Protein AF-G0QMT2-F1 (afdb_monomer_lite)

Sequence (547 aa):
MISAHTQSRLANVFQSISDGEQKTEVFRQVLAEQKSFEPYASFCRLDIGKKGYLISSDLQQFLQQNQIYATLNEIQNIIFNLSSTIDGRLAYSNFAEGILPQEDRRLKQLVNLRESYYIEDGQTLPYESEWALVRVFEQEIKNLRNTENLKKILQRSLDFNKLNCFNSIDRLGLGYLDIQSIDEFMTSCDQALNEEQLVALFRKLRSSNCQITYTQFVQIISLNNEQNIQQSSPSKLSQYTPQKNDSHKKDFLYQSYLQRSASLEKSRNINNFCSQQLNQPRNRYSSTNKKQENSLYRINNNGLKESSLLQNKSPLKQNEEEQLVKALKQQIVLDRDLEDLKNQLALRRDFNIEDAFRIIDQNGRGFVSKIEFESALNKIGIFPSKNELFLFFQRYDKDNDGLLQYSEFNDLISPQNFEFAYLSKSREPLYCDPENGLFNFSTETRRIFQKLMNKIFLSEVEAEIIRQQLNIRPLFSVYNAFQAIDNLDSGFITLQNFKQILNDYGIFVCKDDLKSLVKRYDKNEDFKITYKEFINELMPKSPLKQY

InterPro domains:
  IPR002048 EF-hand domain [PF13499] (352-413)
  IPR002048 EF-hand domain [PF13499] (479-536)
  IPR002048 EF-hand domain [PS50222] (348-383)
  IPR002048 EF-hand domain [PS50222] (384-419)
  IPR002048 EF-hand domain [SM00054] (352-380)
  IPR002048 EF-hand domain [SM00054] (388-416)
  IPR002048 EF-hand domain [SM00054] (477-505)
  IPR002048 EF-hand domain [SM00054] (513-541)
  IPR002048 EF-hand domain [cd00051] (353-414)
  IPR002048 EF-hand domain [cd00051] (481-535)
  IPR011992 EF-hand domain pair [SSF47473] (29-221)
  IPR011992 EF-hand domain pair [SSF47473] (350-538)
  IPR018247 EF-Hand 1, calcium-binding site [PS00018] (397-409)
  IPR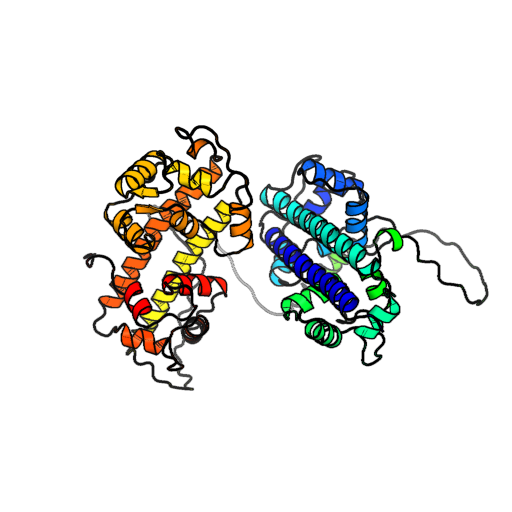051581 Calcium-Binding Signalling family [PTHR34524] (353-415)

Radius of gyration: 30.27 Å; chains: 1; bounding box: 66×74×97 Å

pLDDT: mean 79.5, std 23.3, range [18.91, 97.56]

Structure (mmCIF, N/CA/C/O backbone):
data_AF-G0QMT2-F1
#
_entry.id   AF-G0QMT2-F1
#
loop_
_atom_site.group_PDB
_atom_site.id
_atom_site.type_symbol
_atom_site.label_atom_id
_atom_site.label_alt_id
_atom_site.label_comp_id
_atom_site.label_asym_id
_atom_site.label_entity_id
_atom_site.label_seq_id
_atom_site.pdbx_PDB_ins_code
_atom_site.Cartn_x
_atom_site.Cartn_y
_atom_site.Cartn_z
_atom_site.occupancy
_atom_site.B_iso_or_equiv
_atom_site.auth_seq_id
_atom_site.auth_comp_id
_atom_site.auth_asym_id
_atom_site.auth_atom_id
_atom_site.pdbx_PDB_model_num
ATOM 1 N N . MET A 1 1 ? 3.398 -22.096 -36.432 1.00 74.06 1 MET A N 1
ATOM 2 C CA . MET A 1 1 ? 3.056 -21.831 -35.015 1.00 74.06 1 MET A CA 1
ATOM 3 C C . MET A 1 1 ? 4.353 -21.605 -34.254 1.00 74.06 1 MET A C 1
ATOM 5 O O . MET A 1 1 ? 5.353 -22.185 -34.662 1.00 74.06 1 MET A O 1
ATOM 9 N N . ILE A 1 2 ? 4.346 -20.784 -33.203 1.00 89.56 2 ILE A N 1
ATOM 10 C CA . ILE A 1 2 ? 5.448 -20.737 -32.225 1.00 89.56 2 ILE A CA 1
ATOM 11 C C . ILE A 1 2 ? 5.270 -21.824 -31.153 1.00 89.56 2 ILE A C 1
ATOM 13 O O . ILE A 1 2 ? 4.160 -22.308 -30.941 1.00 89.56 2 ILE A O 1
ATOM 17 N N . SER A 1 3 ? 6.363 -22.206 -30.502 1.00 92.81 3 SER A N 1
ATOM 18 C CA . SER A 1 3 ? 6.409 -23.153 -29.385 1.00 92.81 3 SER A CA 1
ATOM 19 C C . SER A 1 3 ? 5.866 -22.554 -28.081 1.00 92.81 3 SER A C 1
ATOM 21 O O . SER A 1 3 ? 5.911 -21.339 -27.885 1.00 92.81 3 SER A O 1
ATOM 23 N N . ALA A 1 4 ? 5.431 -23.409 -27.149 1.00 91.50 4 ALA A N 1
ATOM 24 C CA . ALA A 1 4 ? 4.947 -22.996 -25.824 1.00 91.50 4 ALA A CA 1
ATOM 25 C C . ALA A 1 4 ? 5.975 -22.155 -25.036 1.00 91.50 4 ALA A C 1
ATOM 27 O O . ALA A 1 4 ? 5.616 -21.206 -24.345 1.00 91.50 4 ALA A O 1
ATOM 28 N N . HIS A 1 5 ? 7.274 -22.431 -25.203 1.00 91.56 5 HIS A N 1
ATOM 29 C CA . HIS A 1 5 ? 8.358 -21.640 -24.604 1.00 91.56 5 HIS A CA 1
ATOM 30 C C . HIS A 1 5 ? 8.382 -20.195 -25.124 1.00 91.56 5 HIS A C 1
ATOM 32 O O . HIS A 1 5 ? 8.556 -19.243 -24.364 1.00 91.56 5 HIS A O 1
ATOM 38 N N . THR A 1 6 ? 8.158 -20.016 -26.425 1.00 92.38 6 THR A N 1
ATOM 39 C CA . THR A 1 6 ? 8.094 -18.698 -27.070 1.00 92.38 6 THR A CA 1
ATOM 40 C C . THR A 1 6 ? 6.755 -18.000 -26.808 1.00 92.38 6 THR A C 1
ATOM 42 O O . THR A 1 6 ? 6.726 -16.774 -26.708 1.00 92.38 6 THR A O 1
ATOM 45 N N . GLN A 1 7 ? 5.672 -18.758 -26.593 1.00 95.06 7 GLN A N 1
ATOM 46 C CA . GLN A 1 7 ? 4.386 -18.238 -26.108 1.00 95.06 7 GLN A CA 1
ATOM 47 C C . GLN A 1 7 ? 4.508 -17.700 -24.676 1.00 95.06 7 GLN A C 1
ATOM 49 O O . GLN A 1 7 ? 4.193 -16.535 -24.454 1.00 95.06 7 GLN A O 1
ATOM 54 N N . SER A 1 8 ? 5.084 -18.456 -23.734 1.00 94.19 8 SER A N 1
ATOM 55 C CA . SER A 1 8 ? 5.350 -17.949 -22.379 1.00 94.19 8 SER A CA 1
ATOM 56 C C . SER A 1 8 ? 6.284 -16.730 -22.401 1.00 94.19 8 SER A C 1
ATOM 58 O O . SER A 1 8 ? 6.025 -15.735 -21.728 1.00 94.19 8 SER A O 1
ATOM 60 N N . ARG A 1 9 ? 7.332 -16.706 -23.239 1.00 94.81 9 ARG A N 1
ATOM 61 C CA . ARG A 1 9 ? 8.171 -15.498 -23.410 1.00 94.81 9 ARG A CA 1
ATOM 62 C C . ARG A 1 9 ? 7.392 -14.275 -23.912 1.00 94.81 9 ARG A C 1
ATOM 64 O O . ARG A 1 9 ? 7.755 -13.156 -23.559 1.00 94.81 9 ARG A O 1
ATOM 71 N N . LEU A 1 10 ? 6.344 -14.471 -24.712 1.00 94.94 10 LEU A N 1
ATOM 72 C CA . LEU A 1 10 ? 5.447 -13.411 -25.178 1.00 94.94 10 LEU A CA 1
ATOM 73 C C . LEU A 1 10 ? 4.463 -12.980 -24.076 1.00 94.94 10 LEU A C 1
ATOM 75 O O . LEU A 1 10 ? 4.296 -11.781 -23.855 1.00 94.94 10 LEU A O 1
ATOM 79 N N . ALA A 1 11 ? 3.901 -13.931 -23.328 1.00 95.75 11 ALA A N 1
ATOM 80 C CA . ALA A 1 11 ? 3.060 -13.673 -22.160 1.00 95.75 11 ALA A CA 1
ATOM 81 C C . ALA A 1 11 ? 3.802 -12.848 -21.091 1.00 95.75 11 ALA A C 1
ATOM 83 O O . ALA A 1 11 ? 3.298 -11.824 -20.633 1.00 95.75 11 ALA A O 1
ATOM 84 N N . ASN A 1 12 ? 5.057 -13.195 -20.788 1.00 95.38 12 ASN A N 1
ATOM 85 C CA . ASN A 1 12 ? 5.924 -12.425 -19.888 1.00 95.38 12 ASN A CA 1
ATOM 86 C C . ASN A 1 12 ? 6.118 -10.958 -20.332 1.00 95.38 12 ASN A C 1
ATOM 88 O O . ASN A 1 12 ? 6.191 -10.066 -19.484 1.00 95.38 12 ASN A O 1
ATOM 92 N N . VAL A 1 13 ? 6.176 -10.674 -21.643 1.00 95.19 13 VAL A N 1
ATOM 93 C CA . VAL A 1 13 ? 6.232 -9.288 -22.152 1.00 95.19 13 VAL A CA 1
ATOM 94 C C . VAL A 1 13 ? 4.923 -8.551 -21.854 1.00 95.19 13 VAL A C 1
ATOM 96 O O . VAL A 1 13 ? 4.977 -7.426 -21.361 1.00 95.19 13 VAL A O 1
ATOM 99 N N . PHE A 1 14 ? 3.760 -9.167 -22.089 1.00 94.50 14 PHE A N 1
ATOM 100 C CA . PHE A 1 14 ? 2.468 -8.550 -21.766 1.00 94.50 14 PHE A CA 1
ATOM 101 C C . PHE A 1 14 ? 2.273 -8.334 -20.262 1.00 94.50 14 PHE A C 1
ATOM 103 O O . PHE A 1 14 ? 1.891 -7.234 -19.864 1.00 94.50 14 PHE A O 1
ATOM 110 N N . GLN A 1 15 ? 2.607 -9.322 -19.428 1.00 94.69 15 GLN A N 1
ATOM 111 C CA . GLN A 1 15 ? 2.538 -9.210 -17.969 1.00 94.69 15 GLN A CA 1
ATOM 112 C C . GLN A 1 15 ? 3.417 -8.055 -17.459 1.00 94.69 15 GLN A C 1
ATOM 114 O O . GLN A 1 15 ? 2.949 -7.206 -16.708 1.00 94.69 15 GLN A O 1
ATOM 119 N N . SER A 1 16 ? 4.654 -7.918 -17.955 1.00 95.00 16 SER A N 1
ATOM 120 C CA . SER A 1 16 ? 5.511 -6.776 -17.597 1.00 95.00 16 SER A CA 1
ATOM 121 C C . SER A 1 16 ? 4.975 -5.416 -18.062 1.00 95.00 16 SER A C 1
ATOM 123 O O . SER A 1 16 ? 5.317 -4.403 -17.449 1.00 95.00 16 SER A O 1
ATOM 125 N N . ILE A 1 17 ? 4.202 -5.354 -19.150 1.00 93.25 17 ILE A N 1
ATOM 126 C CA . ILE A 1 17 ? 3.593 -4.103 -19.631 1.00 93.25 17 ILE A CA 1
ATOM 127 C C . ILE A 1 17 ? 2.384 -3.741 -18.760 1.00 93.25 17 ILE A C 1
ATOM 129 O O . ILE A 1 17 ? 2.277 -2.593 -18.334 1.00 93.25 17 ILE A O 1
ATOM 133 N N . SER A 1 18 ? 1.538 -4.729 -18.446 1.00 93.19 18 SER A N 1
ATOM 134 C CA . SER A 1 18 ? 0.449 -4.653 -17.461 1.00 93.19 18 SER A CA 1
ATOM 135 C C . SER A 1 18 ? 0.953 -4.097 -16.125 1.00 93.19 18 SER A C 1
ATOM 137 O O . SER A 1 18 ? 0.578 -3.000 -15.708 1.00 93.19 18 SER A O 1
ATOM 139 N N . ASP A 1 19 ? 1.880 -4.818 -15.494 1.00 92.00 19 ASP A N 1
ATOM 140 C CA . ASP A 1 19 ? 2.295 -4.565 -14.116 1.00 92.00 19 ASP A CA 1
ATOM 141 C C . ASP A 1 19 ? 3.123 -3.280 -14.007 1.00 92.00 19 ASP A C 1
ATOM 143 O O . ASP A 1 19 ? 3.168 -2.644 -12.953 1.00 92.00 19 ASP A O 1
ATOM 147 N N . GLY A 1 20 ? 3.798 -2.901 -15.095 1.00 93.12 20 GLY A N 1
ATOM 148 C CA . GLY A 1 20 ? 4.499 -1.630 -15.214 1.00 93.12 20 GLY A CA 1
ATOM 149 C C . GLY A 1 20 ? 3.545 -0.442 -15.331 1.00 93.12 20 GLY A C 1
ATOM 150 O O . GLY A 1 20 ? 3.731 0.559 -14.641 1.00 93.12 20 GLY A O 1
ATOM 151 N N . GLU A 1 21 ? 2.504 -0.547 -16.159 1.00 92.75 21 GLU A N 1
ATOM 152 C CA . GLU A 1 21 ? 1.518 0.524 -16.340 1.00 92.75 21 GLU A CA 1
ATOM 153 C C . GLU A 1 21 ? 0.594 0.691 -15.126 1.00 92.75 21 GLU A C 1
ATOM 155 O O . GLU A 1 21 ? 0.218 1.823 -14.822 1.00 92.75 21 GLU A O 1
ATOM 160 N N . GLN A 1 22 ? 0.276 -0.381 -14.390 1.00 91.69 22 GLN A N 1
ATOM 161 C CA . GLN A 1 22 ? -0.373 -0.265 -13.077 1.00 91.69 22 GLN A CA 1
ATOM 162 C C . GLN A 1 22 ? 0.492 0.554 -12.105 1.00 91.69 22 GLN A C 1
ATOM 164 O O . GLN A 1 22 ? 0.013 1.513 -11.506 1.00 91.69 22 GLN A O 1
ATOM 169 N N . LYS A 1 23 ? 1.793 0.244 -12.003 1.00 91.94 23 LYS A N 1
ATOM 170 C CA . LYS A 1 23 ? 2.727 0.977 -11.126 1.00 91.94 23 LYS A CA 1
ATOM 171 C C . LYS A 1 23 ? 2.899 2.438 -11.546 1.00 91.94 23 LYS A C 1
ATOM 173 O O . LYS A 1 23 ? 2.943 3.307 -10.682 1.00 91.94 23 LYS A O 1
ATOM 178 N N . THR A 1 24 ? 2.953 2.738 -12.847 1.00 94.56 24 THR A N 1
ATOM 179 C CA . THR A 1 24 ? 2.972 4.138 -13.304 1.00 94.56 24 THR A CA 1
ATOM 180 C C . THR A 1 24 ? 1.671 4.850 -12.949 1.00 94.56 24 THR A C 1
ATOM 182 O O . THR A 1 24 ? 1.732 5.969 -12.452 1.00 94.56 24 THR A O 1
ATOM 185 N N . GLU A 1 25 ? 0.507 4.227 -13.152 1.00 93.25 25 GLU A N 1
ATOM 186 C CA . GLU A 1 25 ? -0.792 4.833 -12.837 1.00 93.25 25 GLU A CA 1
ATOM 187 C C . GLU A 1 25 ? -0.932 5.189 -11.347 1.00 93.25 25 GLU A C 1
ATOM 189 O O . GLU A 1 25 ? -1.413 6.281 -11.046 1.00 93.25 25 GLU A O 1
ATOM 194 N N . VAL A 1 26 ? -0.417 4.364 -10.424 1.00 89.75 26 VAL A N 1
ATOM 195 C CA . VAL A 1 26 ? -0.344 4.725 -8.994 1.00 89.75 26 VAL A CA 1
ATOM 196 C C . VAL A 1 26 ? 0.501 5.988 -8.786 1.00 89.75 26 VAL A C 1
ATOM 198 O O . VAL A 1 26 ? 0.034 6.929 -8.147 1.00 89.75 26 VAL A O 1
ATOM 201 N N . PHE A 1 27 ? 1.686 6.101 -9.400 1.00 94.44 27 PHE A N 1
ATOM 202 C CA . PHE A 1 27 ? 2.472 7.342 -9.320 1.00 94.44 27 PHE A CA 1
ATOM 203 C C . PHE A 1 27 ? 1.772 8.550 -9.967 1.00 94.44 27 PHE A C 1
ATOM 205 O O . PHE A 1 27 ? 1.917 9.666 -9.463 1.00 94.44 27 PHE A O 1
ATOM 212 N N . ARG A 1 28 ? 0.977 8.362 -11.033 1.00 95.88 28 ARG A N 1
ATOM 213 C CA . ARG A 1 28 ? 0.143 9.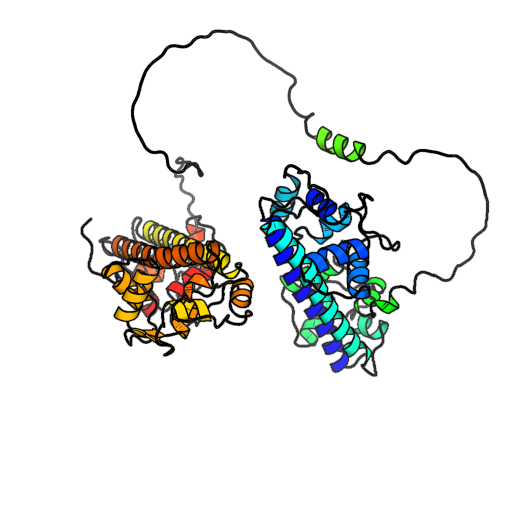436 -11.612 1.00 95.88 28 ARG A CA 1
ATOM 214 C C . ARG A 1 28 ? -0.945 9.888 -10.638 1.00 95.88 28 ARG A C 1
ATOM 216 O O . ARG A 1 28 ? -1.221 11.084 -10.553 1.00 95.88 28 ARG A O 1
ATOM 223 N N . GLN A 1 29 ? -1.548 8.960 -9.893 1.00 92.44 29 GLN A N 1
ATOM 224 C CA . GLN A 1 29 ? -2.520 9.265 -8.839 1.00 92.44 29 GLN A CA 1
ATOM 225 C C . GLN A 1 29 ? -1.844 10.014 -7.683 1.00 92.44 29 GLN A C 1
ATOM 227 O O . GLN A 1 29 ? -2.267 11.125 -7.375 1.00 92.44 29 GLN A O 1
ATOM 232 N N . VAL A 1 30 ? -0.725 9.511 -7.149 1.00 90.44 30 VAL A N 1
ATOM 233 C CA . VAL A 1 30 ? 0.063 10.186 -6.097 1.00 90.44 30 VAL A CA 1
ATOM 234 C C . VAL A 1 30 ? 0.479 11.603 -6.514 1.00 90.44 30 VAL A C 1
ATOM 236 O O . VAL A 1 30 ? 0.360 12.530 -5.714 1.00 90.44 30 VAL A O 1
ATOM 239 N N . LEU A 1 31 ? 0.914 11.808 -7.762 1.00 95.50 31 LEU A N 1
ATOM 240 C CA . LEU A 1 31 ? 1.214 13.133 -8.320 1.00 95.50 31 LEU A CA 1
ATOM 241 C C . LEU A 1 31 ? -0.027 14.036 -8.356 1.00 95.50 31 LEU A C 1
ATOM 243 O O . LEU A 1 31 ? 0.014 15.179 -7.901 1.00 95.50 31 LEU A O 1
ATOM 247 N N . ALA A 1 32 ? -1.145 13.519 -8.860 1.00 93.38 32 ALA A N 1
ATOM 248 C CA . ALA A 1 32 ? -2.391 14.261 -8.970 1.00 93.38 32 ALA A CA 1
ATOM 249 C C . ALA A 1 32 ? -3.024 14.604 -7.608 1.00 93.38 32 ALA A C 1
ATOM 251 O O . ALA A 1 32 ? -3.687 15.635 -7.490 1.00 93.38 32 ALA A O 1
ATOM 252 N N . GLU A 1 33 ? -2.790 13.818 -6.556 1.00 91.56 33 GLU A N 1
ATOM 253 C CA . GLU A 1 33 ? -3.258 14.128 -5.199 1.00 91.56 33 GLU A CA 1
ATOM 254 C C . GLU A 1 33 ? -2.504 15.292 -4.543 1.00 91.56 33 GLU A C 1
ATOM 256 O O . GLU A 1 33 ? -3.083 15.988 -3.701 1.00 91.56 33 GLU A O 1
ATOM 261 N N . GLN A 1 34 ? -1.263 15.582 -4.959 1.00 91.62 34 GLN A N 1
ATOM 262 C CA . GLN A 1 34 ? -0.500 16.702 -4.403 1.00 91.62 34 GLN A CA 1
ATOM 263 C C . GLN A 1 34 ? -1.224 18.019 -4.678 1.00 91.62 34 GLN A C 1
ATOM 265 O O . GLN A 1 34 ? -1.363 18.435 -5.824 1.00 91.62 34 GLN A O 1
ATOM 270 N N . LYS A 1 35 ? -1.683 18.704 -3.624 1.00 88.94 35 LYS A N 1
ATOM 271 C CA . LYS A 1 35 ? -2.469 19.951 -3.736 1.00 88.94 35 LYS A CA 1
ATOM 272 C C . LYS A 1 35 ? -1.724 21.063 -4.481 1.00 88.94 35 LYS A C 1
ATOM 274 O O . LYS A 1 35 ? -2.361 21.929 -5.068 1.00 88.94 35 LYS A O 1
ATOM 279 N N . SER A 1 36 ? -0.395 21.019 -4.432 1.00 89.88 36 SER A N 1
ATOM 280 C CA . SER A 1 36 ? 0.546 21.937 -5.069 1.00 89.88 36 SER A CA 1
ATOM 281 C C . SER A 1 36 ? 0.920 21.559 -6.511 1.00 89.88 36 SER A C 1
ATOM 283 O O . SER A 1 36 ? 1.582 22.350 -7.179 1.00 89.88 36 SER A O 1
ATOM 285 N N . PHE A 1 37 ? 0.504 20.397 -7.023 1.00 95.00 37 PHE A N 1
ATOM 286 C CA . PHE A 1 37 ? 0.804 19.987 -8.396 1.00 95.00 37 PHE A CA 1
ATOM 287 C C . PHE A 1 37 ? -0.147 20.658 -9.388 1.00 95.00 37 PHE A C 1
ATOM 289 O O . PHE A 1 37 ? -1.368 20.539 -9.269 1.00 95.00 37 PHE A O 1
ATOM 296 N N . GLU A 1 38 ? 0.413 21.301 -10.407 1.00 94.12 38 GLU A N 1
ATOM 297 C CA . GLU A 1 38 ? -0.321 21.797 -11.569 1.00 94.12 38 GLU A CA 1
ATOM 298 C C . GLU A 1 38 ? 0.440 21.361 -12.844 1.00 94.12 38 GLU A C 1
ATOM 300 O O . GLU A 1 38 ? 1.669 21.524 -12.893 1.00 94.12 38 GLU A O 1
ATOM 305 N N . PRO A 1 39 ? -0.212 20.731 -13.846 1.00 94.81 39 PRO A N 1
ATOM 306 C CA . PRO A 1 39 ? 0.495 20.129 -14.976 1.00 94.81 39 PRO A CA 1
ATOM 307 C C . PRO A 1 39 ? 1.209 21.133 -15.883 1.00 94.81 39 PRO A C 1
ATOM 309 O O . PRO A 1 39 ? 2.256 20.793 -16.430 1.00 94.81 39 PRO A O 1
ATOM 312 N N . TYR A 1 40 ? 0.689 22.349 -16.059 1.00 93.81 40 TYR A N 1
ATOM 313 C CA . TYR A 1 40 ? 1.314 23.369 -16.900 1.00 93.81 40 TYR A CA 1
ATOM 314 C C . TYR A 1 40 ? 2.535 23.994 -16.218 1.00 93.81 40 TYR A C 1
ATOM 316 O O . TYR A 1 40 ? 3.603 24.043 -16.826 1.00 93.81 40 TYR A O 1
ATOM 324 N N . ALA A 1 41 ? 2.447 24.339 -14.930 1.00 93.88 41 ALA A N 1
ATOM 325 C CA . ALA A 1 41 ? 3.613 24.687 -14.115 1.00 93.88 41 ALA A CA 1
ATOM 326 C C . ALA A 1 41 ? 4.688 23.578 -14.175 1.00 93.88 41 ALA A C 1
ATOM 328 O O . ALA A 1 41 ? 5.870 23.847 -14.391 1.00 93.88 41 ALA A O 1
ATOM 329 N N . SER A 1 42 ? 4.269 22.311 -14.104 1.00 94.81 42 SER A N 1
ATOM 330 C CA . SER A 1 42 ? 5.164 21.151 -14.234 1.00 94.81 42 SER A CA 1
ATOM 331 C C . SER A 1 42 ? 5.778 20.997 -15.629 1.00 94.81 42 SER A C 1
ATOM 333 O O . SER A 1 42 ? 6.918 20.560 -15.751 1.00 94.81 42 SER A O 1
ATOM 335 N N . PHE A 1 43 ? 5.065 21.383 -16.686 1.00 95.44 43 PHE A N 1
ATOM 336 C CA . PHE A 1 43 ? 5.602 21.438 -18.046 1.00 95.44 43 PHE A CA 1
ATOM 337 C C . PHE A 1 43 ? 6.649 22.555 -18.178 1.00 95.44 43 PHE A C 1
ATOM 339 O O . PHE A 1 43 ? 7.743 22.307 -18.682 1.00 95.44 43 PHE A O 1
ATOM 346 N N . CYS A 1 44 ? 6.371 23.751 -17.647 1.00 92.81 44 CYS A N 1
ATOM 347 C CA . CYS A 1 44 ? 7.314 24.873 -17.612 1.00 92.81 44 CYS A CA 1
ATOM 348 C C . CYS A 1 44 ? 8.583 24.570 -16.795 1.00 92.81 44 CYS A C 1
ATOM 350 O O . CYS A 1 44 ? 9.669 24.983 -17.192 1.00 92.81 44 CYS A O 1
ATOM 352 N N . ARG A 1 45 ? 8.478 23.791 -15.707 1.00 93.50 45 ARG A N 1
ATOM 353 C CA . ARG A 1 45 ? 9.626 23.296 -14.920 1.00 93.50 45 ARG A CA 1
ATOM 354 C C . ARG A 1 45 ? 10.620 22.469 -15.752 1.00 93.50 45 ARG A C 1
ATOM 356 O O . ARG A 1 45 ? 11.809 22.448 -15.417 1.00 93.50 45 ARG A O 1
ATOM 363 N N . LEU A 1 46 ? 10.147 21.785 -16.799 1.00 94.25 46 LEU A N 1
ATOM 364 C CA . LEU A 1 46 ? 10.987 21.047 -17.747 1.00 94.25 46 LEU A CA 1
ATOM 365 C C . LEU A 1 46 ? 11.366 21.910 -18.967 1.00 94.25 46 LEU A C 1
ATOM 367 O O . LEU A 1 46 ? 12.507 21.846 -19.416 1.00 94.25 46 LEU A O 1
ATOM 371 N N . ASP A 1 47 ? 10.463 22.750 -19.488 1.00 92.88 47 ASP A N 1
ATOM 372 C CA . ASP A 1 47 ? 10.720 23.639 -20.634 1.00 92.88 47 ASP A CA 1
ATOM 373 C C . ASP A 1 47 ? 11.493 24.909 -20.231 1.00 92.88 47 ASP A C 1
ATOM 375 O O . ASP A 1 47 ? 11.044 26.040 -20.422 1.00 92.88 47 ASP A O 1
ATOM 379 N N . ILE A 1 48 ? 12.706 24.717 -19.706 1.00 83.75 48 ILE A N 1
ATOM 380 C CA . ILE A 1 48 ? 13.632 25.788 -19.296 1.00 83.75 48 ILE A CA 1
ATOM 381 C C . ILE A 1 48 ? 13.914 26.758 -20.463 1.00 83.75 48 ILE A C 1
ATOM 383 O O . ILE A 1 48 ? 14.131 27.949 -20.257 1.00 83.75 48 ILE A O 1
ATOM 387 N N . GLY A 1 49 ? 13.878 26.260 -21.705 1.00 84.12 49 GLY A N 1
ATOM 388 C CA . GLY A 1 49 ? 14.056 27.062 -22.919 1.00 84.12 49 GLY A CA 1
ATOM 389 C C . GLY A 1 49 ? 12.805 27.805 -23.404 1.00 84.12 49 GLY A C 1
ATOM 390 O O . GLY A 1 49 ? 12.902 28.507 -24.409 1.00 84.12 49 GLY A O 1
ATOM 391 N N . LYS A 1 50 ? 11.650 27.642 -22.740 1.00 87.94 50 LYS A N 1
ATOM 392 C CA . LYS A 1 50 ? 10.353 28.273 -23.063 1.00 87.94 50 LYS A CA 1
ATOM 393 C C . LYS A 1 50 ? 9.955 28.101 -24.541 1.00 87.94 50 LYS A C 1
ATOM 395 O O . LYS A 1 50 ? 9.457 29.020 -25.190 1.00 87.94 50 LYS A O 1
ATOM 400 N N . LYS A 1 51 ? 10.196 26.900 -25.076 1.00 91.88 51 LYS A N 1
ATOM 401 C CA . LYS A 1 51 ? 9.978 26.495 -26.477 1.00 91.88 51 LYS A CA 1
ATOM 402 C C . LYS A 1 51 ? 8.516 26.181 -26.810 1.00 91.88 51 LYS A C 1
ATOM 404 O O . LYS A 1 51 ? 8.163 26.134 -27.988 1.00 91.88 51 LYS A O 1
ATOM 409 N N . GLY A 1 52 ? 7.687 25.898 -25.805 1.00 91.25 52 GLY A N 1
ATOM 410 C CA . GLY A 1 52 ? 6.334 25.354 -25.956 1.00 91.25 52 GLY A CA 1
ATOM 411 C C . GLY A 1 52 ? 6.294 23.844 -26.235 1.00 91.25 52 GLY A C 1
ATOM 412 O O . GLY A 1 52 ? 5.225 23.302 -26.520 1.00 91.25 52 GLY A O 1
ATOM 413 N N . TYR A 1 53 ? 7.438 23.157 -26.175 1.00 94.25 53 TYR A N 1
ATOM 414 C CA . TYR A 1 53 ? 7.568 21.710 -26.368 1.00 94.25 53 TYR A CA 1
ATOM 415 C C . TYR A 1 53 ? 8.818 21.175 -25.662 1.00 94.25 53 TYR A C 1
ATOM 417 O O . TYR A 1 53 ? 9.872 21.814 -25.670 1.00 94.25 53 TYR A O 1
ATOM 425 N N . LEU A 1 54 ? 8.709 19.968 -25.107 1.00 95.19 54 LEU A N 1
ATOM 426 C CA . LEU A 1 54 ? 9.831 19.263 -24.493 1.00 95.19 54 LEU A CA 1
ATOM 427 C C . LEU A 1 54 ? 10.559 18.395 -25.522 1.00 95.19 54 LEU A C 1
ATOM 429 O O . LEU A 1 54 ? 9.938 17.788 -26.394 1.00 95.19 54 LEU A O 1
ATOM 433 N N . ILE A 1 55 ? 11.877 18.308 -25.390 1.00 93.94 55 ILE A N 1
ATOM 434 C CA . ILE A 1 55 ? 12.755 17.383 -26.111 1.00 93.94 55 ILE A CA 1
ATOM 435 C C . ILE A 1 55 ? 13.579 16.556 -25.117 1.00 93.94 55 ILE A C 1
ATOM 437 O O . ILE A 1 55 ? 13.583 16.799 -23.910 1.00 93.94 55 ILE A O 1
ATOM 441 N N . SER A 1 56 ? 14.309 15.562 -25.624 1.00 94.19 56 SER A N 1
ATOM 442 C CA . SER A 1 56 ? 15.018 14.586 -24.779 1.00 94.19 56 SER A CA 1
ATOM 443 C C . SER A 1 56 ? 16.061 15.212 -23.839 1.00 94.19 56 SER A C 1
ATOM 445 O O . SER A 1 56 ? 16.271 14.690 -22.750 1.00 94.19 56 SER A O 1
ATOM 447 N N . SER A 1 57 ? 16.681 16.341 -24.207 1.00 93.38 57 SER A N 1
ATOM 448 C CA . SER A 1 57 ? 17.619 17.060 -23.329 1.00 93.38 57 SER A CA 1
ATOM 449 C C . SER A 1 57 ? 16.946 17.665 -22.097 1.00 93.38 57 SER A C 1
ATOM 451 O O . SER A 1 57 ? 17.556 17.703 -21.035 1.00 93.38 57 SER A O 1
ATOM 453 N N . ASP A 1 58 ? 15.692 18.107 -22.218 1.00 95.38 58 ASP A N 1
ATOM 454 C CA . ASP A 1 58 ? 14.965 18.794 -21.144 1.00 95.38 58 ASP A CA 1
ATOM 455 C C . ASP A 1 58 ? 14.607 17.807 -20.032 1.00 95.38 58 ASP A C 1
ATOM 457 O O . ASP A 1 58 ? 14.918 18.011 -18.858 1.00 95.38 58 ASP A O 1
ATOM 461 N N . LEU A 1 59 ? 14.029 16.670 -20.435 1.00 95.75 59 LEU A N 1
ATOM 462 C CA . LEU A 1 59 ? 13.730 15.566 -19.532 1.00 95.75 59 LEU A CA 1
ATOM 463 C C . LEU A 1 59 ? 15.023 14.959 -18.958 1.00 95.75 59 LEU A C 1
ATOM 465 O O . LEU A 1 59 ? 15.059 14.627 -17.777 1.00 95.75 59 LEU A O 1
ATOM 469 N N . GLN A 1 60 ? 16.110 14.883 -19.736 1.00 95.38 60 GLN A N 1
ATOM 470 C CA . GLN A 1 60 ? 17.412 14.443 -19.224 1.00 95.38 60 GLN A CA 1
ATOM 471 C C . GLN A 1 60 ? 17.975 15.385 -18.154 1.00 95.38 60 GLN A C 1
ATOM 473 O O . GLN A 1 60 ? 18.419 14.906 -17.111 1.00 95.38 60 GLN A O 1
ATOM 478 N N . GLN A 1 61 ? 17.916 16.700 -18.367 1.00 94.06 61 GLN A N 1
ATOM 479 C CA . GLN A 1 61 ? 18.366 17.692 -17.393 1.00 94.06 61 GLN A CA 1
ATOM 480 C C . GLN A 1 61 ? 17.520 17.643 -16.111 1.00 94.06 61 GLN A C 1
ATOM 482 O O . GLN A 1 61 ? 18.079 17.618 -15.015 1.00 94.06 61 GLN A O 1
ATOM 487 N N . PHE A 1 62 ? 16.191 17.562 -16.230 1.00 95.75 62 PHE A N 1
ATOM 488 C CA . PHE A 1 62 ? 15.277 17.438 -15.088 1.00 95.75 62 PHE A CA 1
ATOM 489 C C . PHE A 1 62 ? 15.534 16.174 -14.249 1.00 95.75 62 PHE A C 1
ATOM 491 O O . PHE A 1 62 ? 15.582 16.239 -13.018 1.00 95.75 62 PHE A O 1
ATOM 498 N N . LEU A 1 63 ? 15.748 15.030 -14.909 1.00 96.31 63 LEU A N 1
ATOM 499 C CA . LEU A 1 63 ? 16.061 13.761 -14.248 1.00 96.31 63 LEU A CA 1
ATOM 500 C C . LEU A 1 63 ? 17.435 13.797 -13.565 1.00 96.31 63 LEU A C 1
ATOM 502 O O . LEU A 1 63 ? 17.543 13.386 -12.411 1.00 96.31 63 LEU A O 1
ATOM 506 N N . GLN A 1 64 ? 18.461 14.350 -14.221 1.00 94.56 64 GLN A N 1
ATOM 507 C CA . GLN A 1 64 ? 19.803 14.499 -13.643 1.00 94.56 64 GLN A CA 1
ATOM 508 C C . GLN A 1 64 ? 19.814 15.437 -12.427 1.00 94.56 64 GLN A C 1
ATOM 510 O O . GLN A 1 64 ? 20.426 15.100 -11.414 1.00 94.56 64 GLN A O 1
ATOM 515 N N . GLN A 1 65 ? 19.090 16.564 -12.481 1.00 93.38 65 GLN A N 1
ATOM 516 C CA . GLN A 1 65 ? 18.884 17.455 -11.327 1.00 93.38 65 GLN A CA 1
ATOM 517 C C . GLN A 1 65 ? 18.263 16.714 -10.130 1.00 93.38 65 GLN A C 1
ATOM 519 O O . GLN A 1 65 ? 18.614 16.982 -8.984 1.00 93.38 65 GLN A O 1
ATOM 524 N N . ASN A 1 66 ? 17.392 15.739 -10.401 1.00 93.38 66 ASN A N 1
ATOM 525 C CA . ASN A 1 66 ? 16.725 14.903 -9.404 1.00 93.38 66 ASN A CA 1
ATOM 526 C C . ASN A 1 66 ? 17.421 13.551 -9.135 1.00 93.38 66 ASN A C 1
ATOM 528 O O . ASN A 1 66 ? 16.823 12.666 -8.523 1.00 93.38 66 ASN A O 1
ATOM 532 N N . GLN A 1 67 ? 18.691 13.403 -9.541 1.00 94.25 67 GLN A N 1
ATOM 533 C CA . GLN A 1 67 ? 19.545 12.225 -9.303 1.00 94.25 67 GLN A CA 1
ATOM 534 C C . GLN A 1 67 ? 19.043 10.913 -9.948 1.00 94.25 67 GLN A C 1
ATOM 536 O O . GLN A 1 67 ? 19.456 9.822 -9.555 1.00 94.25 67 GLN A O 1
ATOM 541 N N . ILE A 1 68 ? 18.185 10.995 -10.973 1.00 93.62 68 ILE A N 1
ATOM 542 C CA . ILE A 1 68 ? 17.731 9.841 -11.758 1.00 93.62 68 ILE A CA 1
ATOM 543 C C . ILE A 1 68 ? 18.578 9.701 -13.027 1.00 93.62 68 ILE A C 1
ATOM 545 O O . ILE A 1 68 ? 18.569 10.555 -13.913 1.00 93.62 68 ILE A O 1
ATOM 549 N N . TYR A 1 69 ? 19.289 8.578 -13.139 1.00 90.44 69 TYR A N 1
ATOM 550 C CA . TYR A 1 69 ? 20.187 8.300 -14.259 1.00 90.44 69 TYR A CA 1
ATOM 551 C C . TYR A 1 69 ? 19.508 7.449 -15.342 1.00 90.44 69 TYR A C 1
ATOM 553 O O . TYR A 1 69 ? 19.218 6.260 -15.155 1.00 90.44 69 TYR A O 1
ATOM 561 N N . ALA A 1 70 ? 19.299 8.061 -16.509 1.00 92.88 70 ALA A N 1
ATOM 562 C CA . ALA A 1 70 ? 18.827 7.405 -17.724 1.00 92.88 70 ALA A CA 1
ATOM 563 C C . ALA A 1 70 ? 19.662 7.802 -18.949 1.00 92.88 70 ALA A C 1
ATOM 565 O O . ALA A 1 70 ? 20.173 8.921 -19.063 1.00 92.88 70 ALA A O 1
ATOM 566 N N . THR A 1 71 ? 19.814 6.847 -19.862 1.00 93.38 71 THR A N 1
ATOM 567 C CA . THR A 1 71 ? 20.511 7.023 -21.137 1.00 93.38 71 THR A CA 1
ATOM 568 C C . THR A 1 71 ? 19.678 7.876 -22.092 1.00 93.38 71 THR A C 1
ATOM 570 O O . THR A 1 71 ? 18.451 7.913 -22.007 1.00 93.38 71 THR A O 1
ATOM 573 N N . LEU A 1 72 ? 20.331 8.532 -23.056 1.00 91.44 72 LEU A N 1
ATOM 574 C CA . LEU A 1 72 ? 19.619 9.359 -24.034 1.00 91.44 72 LEU A CA 1
ATOM 575 C C . LEU A 1 72 ? 18.592 8.547 -24.849 1.00 91.44 72 LEU A C 1
ATOM 577 O O . LEU A 1 72 ? 17.514 9.060 -25.120 1.00 91.44 72 LEU A O 1
ATOM 581 N N . ASN A 1 73 ? 18.877 7.273 -25.154 1.00 90.06 73 ASN A N 1
ATOM 582 C CA . ASN A 1 73 ? 17.949 6.381 -25.863 1.00 90.06 73 ASN A CA 1
ATOM 583 C C . ASN A 1 73 ? 16.697 6.065 -25.023 1.00 90.06 73 ASN A C 1
ATOM 585 O O . ASN A 1 73 ? 15.583 6.109 -25.533 1.00 90.06 73 ASN A O 1
ATOM 589 N N . GLU A 1 74 ? 16.847 5.785 -23.723 1.00 92.88 74 GLU A N 1
ATOM 590 C CA . GLU A 1 74 ? 15.701 5.583 -22.817 1.00 92.88 74 GLU A CA 1
ATOM 591 C C . GLU A 1 74 ? 14.799 6.824 -22.777 1.00 92.88 74 GLU A C 1
ATOM 593 O O . GLU A 1 74 ? 13.581 6.708 -22.872 1.00 92.88 74 GLU A O 1
ATOM 598 N N . ILE A 1 75 ? 15.398 8.013 -22.715 1.00 93.94 75 ILE A N 1
ATOM 599 C CA . ILE A 1 75 ? 14.673 9.285 -22.633 1.00 93.94 75 ILE A CA 1
ATOM 600 C C . ILE A 1 75 ? 14.016 9.644 -23.977 1.00 93.94 75 ILE A C 1
ATOM 602 O O . ILE A 1 75 ? 12.869 10.087 -23.994 1.00 93.94 75 ILE A O 1
ATOM 606 N N . GLN A 1 76 ? 14.684 9.377 -25.105 1.00 91.06 76 GLN A N 1
ATOM 607 C CA . GLN A 1 76 ? 14.095 9.471 -26.447 1.00 91.06 76 GLN A CA 1
ATOM 608 C C . GLN A 1 76 ? 12.874 8.554 -26.588 1.00 91.06 76 GLN A C 1
ATOM 610 O O . GLN A 1 76 ? 11.839 8.996 -27.086 1.00 91.06 76 GLN A O 1
ATOM 615 N N . ASN A 1 77 ? 12.950 7.322 -26.077 1.00 89.00 77 ASN A N 1
ATOM 616 C CA . ASN A 1 77 ? 11.825 6.386 -26.079 1.00 89.00 77 ASN A CA 1
ATOM 617 C C . ASN A 1 77 ? 10.651 6.879 -25.211 1.00 89.00 77 ASN A C 1
ATOM 619 O O . ASN A 1 77 ? 9.504 6.699 -25.607 1.00 89.00 77 ASN A O 1
ATOM 623 N N . ILE A 1 78 ? 10.894 7.549 -24.075 1.00 91.62 78 ILE A N 1
ATOM 624 C CA . ILE A 1 78 ? 9.822 8.186 -23.280 1.00 91.62 78 ILE A CA 1
ATOM 625 C C . ILE A 1 78 ? 9.162 9.319 -24.072 1.00 91.62 78 ILE A C 1
ATOM 627 O O . ILE A 1 78 ? 7.940 9.344 -24.198 1.00 91.62 78 ILE A O 1
ATOM 631 N N . ILE A 1 79 ? 9.954 10.233 -24.642 1.00 91.62 79 ILE A N 1
ATOM 632 C CA . ILE A 1 79 ? 9.437 11.354 -25.444 1.00 91.62 79 ILE A CA 1
ATOM 633 C C . ILE A 1 79 ? 8.615 10.843 -26.639 1.00 91.62 79 ILE A C 1
ATOM 635 O O . ILE A 1 79 ? 7.519 11.347 -26.876 1.00 91.62 79 ILE A O 1
ATOM 639 N N . PHE A 1 80 ? 9.089 9.808 -27.339 1.00 87.50 80 PHE A N 1
ATOM 640 C CA . PHE A 1 80 ? 8.376 9.173 -28.451 1.00 87.50 80 PHE A CA 1
ATOM 641 C C . PHE A 1 80 ? 7.075 8.485 -28.003 1.00 87.50 80 PHE A C 1
ATOM 643 O O . PHE A 1 80 ? 6.022 8.742 -28.580 1.00 87.50 80 PHE A O 1
ATOM 650 N N . ASN A 1 81 ? 7.119 7.672 -26.940 1.00 86.25 81 ASN A N 1
ATOM 651 C CA . ASN A 1 81 ? 5.947 6.959 -26.419 1.00 86.25 81 ASN A CA 1
ATOM 652 C C . ASN A 1 81 ? 4.866 7.898 -25.863 1.00 86.25 81 ASN A C 1
ATOM 654 O O . ASN A 1 81 ? 3.687 7.550 -25.894 1.00 86.25 81 ASN A O 1
ATOM 658 N N . LEU A 1 82 ? 5.246 9.069 -25.343 1.00 87.00 82 LEU A N 1
ATOM 659 C CA . LEU A 1 82 ? 4.298 10.084 -24.886 1.00 87.00 82 LEU A CA 1
ATOM 660 C C . LEU A 1 82 ? 3.781 10.955 -26.039 1.00 87.00 82 LEU A C 1
ATOM 662 O O . LEU A 1 82 ? 2.601 11.314 -26.047 1.00 87.00 82 LEU A O 1
ATOM 666 N N . SER A 1 83 ? 4.608 11.273 -27.035 1.00 86.12 83 SER A N 1
ATOM 667 C CA . SER A 1 83 ? 4.191 12.113 -28.159 1.00 86.12 83 SER A CA 1
ATOM 668 C C . SER A 1 83 ? 3.177 11.424 -29.089 1.00 86.12 83 SER A C 1
ATOM 670 O O . SER A 1 83 ? 2.821 10.253 -28.940 1.00 86.12 83 SER A O 1
ATOM 672 N N . SER A 1 84 ? 2.658 12.205 -30.031 1.00 74.50 84 SER A N 1
ATOM 673 C CA . SER A 1 84 ? 1.903 11.775 -31.212 1.00 74.50 84 SER A CA 1
ATOM 674 C C . SER A 1 84 ? 2.620 12.164 -32.516 1.00 74.50 84 SER A C 1
ATOM 676 O O . SER A 1 84 ? 2.105 11.900 -33.602 1.00 74.50 84 SER A O 1
ATOM 678 N N . THR A 1 85 ? 3.812 12.768 -32.424 1.00 74.25 85 THR A N 1
ATOM 679 C CA . THR A 1 85 ? 4.659 13.175 -33.551 1.00 74.25 85 THR A CA 1
ATOM 680 C C . THR A 1 85 ? 6.033 12.504 -33.491 1.00 74.25 85 THR A C 1
ATOM 682 O O . THR A 1 85 ? 6.583 12.236 -32.426 1.00 74.25 85 THR A O 1
ATOM 685 N N . ILE A 1 86 ? 6.602 12.226 -34.668 1.00 75.69 86 ILE A N 1
ATOM 686 C CA . ILE A 1 86 ? 7.891 11.523 -34.841 1.00 75.69 86 ILE A CA 1
ATOM 687 C C . ILE A 1 86 ? 9.078 12.517 -34.804 1.00 75.69 86 ILE A C 1
ATOM 689 O O . ILE A 1 86 ? 10.239 12.132 -34.844 1.00 75.69 86 ILE A O 1
ATOM 693 N N . ASP A 1 87 ? 8.809 13.819 -34.678 1.00 83.06 87 ASP A N 1
ATOM 694 C CA . ASP A 1 87 ? 9.801 14.905 -34.689 1.00 83.06 87 ASP A CA 1
ATOM 695 C C . ASP A 1 87 ? 10.609 15.052 -33.382 1.00 83.06 87 ASP A C 1
ATOM 697 O O . ASP A 1 87 ? 11.365 16.014 -33.222 1.00 83.06 87 ASP A O 1
ATOM 701 N N . GLY A 1 88 ? 10.455 14.113 -32.443 1.00 83.69 88 GLY A N 1
ATOM 702 C CA . GLY A 1 88 ? 11.165 14.096 -31.162 1.00 83.69 88 GLY A CA 1
ATOM 703 C C . GLY A 1 88 ? 10.707 15.171 -30.172 1.00 83.69 88 GLY A C 1
ATOM 704 O O . GLY A 1 88 ? 11.431 15.447 -29.213 1.00 83.69 88 GLY A O 1
ATOM 705 N N . ARG A 1 89 ? 9.537 15.785 -30.399 1.00 91.12 89 ARG A N 1
ATOM 706 C CA . ARG A 1 89 ? 8.951 16.824 -29.543 1.00 91.12 89 ARG A CA 1
ATOM 707 C C . ARG A 1 89 ? 7.744 16.287 -28.787 1.00 91.12 89 ARG A C 1
ATOM 709 O O . ARG A 1 89 ? 6.926 15.563 -29.347 1.00 91.12 89 ARG A O 1
ATOM 716 N N . LEU A 1 90 ? 7.601 16.695 -27.531 1.00 93.50 90 LEU A N 1
ATOM 717 C CA . LEU A 1 90 ? 6.451 16.400 -26.683 1.00 93.50 90 LEU A CA 1
ATOM 718 C C . LEU A 1 90 ? 5.693 17.697 -26.369 1.00 93.50 90 LEU A C 1
ATOM 720 O O . LEU A 1 90 ? 6.187 18.566 -25.650 1.00 93.50 90 LEU A O 1
ATOM 724 N N . ALA A 1 91 ? 4.488 17.826 -26.926 1.00 93.94 91 ALA A N 1
ATOM 725 C CA . ALA A 1 91 ? 3.587 18.946 -26.667 1.00 93.94 91 ALA A CA 1
ATOM 726 C C . ALA A 1 91 ? 2.899 18.825 -25.294 1.00 93.94 91 ALA A C 1
ATOM 728 O O . ALA A 1 91 ? 2.706 17.720 -24.782 1.00 93.94 91 ALA A O 1
ATOM 729 N N . TYR A 1 92 ? 2.466 19.957 -24.727 1.00 93.56 92 TYR A N 1
ATOM 730 C CA . TYR A 1 92 ? 1.830 20.013 -23.403 1.00 93.56 92 TYR A CA 1
ATOM 731 C C . TYR A 1 92 ? 0.635 19.054 -23.239 1.00 93.56 92 TYR A C 1
ATOM 733 O O . TYR A 1 92 ? 0.543 18.370 -22.223 1.00 93.56 92 TYR A O 1
ATOM 741 N N . SER A 1 93 ? -0.238 18.938 -24.247 1.00 91.81 93 SER A N 1
ATOM 742 C CA . SER A 1 93 ? -1.386 18.014 -24.237 1.00 91.81 93 SER A CA 1
ATOM 743 C C . SER A 1 93 ? -0.979 16.572 -23.933 1.00 91.81 93 SER A C 1
ATOM 745 O O . SER A 1 93 ? -1.582 15.906 -23.097 1.00 91.81 93 SER A O 1
ATOM 747 N N . ASN A 1 94 ? 0.083 16.121 -24.593 1.00 92.62 94 ASN A N 1
ATOM 748 C CA . ASN A 1 94 ? 0.597 14.761 -24.540 1.00 92.62 94 ASN A CA 1
ATOM 749 C C . ASN A 1 94 ? 1.428 14.518 -23.272 1.00 92.62 94 ASN A C 1
ATOM 751 O O . ASN A 1 94 ? 1.407 13.424 -22.716 1.00 92.62 94 ASN A O 1
ATOM 755 N N . PHE A 1 95 ? 2.138 15.544 -22.792 1.00 95.06 95 PHE A N 1
ATOM 756 C CA . PHE A 1 95 ? 2.803 15.527 -21.489 1.00 95.06 95 PHE A CA 1
ATOM 757 C C . PHE A 1 95 ? 1.779 15.368 -20.359 1.00 95.06 95 PHE A C 1
ATOM 759 O O . PHE A 1 95 ? 1.894 14.441 -19.561 1.00 95.06 95 PHE A O 1
ATOM 766 N N . ALA A 1 96 ? 0.738 16.208 -20.339 1.00 93.56 96 ALA A N 1
ATOM 767 C CA . ALA A 1 96 ? -0.336 16.141 -19.352 1.00 93.56 96 ALA A CA 1
ATOM 768 C C . ALA A 1 96 ? -1.082 14.796 -19.416 1.00 93.56 96 ALA A C 1
ATOM 770 O O . ALA A 1 96 ? -1.315 14.174 -18.383 1.00 93.56 96 ALA A O 1
ATOM 771 N N . GLU A 1 97 ? -1.393 14.292 -20.615 1.00 90.31 97 GLU A N 1
ATOM 772 C CA . GLU A 1 97 ? -1.964 12.950 -20.789 1.00 90.31 97 GLU A CA 1
ATOM 773 C C . GLU A 1 97 ? -1.024 11.831 -20.302 1.00 90.31 97 GLU A C 1
ATOM 775 O O . GLU A 1 97 ? -1.505 10.824 -19.790 1.00 90.31 97 GLU A O 1
ATOM 780 N N . GLY A 1 98 ? 0.296 12.005 -20.405 1.00 91.12 98 GLY A N 1
ATOM 781 C CA . GLY A 1 98 ? 1.295 11.043 -19.935 1.00 91.12 98 GLY A CA 1
ATOM 782 C C . GLY A 1 98 ? 1.451 10.954 -18.414 1.00 91.12 98 GLY A C 1
ATOM 783 O O . GLY A 1 98 ? 1.724 9.866 -17.900 1.00 91.12 98 GLY A O 1
ATOM 784 N N . ILE A 1 99 ? 1.280 12.075 -17.699 1.00 94.94 99 ILE A N 1
ATOM 785 C CA . ILE A 1 99 ? 1.522 12.170 -16.245 1.00 94.94 99 ILE A CA 1
ATOM 786 C C . ILE A 1 99 ? 0.250 12.198 -15.385 1.00 94.94 99 ILE A C 1
ATOM 788 O O . ILE A 1 99 ? 0.335 11.956 -14.185 1.00 94.94 99 ILE A O 1
ATOM 792 N N . LEU A 1 100 ? -0.923 12.484 -15.960 1.00 94.06 100 LEU A N 1
ATOM 793 C CA . LEU A 1 100 ? -2.194 12.499 -15.225 1.00 94.06 100 LEU A CA 1
ATOM 794 C C . LEU A 1 100 ? -2.829 11.101 -15.113 1.00 94.06 100 LEU A C 1
ATOM 796 O O . LEU A 1 100 ? -2.680 10.300 -16.037 1.00 94.06 100 LEU A O 1
ATOM 800 N N . PRO A 1 101 ? -3.626 10.829 -14.061 1.00 92.00 101 PRO A N 1
ATOM 801 C CA . PRO A 1 101 ? -4.410 9.603 -13.935 1.00 92.00 101 PRO A CA 1
ATOM 802 C C . PRO A 1 101 ? -5.286 9.330 -15.154 1.00 92.00 101 PRO A C 1
ATOM 804 O O . PRO A 1 101 ? -5.806 10.248 -15.796 1.00 92.00 101 PRO A O 1
ATOM 807 N N . GLN A 1 102 ? -5.475 8.056 -15.457 1.00 87.12 102 GLN A N 1
ATOM 808 C CA . GLN A 1 102 ? -6.322 7.549 -16.531 1.00 87.12 102 GLN A CA 1
ATOM 809 C C . GLN A 1 102 ? -7.527 6.768 -15.980 1.00 87.12 102 GLN A C 1
ATOM 811 O O . GLN A 1 102 ? -8.574 6.751 -16.628 1.00 87.12 102 GLN A O 1
ATOM 816 N N . GLU A 1 103 ? -7.417 6.194 -14.776 1.00 83.44 103 GLU A N 1
ATOM 817 C CA . GLU A 1 103 ? -8.530 5.575 -14.041 1.00 83.44 103 GLU A CA 1
ATOM 818 C C . GLU A 1 103 ? -9.377 6.617 -13.294 1.00 83.44 103 GLU A C 1
ATOM 820 O O . GLU A 1 103 ? -10.554 6.802 -13.626 1.00 83.44 103 GLU A O 1
ATOM 825 N N . ASP A 1 104 ? -8.806 7.348 -12.323 1.00 82.19 104 ASP A N 1
ATOM 826 C CA . ASP A 1 104 ? -9.576 8.335 -11.550 1.00 82.19 104 ASP A CA 1
ATOM 827 C C . ASP A 1 104 ? -9.826 9.628 -12.351 1.00 82.19 104 ASP A C 1
ATOM 829 O O . ASP A 1 104 ? -9.112 10.635 -12.270 1.00 82.19 104 ASP A O 1
ATOM 833 N N . ARG A 1 105 ? -10.932 9.605 -13.102 1.00 85.12 105 ARG A N 1
ATOM 834 C CA . ARG A 1 105 ? -11.488 10.751 -13.836 1.00 85.12 105 ARG A CA 1
ATOM 835 C C . ARG A 1 105 ? -11.803 11.950 -12.937 1.00 85.12 105 ARG A C 1
ATOM 837 O O . ARG A 1 105 ? -11.671 13.081 -13.398 1.00 85.12 105 ARG A O 1
ATOM 844 N N . ARG A 1 106 ? -12.218 11.732 -11.684 1.00 87.00 106 ARG A N 1
ATOM 845 C CA . ARG A 1 106 ? -12.546 12.795 -10.716 1.00 87.00 106 ARG A CA 1
ATOM 846 C C . ARG A 1 106 ? -11.264 13.469 -10.233 1.00 87.00 106 ARG A C 1
ATOM 848 O O . ARG A 1 106 ? -11.211 14.694 -10.195 1.00 87.00 106 ARG A O 1
ATOM 855 N N . LEU A 1 107 ? -10.214 12.708 -9.936 1.00 82.31 107 LEU A N 1
ATOM 856 C CA . LEU A 1 107 ? -8.903 13.260 -9.596 1.00 82.31 107 LEU A CA 1
ATOM 857 C C . LEU A 1 107 ? -8.294 14.020 -10.787 1.00 82.31 107 LEU A C 1
ATOM 859 O O . LEU A 1 107 ? -7.859 15.157 -10.621 1.00 82.31 107 LEU A O 1
ATOM 863 N N . LYS A 1 108 ? -8.378 13.470 -12.007 1.00 87.44 108 LYS A N 1
ATOM 864 C CA . LYS A 1 108 ? -7.977 14.166 -13.247 1.00 87.44 108 LYS A CA 1
ATOM 865 C C . LYS A 1 108 ? -8.727 15.493 -13.445 1.00 87.44 108 LYS A C 1
ATOM 867 O O . LYS A 1 108 ? -8.118 16.496 -13.809 1.00 87.44 108 LYS A O 1
ATOM 872 N N . GLN A 1 109 ? -10.034 15.524 -13.169 1.00 86.69 109 GLN A N 1
ATOM 873 C CA . GLN A 1 109 ? -10.834 16.756 -13.177 1.00 86.69 109 GLN A CA 1
ATOM 874 C C . GLN A 1 109 ? -10.394 17.747 -12.090 1.00 86.69 109 GLN A C 1
ATOM 876 O O . GLN A 1 109 ? -10.263 18.929 -12.385 1.00 86.69 109 GLN A O 1
ATOM 881 N N . LEU A 1 110 ? -10.125 17.284 -10.864 1.00 84.88 110 LEU A N 1
ATOM 882 C CA . LEU A 1 110 ? -9.673 18.138 -9.759 1.00 84.88 110 LEU A CA 1
ATOM 883 C C . LEU A 1 110 ? -8.316 18.798 -10.031 1.00 84.88 110 LEU A C 1
ATOM 885 O O . LEU A 1 110 ? -8.138 19.954 -9.660 1.00 84.88 110 LEU A O 1
ATOM 889 N N . VAL A 1 111 ? -7.378 18.108 -10.689 1.00 88.81 111 VAL A N 1
ATOM 890 C CA . VAL A 1 111 ? -6.110 18.726 -11.115 1.00 88.81 111 VAL A CA 1
ATOM 891 C C . VAL A 1 111 ? -6.354 19.810 -12.167 1.00 88.81 111 VAL A C 1
ATOM 893 O O . VAL A 1 111 ? -5.849 20.919 -12.028 1.00 88.81 111 VAL A O 1
ATOM 896 N N . ASN A 1 112 ? -7.189 19.529 -13.172 1.00 85.88 112 ASN A N 1
ATOM 897 C CA . ASN A 1 112 ? -7.524 20.472 -14.248 1.00 85.88 112 ASN A CA 1
ATOM 898 C C . ASN A 1 112 ? -8.353 21.696 -13.791 1.00 85.88 112 ASN A C 1
ATOM 900 O O . ASN A 1 112 ? -8.653 22.563 -14.610 1.00 85.88 112 ASN A O 1
ATOM 904 N N . LEU A 1 113 ? -8.746 21.758 -12.514 1.00 87.69 113 LEU A N 1
ATOM 905 C CA . LEU A 1 113 ? -9.437 22.888 -11.881 1.00 87.69 113 LEU A CA 1
ATOM 906 C C . LEU A 1 113 ? -8.517 23.732 -10.976 1.00 87.69 113 LEU A C 1
ATOM 908 O O . LEU A 1 113 ? -9.000 24.654 -10.320 1.00 87.69 113 LEU A O 1
ATOM 912 N N . ARG A 1 114 ? -7.216 23.420 -10.899 1.00 89.88 114 ARG A N 1
ATOM 913 C CA . ARG A 1 114 ? -6.247 24.183 -10.098 1.00 89.88 114 ARG A CA 1
ATOM 914 C C . ARG A 1 114 ? -5.832 25.470 -10.799 1.00 89.88 114 ARG A C 1
ATOM 916 O O . ARG A 1 114 ? -5.761 25.537 -12.023 1.00 89.88 114 ARG A O 1
ATOM 923 N N . GLU A 1 115 ? -5.524 26.484 -10.000 1.00 86.06 115 GLU A N 1
ATOM 924 C CA . GLU A 1 115 ? -4.952 27.733 -10.495 1.00 86.06 115 GLU A CA 1
ATOM 925 C C . GLU A 1 115 ? -3.491 27.505 -10.911 1.00 86.06 115 GLU A C 1
ATOM 927 O O . GLU A 1 115 ? -2.675 27.018 -10.125 1.00 86.06 115 GLU A O 1
ATOM 932 N N . SER A 1 116 ? -3.161 27.855 -12.156 1.00 86.00 116 SER A N 1
ATOM 933 C CA . SER A 1 116 ? -1.794 27.806 -12.680 1.00 86.00 116 SER A CA 1
ATOM 934 C C . SER A 1 116 ? -0.910 28.843 -11.990 1.00 86.00 116 SER A C 1
ATOM 936 O O . SER A 1 116 ? -1.252 30.029 -11.981 1.00 86.00 116 SER A O 1
ATOM 938 N N . TYR A 1 117 ? 0.249 28.423 -11.488 1.00 89.44 117 TYR A N 1
ATOM 939 C CA . TYR A 1 117 ? 1.247 29.308 -10.886 1.00 89.44 117 TYR A CA 1
ATOM 940 C C . TYR A 1 117 ? 2.509 29.413 -11.748 1.00 89.44 117 TYR A C 1
ATOM 942 O O . TYR A 1 117 ? 2.815 28.538 -12.557 1.00 89.44 117 TYR A O 1
ATOM 950 N N . TYR A 1 118 ? 3.244 30.512 -11.578 1.00 85.44 118 TYR A N 1
ATOM 951 C CA . TYR A 1 118 ? 4.531 30.725 -12.236 1.00 85.44 118 TYR A CA 1
ATOM 952 C C . TYR A 1 118 ? 5.668 30.059 -11.448 1.00 85.44 118 TYR A C 1
ATOM 954 O O . TYR A 1 118 ? 5.606 29.966 -10.222 1.00 85.44 118 TYR A O 1
ATOM 962 N N . ILE A 1 119 ? 6.709 29.627 -12.160 1.00 84.75 119 ILE A N 1
ATOM 963 C CA . ILE A 1 119 ? 7.957 29.092 -11.606 1.00 84.75 119 ILE A CA 1
ATOM 964 C C . ILE A 1 119 ? 9.093 29.943 -12.178 1.00 84.75 119 ILE A C 1
ATOM 966 O O . ILE A 1 119 ? 9.146 30.160 -13.389 1.00 84.75 119 ILE A O 1
ATOM 970 N N . GLU A 1 120 ? 9.974 30.451 -11.318 1.00 83.25 120 GLU A N 1
ATOM 971 C CA . GLU A 1 120 ? 11.123 31.259 -11.731 1.00 83.25 120 GLU A CA 1
ATOM 972 C C . GLU A 1 120 ? 12.226 30.414 -12.389 1.00 83.25 120 GLU A C 1
ATOM 974 O O . GLU A 1 120 ? 12.308 29.196 -12.219 1.00 83.25 120 GLU A O 1
ATOM 979 N N . ASP A 1 121 ? 13.096 31.059 -13.167 1.00 78.31 121 ASP A N 1
ATOM 980 C CA . ASP A 1 121 ? 14.048 30.356 -14.030 1.00 78.31 121 ASP A CA 1
ATOM 981 C C . ASP A 1 121 ? 15.138 29.661 -13.198 1.00 78.31 121 ASP A C 1
ATOM 983 O O . ASP A 1 121 ? 16.040 30.295 -12.653 1.00 78.31 121 ASP A O 1
ATOM 987 N N . GLY A 1 122 ? 15.038 28.331 -13.101 1.00 76.62 122 GLY A N 1
ATOM 988 C CA . GLY A 1 122 ? 15.887 27.486 -12.252 1.00 76.62 122 GLY A CA 1
ATOM 989 C C . GLY A 1 122 ? 15.263 27.086 -10.907 1.00 76.62 122 GLY A C 1
ATOM 990 O O . GLY A 1 122 ? 15.871 26.306 -10.176 1.00 76.62 122 GLY A O 1
ATOM 991 N N . GLN A 1 123 ? 14.057 27.561 -10.587 1.00 86.94 123 GLN A N 1
ATOM 992 C CA . GLN A 1 123 ? 13.292 27.138 -9.413 1.00 86.94 123 GLN A CA 1
ATOM 993 C C . GLN A 1 123 ? 12.699 25.727 -9.616 1.00 86.94 123 GLN A C 1
ATOM 995 O O . GLN A 1 123 ? 12.327 25.336 -10.724 1.00 86.94 123 GLN A O 1
ATOM 1000 N N . THR A 1 124 ? 12.599 24.947 -8.536 1.00 92.56 124 THR A N 1
ATOM 1001 C CA . THR A 1 124 ? 11.899 23.652 -8.527 1.00 92.56 124 THR A CA 1
ATOM 1002 C C . THR A 1 124 ? 10.385 23.826 -8.400 1.00 92.56 124 THR A C 1
ATOM 1004 O O . THR A 1 124 ? 9.898 24.847 -7.912 1.00 92.56 124 THR A O 1
ATOM 1007 N N . LEU A 1 125 ? 9.629 22.781 -8.738 1.00 92.56 125 LEU A N 1
ATOM 1008 C CA . LEU A 1 125 ? 8.267 22.626 -8.227 1.00 92.56 125 LEU A CA 1
ATOM 1009 C C . LEU A 1 125 ? 8.280 22.561 -6.680 1.00 92.56 125 LEU A C 1
ATOM 1011 O O . LEU A 1 125 ? 9.320 22.272 -6.070 1.00 92.56 125 LEU A O 1
ATOM 1015 N N . PRO A 1 126 ? 7.125 22.771 -6.021 1.00 91.81 126 PRO A N 1
ATOM 1016 C CA . PRO A 1 126 ? 6.919 22.382 -4.627 1.00 91.81 126 PRO A CA 1
ATOM 1017 C C . PRO A 1 126 ? 7.345 20.924 -4.399 1.00 91.81 126 PRO A C 1
ATOM 1019 O O . PRO A 1 126 ? 7.082 20.068 -5.247 1.00 91.81 126 PRO A O 1
ATOM 1022 N N . TYR A 1 127 ? 8.021 20.644 -3.280 1.00 86.56 127 TYR A N 1
ATOM 1023 C CA . TYR A 1 127 ? 8.815 19.420 -3.082 1.00 86.56 127 TYR A CA 1
ATOM 1024 C C . TYR A 1 127 ? 8.055 18.126 -3.394 1.00 86.56 127 TYR A C 1
ATOM 1026 O O . TYR A 1 127 ? 8.581 17.243 -4.067 1.00 86.56 127 TYR A O 1
ATOM 1034 N N . GLU A 1 128 ? 6.809 18.024 -2.939 1.00 86.94 128 GLU A N 1
ATOM 1035 C CA . GLU A 1 128 ? 5.960 16.843 -3.102 1.00 86.94 128 GLU A CA 1
ATOM 1036 C C . GLU A 1 128 ? 5.582 16.626 -4.575 1.00 86.94 128 GLU A C 1
ATOM 1038 O O . GLU A 1 128 ? 5.504 15.492 -5.047 1.00 86.94 128 GLU A O 1
ATOM 1043 N N . SER A 1 129 ? 5.407 17.725 -5.316 1.00 93.81 129 SER A N 1
ATOM 1044 C CA . SER A 1 129 ? 5.082 17.725 -6.745 1.00 93.81 129 SER A CA 1
ATOM 1045 C C . SER A 1 129 ? 6.304 17.400 -7.607 1.00 93.81 129 SER A C 1
ATOM 1047 O O . SER A 1 129 ? 6.191 16.580 -8.514 1.00 93.81 129 SER A O 1
ATOM 1049 N N . GLU A 1 130 ? 7.483 17.966 -7.302 1.00 95.88 130 GLU A N 1
ATOM 1050 C CA . GLU A 1 130 ? 8.734 17.565 -7.970 1.00 95.88 130 GLU A CA 1
ATOM 1051 C C . GLU A 1 130 ? 9.015 16.075 -7.708 1.00 95.88 130 GLU A C 1
ATOM 1053 O O . GLU A 1 130 ? 9.247 15.312 -8.644 1.00 95.88 130 GLU A O 1
ATOM 1058 N N . TRP A 1 131 ? 8.915 15.634 -6.446 1.00 92.19 131 TRP A N 1
ATOM 1059 C CA . TRP A 1 131 ? 9.140 14.245 -6.041 1.00 92.19 131 TRP A CA 1
ATOM 1060 C C . TRP A 1 131 ? 8.228 13.274 -6.798 1.00 92.19 131 TRP A C 1
ATOM 1062 O O . TRP A 1 131 ? 8.721 12.298 -7.364 1.00 92.19 131 TRP A O 1
ATOM 1072 N N . ALA A 1 132 ? 6.920 13.540 -6.851 1.00 88.56 132 ALA A N 1
ATOM 1073 C CA . ALA A 1 132 ? 5.972 12.631 -7.491 1.00 88.56 132 ALA A CA 1
ATOM 1074 C C . ALA A 1 132 ? 6.124 12.621 -9.023 1.00 88.56 132 ALA A C 1
ATOM 1076 O O . ALA A 1 132 ? 6.067 11.554 -9.636 1.00 88.56 132 ALA A O 1
ATOM 1077 N N . LEU A 1 133 ? 6.422 13.771 -9.641 1.00 97.56 133 LEU A N 1
ATOM 1078 C CA . LEU A 1 133 ? 6.689 13.869 -11.079 1.00 97.56 133 LEU A CA 1
ATOM 1079 C C . LEU A 1 133 ? 7.943 13.074 -11.469 1.00 97.56 133 LEU A C 1
ATOM 1081 O O . LEU A 1 133 ? 7.945 12.353 -12.467 1.00 97.56 133 LEU A O 1
ATOM 1085 N N . VAL A 1 134 ? 8.992 13.143 -10.643 1.00 97.12 134 VAL A N 1
ATOM 1086 C CA . VAL A 1 134 ? 10.202 12.328 -10.801 1.00 97.12 134 VAL A CA 1
ATOM 1087 C C . VAL A 1 134 ? 9.880 10.836 -10.700 1.00 97.12 134 VAL A C 1
ATOM 1089 O O . VAL A 1 134 ? 10.392 10.071 -11.515 1.00 97.12 134 VAL A O 1
ATOM 1092 N N . ARG A 1 135 ? 9.015 10.402 -9.768 1.00 96.56 135 ARG A N 1
ATOM 1093 C CA . ARG A 1 135 ? 8.630 8.982 -9.648 1.00 96.56 135 ARG A CA 1
ATOM 1094 C C . ARG A 1 135 ? 7.841 8.463 -10.850 1.00 96.56 135 ARG A C 1
ATOM 1096 O O . ARG A 1 135 ? 8.125 7.350 -11.286 1.00 96.56 135 ARG A O 1
ATOM 1103 N N . VAL A 1 136 ? 6.943 9.259 -11.441 1.00 97.38 136 VAL A N 1
ATOM 1104 C CA . VAL A 1 136 ? 6.250 8.890 -12.696 1.00 97.38 136 VAL A CA 1
ATOM 1105 C C . VAL A 1 136 ? 7.265 8.582 -13.806 1.00 97.38 136 VAL A C 1
ATOM 1107 O O . VAL A 1 136 ? 7.205 7.516 -14.421 1.00 97.38 136 VAL A O 1
ATOM 1110 N N . PHE A 1 137 ? 8.245 9.464 -14.032 1.00 97.44 137 PHE A N 1
ATOM 1111 C CA . PHE A 1 137 ? 9.269 9.237 -15.059 1.00 97.44 137 PHE A CA 1
ATOM 1112 C C . PHE A 1 137 ? 10.254 8.117 -14.699 1.00 97.44 137 PHE A C 1
ATOM 1114 O O . PHE A 1 137 ? 10.625 7.329 -15.567 1.00 97.44 137 PHE A O 1
ATOM 1121 N N . GLU A 1 138 ? 10.657 7.992 -13.435 1.00 96.25 138 GLU A N 1
ATOM 1122 C CA . GLU A 1 138 ? 11.517 6.900 -12.968 1.00 96.25 138 GLU A CA 1
ATOM 1123 C C . GLU A 1 138 ? 10.847 5.529 -13.148 1.00 96.25 138 GLU A C 1
ATOM 1125 O O . GLU A 1 138 ? 11.507 4.566 -13.549 1.00 96.25 138 GLU A O 1
ATOM 1130 N N . GLN A 1 139 ? 9.538 5.428 -12.899 1.00 96.62 139 GLN A N 1
ATOM 1131 C CA . GLN A 1 139 ? 8.798 4.192 -13.127 1.00 96.62 139 GLN A CA 1
ATOM 1132 C C . GLN A 1 139 ? 8.676 3.872 -14.619 1.00 96.62 139 GLN A C 1
ATOM 1134 O O . GLN A 1 139 ? 8.888 2.722 -14.997 1.00 96.62 139 GLN A O 1
ATOM 1139 N N . GLU A 1 140 ? 8.469 4.863 -15.490 1.00 95.06 140 GLU A N 1
ATOM 1140 C CA . GLU A 1 140 ? 8.533 4.645 -16.942 1.00 95.06 140 GLU A CA 1
ATOM 1141 C C . GLU A 1 140 ? 9.922 4.180 -17.414 1.00 95.06 140 GLU A C 1
ATOM 1143 O O . GLU A 1 140 ? 10.012 3.283 -18.253 1.00 95.06 140 GLU A O 1
ATOM 1148 N N . ILE A 1 141 ? 11.012 4.690 -16.826 1.00 95.69 141 ILE A N 1
ATOM 1149 C CA . ILE A 1 141 ? 12.378 4.200 -17.087 1.00 95.69 141 ILE A CA 1
ATOM 1150 C C . ILE A 1 141 ? 12.525 2.730 -16.651 1.00 95.69 141 ILE A C 1
ATOM 1152 O O . ILE A 1 141 ? 13.071 1.916 -17.399 1.00 95.69 141 ILE A O 1
ATOM 1156 N N . LYS A 1 142 ? 12.017 2.356 -15.468 1.00 95.56 142 LYS A N 1
ATOM 1157 C CA . LYS A 1 142 ? 12.022 0.961 -14.978 1.00 95.56 142 LYS A CA 1
ATOM 1158 C C . LYS A 1 142 ? 11.196 0.039 -15.881 1.00 95.56 142 LYS A C 1
ATOM 1160 O O . LYS A 1 142 ? 11.670 -1.039 -16.244 1.00 95.56 142 LYS A O 1
ATOM 1165 N N . ASN A 1 143 ? 10.011 0.484 -16.299 1.00 94.06 143 ASN A N 1
ATOM 1166 C CA . ASN A 1 143 ? 9.126 -0.232 -17.218 1.00 94.06 143 ASN A CA 1
ATOM 1167 C C . ASN A 1 143 ? 9.806 -0.479 -18.569 1.00 94.06 143 ASN A C 1
ATOM 1169 O O . ASN A 1 143 ? 9.794 -1.608 -19.066 1.00 94.06 143 ASN A O 1
ATOM 1173 N N . LEU A 1 144 ? 10.442 0.549 -19.144 1.00 92.62 144 LEU A N 1
ATOM 1174 C CA . LEU A 1 144 ? 11.203 0.440 -20.390 1.00 92.62 144 LEU A CA 1
ATOM 1175 C C . LEU A 1 144 ? 12.354 -0.559 -20.261 1.00 92.62 144 LEU A C 1
ATOM 1177 O O . LEU A 1 144 ? 12.448 -1.468 -21.084 1.00 92.62 144 LEU A O 1
ATOM 1181 N N . ARG A 1 145 ? 13.176 -0.451 -19.208 1.00 93.62 145 ARG A N 1
ATOM 1182 C CA . ARG A 1 145 ? 14.298 -1.370 -18.944 1.00 93.62 145 ARG A CA 1
ATOM 1183 C C . ARG A 1 145 ? 13.844 -2.827 -18.849 1.00 93.62 145 ARG A C 1
ATOM 1185 O O . ARG A 1 145 ? 14.432 -3.690 -19.502 1.00 93.62 145 ARG A O 1
ATOM 1192 N N . ASN A 1 146 ? 12.793 -3.106 -18.074 1.00 94.31 146 ASN A N 1
ATOM 1193 C CA . ASN A 1 146 ? 12.291 -4.471 -17.908 1.00 94.31 146 ASN A CA 1
ATOM 1194 C C . ASN A 1 146 ? 11.701 -5.017 -19.215 1.00 94.31 146 ASN A C 1
ATOM 1196 O O . ASN A 1 146 ? 12.088 -6.089 -19.682 1.00 94.31 146 ASN A O 1
ATOM 1200 N N . THR A 1 147 ? 10.828 -4.235 -19.858 1.00 92.31 147 THR A N 1
ATOM 1201 C CA . THR A 1 147 ? 10.161 -4.643 -21.099 1.00 92.31 147 THR A CA 1
ATOM 1202 C C . THR A 1 147 ? 11.175 -4.858 -22.221 1.00 92.31 147 THR A C 1
ATOM 1204 O O . THR A 1 147 ? 11.111 -5.872 -22.906 1.00 92.31 147 THR A O 1
ATOM 1207 N N . GLU A 1 148 ? 12.160 -3.971 -22.407 1.00 91.56 148 GLU A N 1
ATOM 1208 C CA . GLU A 1 148 ? 13.181 -4.125 -23.452 1.00 91.56 148 GLU A CA 1
ATOM 1209 C C . GLU A 1 148 ? 14.057 -5.372 -23.227 1.00 91.56 148 GLU A C 1
ATOM 1211 O O . GLU A 1 148 ? 14.402 -6.064 -24.186 1.00 91.56 148 GLU A O 1
ATOM 1216 N N . ASN A 1 149 ? 14.367 -5.721 -21.974 1.00 92.69 149 ASN A N 1
ATOM 1217 C CA . ASN A 1 149 ? 15.070 -6.966 -21.654 1.00 92.69 149 ASN A CA 1
ATOM 1218 C C . ASN A 1 149 ? 14.223 -8.210 -21.967 1.00 92.69 149 ASN A C 1
ATOM 1220 O O . ASN A 1 149 ? 14.733 -9.156 -22.571 1.00 92.69 149 ASN A O 1
ATOM 1224 N N . LEU A 1 150 ? 12.925 -8.195 -21.654 1.00 93.62 150 LEU A N 1
ATOM 1225 C CA . LEU A 1 150 ? 12.010 -9.287 -22.003 1.00 93.62 150 LEU A CA 1
ATOM 1226 C C . LEU A 1 150 ? 11.812 -9.409 -23.524 1.00 93.62 150 LEU A C 1
ATOM 1228 O O . LEU A 1 150 ? 11.884 -10.519 -24.051 1.00 93.62 150 LEU A O 1
ATOM 1232 N N . LYS A 1 151 ? 11.706 -8.292 -24.262 1.00 93.25 151 LYS A N 1
ATOM 1233 C CA . LYS A 1 151 ? 11.727 -8.293 -25.738 1.00 93.25 151 LYS A CA 1
ATOM 1234 C C . LYS A 1 151 ? 13.013 -8.928 -26.282 1.00 93.25 151 LYS A C 1
ATOM 1236 O O . LYS A 1 151 ? 12.938 -9.775 -27.168 1.00 93.25 151 LYS A O 1
ATOM 1241 N N . LYS A 1 152 ? 14.192 -8.586 -25.738 1.00 92.62 152 LYS A N 1
ATOM 1242 C CA . LYS A 1 152 ? 15.480 -9.205 -26.128 1.00 92.62 152 LYS A CA 1
ATOM 1243 C C . LYS A 1 152 ? 15.501 -10.717 -25.871 1.00 92.62 152 LYS A C 1
ATOM 1245 O O . LYS A 1 152 ? 16.100 -11.448 -26.654 1.00 92.62 152 LYS A O 1
ATOM 1250 N N . ILE A 1 153 ? 14.865 -11.199 -24.801 1.00 91.88 153 ILE A N 1
ATOM 1251 C CA . ILE A 1 153 ? 14.750 -12.636 -24.496 1.00 91.88 153 ILE A CA 1
ATOM 1252 C C . ILE A 1 153 ? 13.781 -13.330 -25.466 1.00 91.88 153 ILE A C 1
ATOM 1254 O O . ILE A 1 153 ? 14.113 -14.387 -26.002 1.00 91.88 153 ILE A O 1
ATOM 1258 N N . LEU A 1 154 ? 12.626 -12.718 -25.744 1.00 91.38 154 LEU A N 1
ATOM 1259 C CA . LEU A 1 154 ? 11.633 -13.205 -26.705 1.00 91.38 154 LEU A CA 1
ATOM 1260 C C . LEU A 1 154 ? 12.217 -13.322 -28.123 1.00 91.38 154 LEU A C 1
ATOM 1262 O O . LEU A 1 154 ? 12.113 -14.383 -28.738 1.00 91.38 154 LEU A O 1
ATOM 1266 N N . GLN A 1 155 ? 12.895 -12.281 -28.615 1.00 91.31 155 GLN A N 1
ATOM 1267 C CA . GLN A 1 155 ? 13.492 -12.256 -29.957 1.00 91.31 155 GLN A CA 1
ATOM 1268 C C . GLN A 1 155 ? 14.676 -13.224 -30.137 1.00 91.31 155 GLN A C 1
ATOM 1270 O O . GLN A 1 155 ? 15.030 -13.555 -31.264 1.00 91.31 155 GLN A O 1
ATOM 1275 N N . ARG A 1 156 ? 15.278 -13.718 -29.045 1.00 90.12 156 ARG A N 1
ATOM 1276 C CA . ARG A 1 156 ? 16.318 -14.768 -29.063 1.00 90.12 156 ARG A CA 1
ATOM 1277 C C . ARG A 1 156 ? 15.753 -16.193 -29.167 1.00 90.12 156 ARG A C 1
ATOM 1279 O O . ARG A 1 156 ? 16.505 -17.155 -29.026 1.00 90.12 156 ARG A O 1
ATOM 1286 N N . SER A 1 157 ? 14.446 -16.356 -29.352 1.00 88.62 157 SER A N 1
ATOM 1287 C CA . SER A 1 157 ? 13.823 -17.673 -29.546 1.00 88.62 157 SER A CA 1
ATOM 1288 C C . SER A 1 157 ? 13.951 -18.097 -31.013 1.00 88.62 157 SER A C 1
ATOM 1290 O O . SER A 1 157 ? 13.677 -17.300 -31.904 1.00 88.62 157 SER A O 1
ATOM 1292 N N . LEU A 1 158 ? 14.383 -19.336 -31.274 1.00 89.06 158 LEU A N 1
ATOM 1293 C CA . LEU A 1 158 ? 14.733 -19.816 -32.626 1.00 89.06 158 LEU A CA 1
ATOM 1294 C C . LEU A 1 158 ? 13.553 -19.813 -33.616 1.00 89.06 158 LEU A C 1
ATOM 1296 O O . LEU A 1 158 ? 13.750 -19.760 -34.825 1.00 89.06 158 LEU A O 1
ATOM 1300 N N . ASP A 1 159 ? 12.335 -19.876 -33.089 1.00 90.00 159 ASP A N 1
ATOM 1301 C CA . ASP A 1 159 ? 11.051 -19.864 -33.787 1.00 90.00 159 ASP A CA 1
ATOM 1302 C C . ASP A 1 159 ? 10.372 -18.479 -33.795 1.00 90.00 159 ASP A C 1
ATOM 1304 O O . ASP A 1 159 ? 9.262 -18.343 -34.318 1.00 90.00 159 ASP A O 1
ATOM 1308 N N . PHE A 1 160 ? 11.009 -17.446 -33.223 1.00 90.44 160 PHE A N 1
ATOM 1309 C CA . PHE A 1 160 ? 10.426 -16.112 -33.118 1.00 90.44 160 PHE A CA 1
ATOM 1310 C C . PHE A 1 160 ? 10.133 -15.517 -34.500 1.00 90.44 160 PHE A C 1
ATOM 1312 O O . PHE A 1 160 ? 11.020 -15.290 -35.323 1.00 90.44 160 PHE A O 1
ATOM 1319 N N . ASN A 1 161 ? 8.864 -15.194 -34.734 1.00 88.50 161 ASN A N 1
ATOM 1320 C CA . ASN A 1 161 ? 8.415 -14.520 -35.940 1.00 88.50 161 ASN A CA 1
ATOM 1321 C C . ASN A 1 161 ? 7.213 -13.637 -35.591 1.00 88.50 161 ASN A C 1
ATOM 1323 O O . ASN A 1 161 ? 6.221 -14.128 -35.054 1.00 88.50 161 ASN A O 1
ATOM 1327 N N . LYS A 1 162 ? 7.296 -12.339 -35.915 1.00 88.38 162 LYS A N 1
ATOM 1328 C CA . LYS A 1 162 ? 6.316 -11.329 -35.480 1.00 88.38 162 LYS A CA 1
ATOM 1329 C C . LYS A 1 162 ? 4.874 -11.663 -35.925 1.00 88.38 162 LYS A C 1
ATOM 1331 O O . LYS A 1 162 ? 3.949 -11.425 -35.157 1.00 88.38 162 LYS A O 1
ATOM 1336 N N . LEU A 1 163 ? 4.683 -12.305 -37.084 1.00 85.81 163 LEU A N 1
ATOM 1337 C CA . LEU A 1 163 ? 3.372 -12.776 -37.557 1.00 85.81 163 LEU A CA 1
ATOM 1338 C C . LEU A 1 163 ? 2.910 -14.057 -36.841 1.00 85.81 163 LEU A C 1
ATOM 1340 O O . LEU A 1 163 ? 1.769 -14.130 -36.400 1.00 85.81 163 LEU A O 1
ATOM 1344 N N . ASN A 1 164 ? 3.789 -15.048 -36.652 1.00 88.62 164 ASN A N 1
ATOM 1345 C CA . ASN A 1 164 ? 3.428 -16.271 -35.916 1.00 88.62 164 ASN A CA 1
ATOM 1346 C C . ASN A 1 164 ? 3.070 -15.995 -34.445 1.00 88.62 164 ASN A C 1
ATOM 1348 O O . ASN A 1 164 ? 2.237 -16.706 -33.889 1.00 88.62 164 ASN A O 1
ATOM 1352 N N . CYS A 1 165 ? 3.690 -14.984 -33.825 1.00 91.38 165 CYS A N 1
ATOM 1353 C CA . CYS A 1 165 ? 3.351 -14.532 -32.477 1.00 91.38 165 CYS A CA 1
ATOM 1354 C C . CYS A 1 165 ? 1.940 -13.921 -32.430 1.00 91.38 165 CYS A C 1
ATOM 1356 O O . CYS A 1 165 ? 1.150 -14.301 -31.569 1.00 91.38 165 CYS A O 1
ATOM 1358 N N . PHE A 1 166 ? 1.590 -13.050 -33.385 1.00 89.88 166 PHE A N 1
ATOM 1359 C CA . PHE A 1 166 ? 0.239 -12.482 -33.496 1.00 89.88 166 PHE A CA 1
ATOM 1360 C C . PHE A 1 166 ? -0.810 -13.586 -33.692 1.00 89.88 166 PHE A C 1
ATOM 1362 O O . PHE A 1 166 ? -1.741 -13.711 -32.902 1.00 89.88 166 PHE A O 1
ATOM 1369 N N . ASN A 1 167 ? -0.584 -14.473 -34.665 1.00 87.94 167 ASN A N 1
ATOM 1370 C CA . ASN A 1 167 ? -1.494 -15.568 -35.014 1.00 87.94 167 ASN A CA 1
ATOM 1371 C C . ASN A 1 167 ? -1.604 -16.666 -33.931 1.00 87.94 167 ASN A C 1
ATOM 1373 O O . ASN A 1 167 ? -2.437 -17.558 -34.057 1.00 87.94 167 ASN A O 1
ATOM 1377 N N . SER A 1 168 ? -0.759 -16.663 -32.888 1.00 92.75 168 SER A N 1
ATOM 1378 C CA . SER A 1 168 ? -0.943 -17.553 -31.723 1.00 92.75 168 SER A CA 1
ATOM 1379 C C . SER A 1 168 ? -1.937 -17.021 -30.684 1.00 92.75 168 SER A C 1
ATOM 1381 O O . SER A 1 168 ? -2.423 -17.800 -29.860 1.00 92.75 168 SER A O 1
ATOM 1383 N N . ILE A 1 169 ? -2.246 -15.723 -30.761 1.00 93.12 169 ILE A N 1
ATOM 1384 C CA . ILE A 1 169 ? -3.240 -15.015 -29.948 1.00 93.12 169 ILE A CA 1
ATOM 1385 C C . ILE A 1 169 ? -4.532 -14.864 -30.767 1.00 93.12 169 ILE A C 1
ATOM 1387 O O . ILE A 1 169 ? -5.600 -15.259 -30.310 1.00 93.12 169 ILE A O 1
ATOM 1391 N N . ASP A 1 170 ? -4.424 -14.396 -32.018 1.00 90.31 170 ASP A N 1
ATOM 1392 C CA . ASP A 1 170 ? -5.534 -14.308 -32.978 1.00 90.31 170 ASP A CA 1
ATOM 1393 C C . ASP A 1 170 ? -5.916 -15.692 -33.540 1.00 90.31 170 ASP A C 1
ATOM 1395 O O . ASP A 1 170 ? -5.703 -16.013 -34.711 1.00 90.31 170 ASP A O 1
ATOM 1399 N N . ARG A 1 171 ? -6.460 -16.548 -32.669 1.00 85.31 171 ARG A N 1
ATOM 1400 C CA . ARG A 1 171 ? -6.902 -17.915 -32.995 1.00 85.31 171 ARG A CA 1
ATOM 1401 C C . ARG A 1 171 ? -8.127 -17.947 -33.911 1.00 85.31 171 ARG A C 1
ATOM 1403 O O . ARG A 1 171 ? -8.364 -18.961 -34.563 1.00 85.31 171 ARG A O 1
ATOM 1410 N N . LEU A 1 172 ? -8.899 -16.860 -33.939 1.00 84.94 172 LEU A N 1
ATOM 1411 C CA . LEU A 1 172 ? -10.132 -16.723 -34.718 1.00 84.94 172 LEU A CA 1
ATOM 1412 C C . LEU A 1 172 ? -9.914 -16.023 -36.075 1.00 84.94 172 LEU A C 1
ATOM 1414 O O . LEU A 1 172 ? -10.798 -16.082 -36.928 1.00 84.94 172 LEU A O 1
ATOM 1418 N N . GLY A 1 173 ? -8.748 -15.409 -36.307 1.00 84.69 173 GLY A N 1
ATOM 1419 C CA . GLY A 1 173 ? -8.403 -14.738 -37.564 1.00 84.69 173 GLY A CA 1
ATOM 1420 C C . GLY A 1 173 ? -9.083 -13.377 -37.748 1.00 84.69 173 GLY A C 1
ATOM 1421 O O . GLY A 1 173 ? -9.411 -13.003 -38.874 1.00 84.69 173 GLY A O 1
ATOM 1422 N N . LEU A 1 174 ? -9.322 -12.652 -36.653 1.00 83.06 174 LEU A N 1
ATOM 1423 C CA . LEU A 1 174 ? -10.016 -11.361 -36.619 1.00 83.06 174 LEU A CA 1
ATOM 1424 C C . LEU A 1 174 ? -9.170 -10.208 -37.190 1.00 83.06 174 LEU A C 1
ATOM 1426 O O . LEU A 1 174 ? -9.713 -9.168 -37.567 1.00 83.06 174 LEU A O 1
ATOM 1430 N N . GLY A 1 175 ? -7.843 -10.361 -37.252 1.00 81.50 175 GLY A N 1
ATOM 1431 C CA . GLY A 1 175 ? -6.904 -9.321 -37.694 1.00 81.50 175 GLY A CA 1
ATOM 1432 C C . GLY A 1 175 ? -6.594 -8.256 -36.632 1.00 81.50 175 GLY A C 1
ATOM 1433 O O . GLY A 1 175 ? -5.831 -7.320 -36.894 1.00 81.50 175 GLY A O 1
ATOM 1434 N N . TYR A 1 176 ? -7.146 -8.406 -35.428 1.00 86.38 176 TYR A N 1
ATOM 1435 C CA . TYR A 1 176 ? -6.881 -7.601 -34.238 1.00 86.38 176 TYR A CA 1
ATOM 1436 C C . TYR A 1 176 ? -6.879 -8.498 -32.993 1.00 86.38 176 TYR A C 1
ATOM 1438 O O . TYR A 1 176 ? -7.487 -9.564 -32.999 1.00 86.38 176 TYR A O 1
ATOM 1446 N N . LEU A 1 177 ? -6.229 -8.046 -31.919 1.00 87.94 177 LEU A N 1
ATOM 1447 C CA . LEU A 1 177 ? -6.298 -8.682 -30.600 1.00 87.94 177 LEU A CA 1
ATOM 1448 C C . LEU A 1 177 ? -7.198 -7.846 -29.688 1.00 87.94 177 LEU A C 1
ATOM 1450 O O . LEU A 1 177 ? -6.916 -6.668 -29.464 1.00 87.94 177 LEU A O 1
ATOM 1454 N N . ASP A 1 178 ? -8.269 -8.435 -29.175 1.00 88.00 178 ASP A N 1
ATOM 1455 C CA . ASP A 1 178 ? -9.108 -7.861 -28.120 1.00 88.00 178 ASP A CA 1
ATOM 1456 C C . ASP A 1 178 ? -8.785 -8.470 -26.743 1.00 88.00 178 ASP A C 1
ATOM 1458 O O . ASP A 1 178 ? -7.913 -9.337 -26.613 1.00 88.00 178 ASP A O 1
ATOM 1462 N N . ILE A 1 179 ? -9.465 -7.983 -25.701 1.00 88.38 179 ILE A N 1
ATOM 1463 C CA . ILE A 1 179 ? -9.245 -8.410 -24.311 1.00 88.38 179 ILE A CA 1
ATOM 1464 C C . ILE A 1 179 ? -9.425 -9.927 -24.158 1.00 88.38 179 ILE A C 1
ATOM 1466 O O . ILE A 1 179 ? -8.592 -10.559 -23.512 1.00 88.38 179 ILE A O 1
ATOM 1470 N N . GLN A 1 180 ? -10.444 -10.517 -24.794 1.00 89.19 180 GLN A N 1
ATOM 1471 C CA . GLN A 1 180 ? -10.712 -11.955 -24.716 1.00 89.19 180 GLN A CA 1
ATOM 1472 C C . GLN A 1 180 ? -9.589 -12.768 -25.373 1.00 89.19 180 GLN A C 1
ATOM 1474 O O . GLN A 1 180 ? -9.077 -13.704 -24.765 1.00 89.19 180 GLN A O 1
ATOM 1479 N N . SER A 1 181 ? -9.152 -12.391 -26.579 1.00 91.62 181 SER A N 1
ATOM 1480 C CA . SER A 1 181 ? -8.071 -13.100 -27.280 1.00 91.62 181 SER A CA 1
ATOM 1481 C C . SER A 1 181 ? -6.750 -13.103 -26.496 1.00 91.62 181 SER A C 1
ATOM 1483 O O . SER A 1 181 ? -6.019 -14.096 -26.514 1.00 91.62 181 SER A O 1
ATOM 1485 N N . ILE A 1 182 ? -6.452 -12.018 -25.766 1.00 90.94 182 ILE A N 1
ATOM 1486 C CA . ILE A 1 182 ? -5.274 -11.942 -24.898 1.00 90.94 182 ILE A CA 1
ATOM 1487 C C . ILE A 1 182 ? -5.483 -12.743 -23.612 1.00 90.94 182 ILE A C 1
ATOM 1489 O O . ILE A 1 182 ? -4.575 -13.476 -23.235 1.00 90.94 182 ILE A O 1
ATOM 1493 N N . ASP A 1 183 ? -6.644 -12.671 -22.962 1.00 91.56 183 ASP A N 1
ATOM 1494 C CA . ASP A 1 183 ? -6.910 -13.438 -21.739 1.00 91.56 183 ASP A CA 1
ATOM 1495 C C . ASP A 1 183 ? -6.877 -14.962 -21.978 1.00 91.56 183 ASP A C 1
ATOM 1497 O O . ASP A 1 183 ? -6.183 -15.694 -21.270 1.00 91.56 183 ASP A O 1
ATOM 1501 N N . GLU A 1 184 ? -7.500 -15.445 -23.060 1.00 93.06 184 GLU A N 1
ATOM 1502 C CA . GLU A 1 184 ? -7.418 -16.850 -23.488 1.00 93.06 184 GLU A CA 1
ATOM 1503 C C . GLU A 1 184 ? -5.976 -17.294 -23.790 1.00 93.06 184 GLU A C 1
ATOM 1505 O O . GLU A 1 184 ? -5.603 -18.447 -23.544 1.00 93.06 184 GLU A O 1
ATOM 1510 N N . PHE A 1 185 ? -5.150 -16.396 -24.337 1.00 95.19 185 PHE A N 1
ATOM 1511 C CA . PHE A 1 185 ? -3.737 -16.659 -24.598 1.00 95.19 185 PHE A CA 1
ATOM 1512 C C . PHE A 1 185 ? -2.920 -16.719 -23.300 1.00 95.19 185 PHE A C 1
ATOM 1514 O O . PHE A 1 185 ? -2.209 -17.703 -23.080 1.00 95.19 185 PHE A O 1
ATOM 1521 N N . MET A 1 186 ? -3.050 -15.713 -22.430 1.00 95.75 186 MET A N 1
ATOM 1522 C CA . MET A 1 186 ? -2.350 -15.613 -21.145 1.00 95.75 186 MET A CA 1
ATOM 1523 C C . MET A 1 186 ? -2.709 -16.786 -20.224 1.00 95.75 186 MET A C 1
ATOM 1525 O O . MET A 1 186 ? -1.819 -17.429 -19.665 1.00 95.75 186 MET A O 1
ATOM 1529 N N . THR A 1 187 ? -3.996 -17.136 -20.149 1.00 93.50 187 THR A N 1
ATOM 1530 C CA . THR A 1 187 ? -4.496 -18.312 -19.424 1.00 93.50 187 THR A CA 1
ATOM 1531 C C . THR A 1 187 ? -3.913 -19.610 -19.986 1.00 93.50 187 THR A C 1
ATOM 1533 O O . THR A 1 187 ? -3.441 -20.444 -19.222 1.00 93.50 187 THR A O 1
ATOM 1536 N N . SER A 1 188 ? -3.825 -19.765 -21.314 1.00 93.06 188 SER A N 1
ATOM 1537 C CA . SER A 1 188 ? -3.181 -20.943 -21.929 1.00 93.06 188 SER A CA 1
ATOM 1538 C C . SER A 1 188 ? -1.648 -21.005 -21.792 1.00 93.06 188 SER A C 1
ATOM 1540 O O . SER A 1 188 ? -1.040 -21.973 -22.243 1.00 93.06 188 SER A O 1
ATOM 1542 N N . CYS A 1 189 ? -1.027 -19.986 -21.188 1.00 93.38 189 CYS A N 1
ATOM 1543 C CA . CYS A 1 189 ? 0.392 -19.961 -20.823 1.00 93.38 189 CYS A CA 1
ATOM 1544 C C . CYS A 1 189 ? 0.618 -20.133 -19.306 1.00 93.38 189 CYS A C 1
ATOM 1546 O O . CYS A 1 189 ? 1.728 -19.876 -18.847 1.00 93.38 189 CYS A O 1
ATOM 1548 N N . ASP A 1 190 ? -0.419 -20.489 -18.534 1.00 91.00 190 ASP A N 1
ATOM 1549 C CA . ASP A 1 190 ? -0.435 -20.503 -17.060 1.00 91.00 190 ASP A CA 1
ATOM 1550 C C . ASP A 1 190 ? -0.108 -19.131 -16.416 1.00 91.00 190 ASP A C 1
ATOM 1552 O O . ASP A 1 190 ? 0.371 -19.046 -15.285 1.00 91.00 190 ASP A O 1
ATOM 1556 N N . GLN A 1 191 ? -0.378 -18.030 -17.132 1.00 89.94 191 GLN A N 1
ATOM 1557 C CA . GLN A 1 191 ? -0.076 -16.647 -16.725 1.00 89.94 191 GLN A CA 1
ATOM 1558 C C . GLN A 1 191 ? -1.320 -15.735 -16.794 1.00 89.94 191 GLN A C 1
ATOM 1560 O O . GLN A 1 191 ? -1.228 -14.594 -17.245 1.00 89.94 191 GLN A O 1
ATOM 1565 N N . ALA A 1 192 ? -2.489 -16.238 -16.377 1.00 88.75 192 ALA A N 1
ATOM 1566 C CA . ALA A 1 192 ? -3.754 -15.493 -16.383 1.00 88.75 192 ALA A CA 1
ATOM 1567 C C . ALA A 1 192 ? -3.633 -14.112 -15.700 1.00 88.75 192 ALA A C 1
ATOM 1569 O O . ALA A 1 192 ? -3.026 -13.983 -14.634 1.00 88.75 192 ALA A O 1
ATOM 1570 N N . LEU A 1 193 ? -4.216 -13.083 -16.323 1.00 87.19 193 LEU A N 1
ATOM 1571 C CA . LEU A 1 193 ? -4.203 -11.700 -15.838 1.00 87.19 193 LEU A CA 1
ATOM 1572 C C . LEU A 1 193 ? -5.562 -11.348 -15.226 1.00 87.19 193 LEU A C 1
ATOM 1574 O O . LEU A 1 193 ? -6.596 -11.821 -15.685 1.00 87.19 193 LEU A O 1
ATOM 1578 N N . ASN A 1 194 ? -5.582 -10.485 -14.211 1.00 87.56 194 ASN A N 1
ATOM 1579 C CA . ASN A 1 194 ? -6.843 -9.949 -13.694 1.00 87.56 194 ASN A CA 1
ATOM 1580 C C . ASN A 1 194 ? -7.393 -8.802 -14.574 1.00 87.56 194 ASN A C 1
ATOM 1582 O O . ASN A 1 194 ? -6.693 -8.262 -15.434 1.00 87.56 194 ASN A O 1
ATOM 1586 N N . GLU A 1 195 ? -8.650 -8.403 -14.351 1.00 84.12 195 GLU A N 1
ATOM 1587 C CA . GLU A 1 195 ? -9.310 -7.343 -15.132 1.00 84.12 195 GLU A CA 1
ATOM 1588 C C . GLU A 1 195 ? -8.534 -6.011 -15.110 1.00 84.12 195 GLU A C 1
ATOM 1590 O O . GLU A 1 195 ? -8.383 -5.362 -16.145 1.00 84.12 195 GLU A O 1
ATOM 1595 N N . GLU A 1 196 ? -7.981 -5.622 -13.956 1.00 83.06 196 GLU A N 1
ATOM 1596 C CA . GLU A 1 196 ? -7.196 -4.390 -13.791 1.00 83.06 196 GLU A CA 1
ATOM 1597 C C . GLU A 1 196 ? -5.880 -4.449 -14.596 1.00 83.06 196 GLU A C 1
ATOM 1599 O O . GLU A 1 196 ? -5.438 -3.440 -15.148 1.00 83.06 196 GLU A O 1
ATOM 1604 N N . GLN A 1 197 ? -5.258 -5.628 -14.694 1.00 86.81 197 GLN A N 1
ATOM 1605 C CA . GLN A 1 197 ? -4.043 -5.887 -15.477 1.00 86.81 197 GLN A CA 1
ATOM 1606 C C . GLN A 1 197 ? -4.324 -5.856 -16.987 1.00 86.81 197 GLN A C 1
ATOM 1608 O O . GLN A 1 197 ? -3.577 -5.236 -17.750 1.00 86.81 197 GLN A O 1
ATOM 1613 N N . LEU A 1 198 ? -5.433 -6.462 -17.427 1.00 84.88 198 LEU A N 1
ATOM 1614 C CA . LEU A 1 198 ? -5.890 -6.417 -18.821 1.00 84.88 198 LEU A CA 1
ATOM 1615 C C . LEU A 1 198 ? -6.240 -4.980 -19.249 1.00 84.88 198 LEU A C 1
ATOM 1617 O O . LEU A 1 198 ? -5.804 -4.525 -20.309 1.00 84.88 198 LEU A O 1
ATOM 1621 N N . VAL A 1 199 ? -6.947 -4.219 -18.408 1.00 83.50 199 VAL A N 1
ATOM 1622 C CA . VAL A 1 199 ? -7.251 -2.800 -18.666 1.00 83.50 199 VAL A CA 1
ATOM 1623 C C . VAL A 1 199 ? -5.974 -1.950 -18.708 1.00 83.50 199 VAL A C 1
ATOM 1625 O O . VAL A 1 199 ? -5.820 -1.134 -19.621 1.00 83.50 199 VAL A O 1
ATOM 1628 N N . ALA A 1 200 ? -5.025 -2.161 -17.788 1.00 85.94 200 ALA A N 1
ATOM 1629 C CA . ALA A 1 200 ? -3.734 -1.468 -17.803 1.00 85.94 200 ALA A CA 1
ATOM 1630 C C . ALA A 1 200 ? -2.921 -1.777 -19.074 1.00 85.94 200 ALA A C 1
ATOM 1632 O O . ALA A 1 200 ? -2.360 -0.862 -19.684 1.00 85.94 200 ALA A O 1
ATOM 1633 N N . LEU A 1 201 ? -2.916 -3.035 -19.530 1.00 86.94 201 LEU A N 1
ATOM 1634 C CA . LEU A 1 201 ? -2.293 -3.436 -20.791 1.00 86.94 201 LEU A CA 1
ATOM 1635 C C . LEU A 1 201 ? -2.907 -2.677 -21.978 1.00 86.94 201 LEU A C 1
ATOM 1637 O O . LEU A 1 201 ? -2.188 -1.977 -22.690 1.00 86.94 201 LEU A O 1
ATOM 1641 N N . PHE A 1 202 ? -4.228 -2.733 -22.176 1.00 85.38 202 PHE A N 1
ATOM 1642 C CA . PHE A 1 202 ? -4.872 -2.048 -23.308 1.00 85.38 202 PHE A CA 1
ATOM 1643 C C . PHE A 1 202 ? -4.743 -0.515 -23.244 1.00 85.38 202 PHE A C 1
ATOM 1645 O O . PHE A 1 202 ? -4.563 0.121 -24.289 1.00 85.38 202 PHE A O 1
ATOM 1652 N N . ARG A 1 203 ? -4.722 0.077 -22.037 1.00 80.38 203 ARG A N 1
ATOM 1653 C CA . ARG A 1 203 ? -4.376 1.494 -21.824 1.00 80.38 203 ARG A CA 1
ATOM 1654 C C . ARG A 1 203 ? -2.975 1.817 -22.336 1.00 80.38 203 ARG A C 1
ATOM 1656 O O . ARG A 1 203 ? -2.824 2.758 -23.117 1.00 80.38 203 ARG A O 1
ATOM 1663 N N . LYS A 1 204 ? -1.951 1.061 -21.919 1.00 83.56 204 LYS A N 1
ATOM 1664 C CA . LYS A 1 204 ? -0.549 1.327 -22.297 1.00 83.56 204 LYS A CA 1
ATOM 1665 C C . LYS A 1 204 ? -0.340 1.304 -23.808 1.00 83.56 204 LYS A C 1
ATOM 1667 O O . LYS A 1 204 ? 0.512 2.014 -24.335 1.00 83.56 204 LYS A O 1
ATOM 1672 N N . LEU A 1 205 ? -1.154 0.507 -24.490 1.00 72.31 205 LEU A N 1
ATOM 1673 C CA . LEU A 1 205 ? -1.136 0.295 -25.932 1.00 72.31 205 LEU A CA 1
ATOM 1674 C C . LEU A 1 205 ? -1.987 1.308 -26.716 1.00 72.31 205 LEU A C 1
ATOM 1676 O O . LEU A 1 205 ? -2.080 1.209 -27.940 1.00 72.31 205 LEU A O 1
ATOM 1680 N N . ARG A 1 206 ? -2.570 2.304 -26.027 1.00 65.00 206 ARG A N 1
ATOM 1681 C CA . ARG A 1 206 ? -3.305 3.445 -26.603 1.00 65.00 206 ARG A CA 1
ATOM 1682 C C . ARG A 1 206 ? -4.433 3.042 -27.566 1.00 65.00 206 ARG A C 1
ATOM 1684 O O . ARG A 1 206 ? -4.743 3.778 -28.502 1.00 65.00 206 ARG A O 1
ATOM 1691 N N . SER A 1 207 ? -5.070 1.889 -27.350 1.00 60.06 207 SER A N 1
ATOM 1692 C CA . SER A 1 207 ? -6.221 1.492 -28.165 1.00 60.06 207 SER A CA 1
ATOM 1693 C C . SER A 1 207 ? -7.506 2.135 -27.650 1.00 60.06 207 SER A C 1
ATOM 1695 O O . SER A 1 207 ? -8.067 1.707 -26.644 1.00 60.06 207 SER A O 1
ATOM 1697 N N . SER A 1 208 ? -8.020 3.125 -28.384 1.00 54.25 208 SER A N 1
ATOM 1698 C CA . SER A 1 208 ? -9.321 3.756 -28.111 1.00 54.25 208 SER A CA 1
ATOM 1699 C C . SER A 1 208 ? -10.510 2.791 -28.206 1.00 54.25 208 SER A C 1
ATOM 1701 O O . SER A 1 208 ? -11.591 3.110 -27.718 1.00 54.25 208 SER A O 1
ATOM 1703 N N . ASN A 1 209 ? -10.315 1.631 -28.843 1.00 63.56 209 ASN A N 1
ATOM 1704 C CA . ASN A 1 209 ? -11.367 0.679 -29.202 1.00 63.56 209 ASN A CA 1
ATOM 1705 C C . ASN A 1 209 ? -11.200 -0.687 -28.502 1.00 63.56 209 ASN A C 1
ATOM 1707 O O . ASN A 1 209 ? -11.907 -1.625 -28.853 1.00 63.56 209 ASN A O 1
ATOM 1711 N N . CYS A 1 210 ? -10.256 -0.828 -27.560 1.00 72.31 210 CYS A N 1
ATOM 1712 C CA . CYS A 1 210 ? -9.880 -2.114 -26.943 1.00 72.31 210 CYS A CA 1
ATOM 1713 C C . CYS A 1 210 ? -9.471 -3.209 -27.959 1.00 72.31 210 CYS A C 1
ATOM 1715 O O . CYS A 1 210 ? -9.689 -4.396 -27.736 1.00 72.31 210 CYS A O 1
ATOM 1717 N N . GLN A 1 211 ? -8.858 -2.798 -29.074 1.00 82.31 211 GLN A N 1
ATOM 1718 C CA . GLN A 1 211 ? -8.363 -3.651 -30.162 1.00 82.31 211 GLN A CA 1
ATOM 1719 C C . GLN A 1 211 ? -6.915 -3.284 -30.519 1.00 82.31 211 GLN A C 1
ATOM 1721 O O . GLN A 1 211 ? -6.622 -2.123 -30.816 1.00 82.31 211 GLN A O 1
ATOM 1726 N N . ILE A 1 212 ? -6.003 -4.252 -30.516 1.00 83.06 212 ILE A N 1
ATOM 1727 C CA . ILE A 1 212 ? -4.596 -4.079 -30.896 1.00 83.06 212 ILE A CA 1
ATOM 1728 C C . ILE A 1 212 ? -4.423 -4.617 -32.317 1.00 83.06 212 ILE A C 1
ATOM 1730 O O . ILE A 1 212 ? -4.537 -5.816 -32.564 1.00 83.06 212 ILE A O 1
ATOM 1734 N N . THR A 1 213 ? -4.142 -3.731 -33.268 1.00 86.06 213 THR A N 1
ATOM 1735 C CA . THR A 1 213 ? -3.851 -4.113 -34.660 1.00 86.06 213 THR A CA 1
ATOM 1736 C C . THR A 1 213 ? -2.497 -4.819 -34.781 1.00 86.06 213 THR A C 1
ATOM 1738 O O . THR A 1 213 ? -1.614 -4.645 -33.938 1.00 86.06 213 THR A O 1
ATOM 1741 N N . TYR A 1 214 ? -2.273 -5.554 -35.876 1.00 85.00 214 TYR A N 1
ATOM 1742 C CA . TYR A 1 214 ? -0.966 -6.163 -36.158 1.00 85.00 214 TYR A CA 1
ATOM 1743 C C . TYR A 1 214 ? 0.194 -5.146 -36.149 1.00 85.00 214 TYR A C 1
ATOM 1745 O O . TYR A 1 214 ? 1.278 -5.456 -35.662 1.00 85.00 214 TYR A O 1
ATOM 1753 N N . THR A 1 215 ? -0.014 -3.913 -36.626 1.00 82.19 215 THR A N 1
ATOM 1754 C CA . THR A 1 215 ? 1.033 -2.874 -36.622 1.00 82.19 215 THR A CA 1
ATOM 1755 C C . THR A 1 215 ? 1.362 -2.385 -35.211 1.00 82.19 215 THR A C 1
ATOM 1757 O O . THR A 1 215 ? 2.543 -2.269 -34.880 1.00 82.19 215 THR A O 1
ATOM 1760 N N . GLN A 1 216 ? 0.355 -2.182 -34.353 1.00 83.31 216 GLN A N 1
ATOM 1761 C CA . GLN A 1 216 ? 0.568 -1.899 -32.928 1.00 83.31 216 GLN A CA 1
ATOM 1762 C C . GLN A 1 216 ? 1.269 -3.076 -32.237 1.00 83.31 216 GLN A C 1
ATOM 1764 O O . GLN A 1 216 ? 2.278 -2.879 -31.566 1.00 83.31 216 GLN A O 1
ATOM 1769 N N . PHE A 1 217 ? 0.815 -4.312 -32.459 1.00 86.75 217 PHE A N 1
ATOM 1770 C CA . PHE A 1 217 ? 1.448 -5.510 -31.900 1.00 86.75 217 PHE A CA 1
ATOM 1771 C C . PHE A 1 217 ? 2.924 -5.640 -32.305 1.00 86.75 217 PHE A C 1
ATOM 1773 O O . PHE A 1 217 ? 3.783 -5.895 -31.459 1.00 86.75 217 PHE A O 1
ATOM 1780 N N . VAL A 1 218 ? 3.250 -5.386 -33.576 1.00 85.81 218 VAL A N 1
ATOM 1781 C CA . VAL A 1 218 ? 4.637 -5.333 -34.057 1.00 85.81 218 VAL A CA 1
ATOM 1782 C C . VAL A 1 218 ? 5.441 -4.272 -33.305 1.00 85.81 218 VAL A C 1
ATOM 1784 O O . VAL A 1 218 ? 6.570 -4.564 -32.913 1.00 85.81 218 VAL A O 1
ATOM 1787 N N . GLN A 1 219 ? 4.893 -3.081 -33.043 1.00 82.50 219 GLN A N 1
ATOM 1788 C CA . GLN A 1 219 ? 5.576 -2.059 -32.236 1.00 82.50 219 GLN A CA 1
ATOM 1789 C C . GLN A 1 219 ? 5.849 -2.546 -30.801 1.00 82.50 219 GLN A C 1
ATOM 1791 O O . GLN A 1 219 ? 6.957 -2.327 -30.304 1.00 82.50 219 GLN A O 1
ATOM 1796 N N . ILE A 1 220 ? 4.910 -3.268 -30.171 1.00 84.19 220 ILE A N 1
ATOM 1797 C CA . ILE A 1 220 ? 5.087 -3.855 -28.828 1.00 84.19 220 ILE A CA 1
ATOM 1798 C C . ILE A 1 220 ? 6.301 -4.781 -28.793 1.00 84.19 22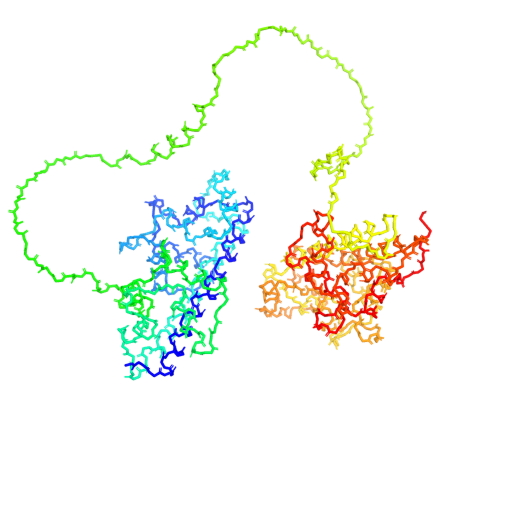0 ILE A C 1
ATOM 1800 O O . ILE A 1 220 ? 7.197 -4.578 -27.977 1.00 84.19 220 ILE A O 1
ATOM 1804 N N . ILE A 1 221 ? 6.356 -5.787 -29.670 1.00 86.62 221 ILE A N 1
ATOM 1805 C CA . ILE A 1 221 ? 7.377 -6.849 -29.594 1.00 86.62 221 ILE A CA 1
ATOM 1806 C C . ILE A 1 221 ? 8.696 -6.508 -30.307 1.00 86.62 221 ILE A C 1
ATOM 1808 O O . ILE A 1 221 ? 9.658 -7.274 -30.221 1.00 86.62 221 ILE A O 1
ATOM 1812 N N . SER A 1 222 ? 8.766 -5.374 -31.010 1.00 85.88 222 SER A N 1
ATOM 1813 C CA . SER A 1 222 ? 9.998 -4.872 -31.639 1.00 85.88 222 SER A CA 1
ATOM 1814 C C . SER A 1 222 ? 10.902 -4.165 -30.631 1.00 85.88 222 SER A C 1
ATOM 1816 O O . SER A 1 222 ? 10.420 -3.512 -29.700 1.00 85.88 222 SER A O 1
ATOM 1818 N N . LEU A 1 223 ? 12.220 -4.257 -30.827 1.00 83.31 223 LEU A N 1
ATOM 1819 C CA . LEU A 1 223 ? 13.164 -3.462 -30.040 1.00 83.31 223 LEU A CA 1
ATOM 1820 C C . LEU A 1 223 ? 13.031 -1.996 -30.441 1.00 83.31 223 LEU A C 1
ATOM 1822 O O . LEU A 1 223 ? 12.791 -1.686 -31.606 1.00 83.31 223 LEU A O 1
ATOM 1826 N N . ASN A 1 224 ? 13.209 -1.091 -29.484 1.00 68.62 224 ASN A N 1
ATOM 1827 C CA . ASN A 1 224 ? 12.917 0.328 -29.688 1.00 68.62 224 ASN A CA 1
ATOM 1828 C C . ASN A 1 224 ? 13.777 0.921 -30.831 1.00 68.62 224 ASN A C 1
ATOM 1830 O O . ASN A 1 224 ? 13.292 1.698 -31.646 1.00 68.62 224 ASN A O 1
ATOM 1834 N N . ASN A 1 225 ? 15.012 0.430 -30.997 1.00 59.09 225 ASN A N 1
ATOM 1835 C CA . ASN A 1 225 ? 15.903 0.796 -32.104 1.00 59.09 225 ASN A CA 1
ATOM 1836 C C . ASN A 1 225 ? 15.359 0.415 -33.505 1.00 59.09 225 ASN A C 1
ATOM 1838 O O . ASN A 1 225 ? 15.735 1.055 -34.483 1.00 59.09 225 ASN A O 1
ATOM 1842 N N . GLU A 1 226 ? 14.489 -0.599 -33.629 1.00 54.47 226 GLU A N 1
ATOM 1843 C CA . GLU A 1 226 ? 13.843 -0.971 -34.905 1.00 54.47 226 GLU A CA 1
ATOM 1844 C C . GLU A 1 226 ? 12.723 0.013 -35.293 1.00 54.47 226 GLU A C 1
ATOM 1846 O O . GLU A 1 226 ? 12.454 0.213 -36.478 1.00 54.47 226 GLU A O 1
ATOM 1851 N N . GLN A 1 227 ? 12.065 0.635 -34.305 1.00 51.53 227 GLN A N 1
ATOM 1852 C CA . GLN A 1 227 ? 10.872 1.469 -34.514 1.00 51.53 227 GLN A CA 1
ATOM 1853 C C . GLN A 1 227 ? 11.178 2.747 -35.318 1.00 51.53 227 GLN A C 1
ATOM 1855 O O . GLN A 1 227 ? 10.322 3.229 -36.056 1.00 51.53 227 GLN A O 1
ATOM 1860 N N . ASN A 1 228 ? 12.417 3.244 -35.246 1.00 42.66 228 ASN A N 1
ATOM 1861 C CA . ASN A 1 228 ? 12.872 4.464 -35.924 1.00 42.66 228 ASN A CA 1
ATOM 1862 C C . ASN A 1 228 ? 13.077 4.326 -37.449 1.00 42.66 228 ASN A C 1
ATOM 1864 O O . ASN A 1 228 ? 13.389 5.317 -38.103 1.00 42.66 228 ASN A O 1
ATOM 1868 N N . ILE A 1 229 ? 12.960 3.121 -38.027 1.00 39.09 229 ILE A N 1
ATOM 1869 C CA . ILE A 1 229 ? 13.425 2.840 -39.403 1.00 39.09 229 ILE A CA 1
ATOM 1870 C C . ILE A 1 229 ? 12.276 2.623 -40.412 1.00 39.09 229 ILE A C 1
ATOM 1872 O O . ILE A 1 229 ? 12.500 2.722 -41.617 1.00 39.09 229 ILE A O 1
ATOM 1876 N N . GLN A 1 230 ? 11.037 2.363 -39.971 1.00 34.09 230 GLN A N 1
ATOM 1877 C CA . GLN A 1 230 ? 9.951 1.921 -40.866 1.00 34.09 230 GLN A CA 1
ATOM 1878 C C . GLN A 1 230 ? 8.744 2.873 -40.948 1.00 34.09 230 GLN A C 1
ATOM 1880 O O . GLN A 1 230 ? 7.657 2.564 -40.467 1.00 34.09 230 GLN A O 1
ATOM 1885 N N . GLN A 1 231 ? 8.911 3.986 -41.675 1.00 36.03 231 GLN A N 1
ATOM 1886 C CA . GLN A 1 231 ? 7.803 4.692 -42.345 1.00 36.03 231 GLN A CA 1
ATOM 1887 C C . GLN A 1 231 ? 8.159 5.078 -43.793 1.00 36.03 231 GLN A C 1
ATOM 1889 O O . GLN A 1 231 ? 8.247 6.247 -44.158 1.00 36.03 231 GLN A O 1
ATOM 1894 N N . SER A 1 232 ? 8.332 4.065 -44.644 1.00 27.83 232 SER A N 1
ATOM 1895 C CA . SER A 1 232 ? 8.406 4.214 -46.103 1.00 27.83 232 SER A CA 1
ATOM 1896 C C . SER A 1 232 ? 7.610 3.102 -46.798 1.00 27.83 232 SER A C 1
ATOM 1898 O O . SER A 1 232 ? 8.143 2.092 -47.254 1.00 27.83 232 SER A O 1
ATOM 1900 N N . SER A 1 233 ? 6.287 3.280 -46.859 1.00 26.66 233 SER A N 1
ATOM 1901 C CA . SER A 1 233 ? 5.390 2.375 -47.590 1.00 26.66 233 SER A CA 1
ATOM 1902 C C . SER A 1 233 ? 5.709 2.371 -49.096 1.00 26.66 233 SER A C 1
ATOM 1904 O O . SER A 1 233 ? 5.925 3.448 -49.657 1.00 26.66 233 SER A O 1
ATOM 1906 N N . PRO A 1 234 ? 5.687 1.217 -49.794 1.00 28.02 234 PRO A N 1
ATOM 1907 C CA . PRO A 1 234 ? 5.925 1.177 -51.236 1.00 28.02 234 PRO A CA 1
ATOM 1908 C C . PRO A 1 234 ? 4.798 1.873 -52.013 1.00 28.02 234 PRO A C 1
ATOM 1910 O O . PRO A 1 234 ? 3.640 1.454 -51.962 1.00 28.02 234 PRO A O 1
ATOM 1913 N N . SER A 1 235 ? 5.136 2.924 -52.757 1.00 28.47 235 SER A N 1
ATOM 1914 C CA . SER A 1 235 ? 4.178 3.711 -53.538 1.00 28.47 235 SER A CA 1
ATOM 1915 C C . SER A 1 235 ? 3.523 2.898 -54.662 1.00 28.47 235 SER A C 1
ATOM 1917 O O . SER A 1 235 ? 4.215 2.316 -55.497 1.00 28.47 235 SER A O 1
ATOM 1919 N N . LYS A 1 236 ? 2.189 2.955 -54.772 1.00 28.72 236 LYS A N 1
ATOM 1920 C CA . LYS A 1 236 ? 1.478 2.705 -56.039 1.00 28.72 236 LYS A CA 1
ATOM 1921 C C . LYS A 1 236 ? 1.087 4.033 -56.687 1.00 28.72 236 LYS A C 1
ATOM 1923 O O . LYS A 1 236 ? 0.808 5.009 -55.999 1.00 28.72 236 LYS A O 1
ATOM 1928 N N . LEU A 1 237 ? 1.124 4.070 -58.018 1.00 24.39 237 LEU A N 1
ATOM 1929 C CA . LEU A 1 237 ? 0.965 5.288 -58.814 1.00 24.39 237 LEU A CA 1
ATOM 1930 C C . LEU A 1 237 ? -0.488 5.785 -58.837 1.00 24.39 237 LEU A C 1
ATOM 1932 O O . LEU A 1 237 ? -1.381 5.028 -59.211 1.00 24.39 237 LEU A O 1
ATOM 1936 N N . SER A 1 238 ? -0.683 7.092 -58.641 1.00 25.23 238 SER A N 1
ATOM 1937 C CA . SER A 1 238 ? -1.761 7.846 -59.300 1.00 25.23 238 SER A CA 1
ATOM 1938 C C . SER A 1 238 ? -1.430 9.344 -59.403 1.00 25.23 238 SER A C 1
ATOM 1940 O O . SER A 1 238 ? -1.637 10.085 -58.453 1.00 25.23 238 SER A O 1
ATOM 1942 N N . GLN A 1 239 ? -0.911 9.728 -60.574 1.00 25.86 239 GLN A N 1
ATOM 1943 C CA . GLN A 1 239 ? -1.018 11.017 -61.291 1.00 25.86 239 GLN A CA 1
ATOM 1944 C C . GLN A 1 239 ? -0.893 12.382 -60.564 1.00 25.86 239 GLN A C 1
ATOM 1946 O O . GLN A 1 239 ? -1.396 12.644 -59.481 1.00 25.86 239 GLN A O 1
ATOM 1951 N N . TYR A 1 240 ? -0.226 13.301 -61.265 1.00 20.92 240 TYR A N 1
ATOM 1952 C CA . TYR A 1 240 ? 0.202 14.628 -60.816 1.00 20.92 240 TYR A CA 1
ATOM 1953 C C . TYR A 1 240 ? -0.722 15.729 -61.370 1.00 20.92 240 TYR A C 1
ATOM 1955 O O . TYR A 1 240 ? -0.977 15.736 -62.572 1.00 20.92 240 TYR A O 1
ATOM 1963 N N . THR A 1 241 ? -1.097 16.727 -60.563 1.00 22.64 241 THR A N 1
ATOM 1964 C CA . THR A 1 241 ? -1.485 18.076 -61.045 1.00 22.64 241 THR A CA 1
ATOM 1965 C C . THR A 1 241 ? -1.135 19.138 -59.991 1.00 22.64 241 THR A C 1
ATOM 1967 O O . THR A 1 241 ? -1.608 19.009 -58.862 1.00 22.64 241 THR A O 1
ATOM 1970 N N . PRO A 1 242 ? -0.340 20.184 -60.310 1.00 28.00 242 PRO A N 1
ATOM 1971 C CA . PRO A 1 242 ? 0.116 21.170 -59.326 1.00 28.00 242 PRO A CA 1
ATOM 1972 C C . PRO A 1 242 ? -0.559 22.551 -59.459 1.00 28.00 242 PRO A C 1
ATOM 1974 O O . PRO A 1 242 ? -0.665 23.096 -60.558 1.00 28.00 242 PRO A O 1
ATOM 1977 N N . GLN A 1 243 ? -0.948 23.139 -58.321 1.00 25.41 243 GLN A N 1
ATOM 1978 C CA . GLN A 1 243 ? -1.287 24.558 -58.077 1.00 25.41 243 GLN A CA 1
ATOM 1979 C C . GLN A 1 243 ? -1.661 24.702 -56.584 1.00 25.41 243 GLN A C 1
ATOM 1981 O O . GLN A 1 243 ? -2.204 23.759 -56.022 1.00 25.41 243 GLN A O 1
ATOM 1986 N N . LYS A 1 244 ? -1.438 25.814 -55.873 1.00 25.06 244 LYS A N 1
ATOM 1987 C CA . LYS A 1 244 ? -0.587 27.007 -56.077 1.00 25.06 244 LYS A CA 1
ATOM 1988 C C . LYS A 1 244 ? -0.311 27.604 -54.675 1.00 25.06 244 LYS A C 1
ATOM 1990 O O . LYS A 1 244 ? -0.993 27.231 -53.724 1.00 25.06 244 LYS A O 1
ATOM 1995 N N . ASN A 1 245 ? 0.662 28.505 -54.528 1.00 25.61 245 ASN A N 1
ATOM 1996 C CA . ASN A 1 245 ? 0.930 29.156 -53.235 1.00 25.61 245 ASN A CA 1
ATOM 1997 C C . ASN A 1 245 ? -0.217 30.086 -52.809 1.00 25.61 245 ASN A C 1
ATOM 1999 O O . ASN A 1 245 ? -0.712 30.831 -53.650 1.00 25.61 245 ASN A O 1
ATOM 2003 N N . ASP A 1 246 ? -0.494 30.144 -51.505 1.00 24.11 246 ASP A N 1
ATOM 2004 C CA . ASP A 1 246 ? -0.815 31.399 -50.811 1.00 24.11 246 ASP A CA 1
ATOM 2005 C C . ASP A 1 246 ? -0.429 31.311 -49.320 1.00 24.11 246 ASP A C 1
ATOM 2007 O O . ASP A 1 246 ? -0.210 30.215 -48.795 1.00 24.11 246 ASP A O 1
ATOM 2011 N N . SER A 1 247 ? -0.252 32.456 -48.652 1.00 29.25 247 SER A N 1
ATOM 2012 C CA . SER A 1 247 ? 0.435 32.556 -47.351 1.00 29.25 247 SER A CA 1
ATOM 2013 C C . SER A 1 247 ? -0.452 32.971 -46.157 1.00 29.25 247 SER A C 1
ATOM 2015 O O . SER A 1 247 ? -1.550 33.500 -46.307 1.00 29.25 247 SER A O 1
ATOM 2017 N N . HIS A 1 248 ? 0.116 32.802 -44.951 1.00 28.58 248 HIS A N 1
ATOM 2018 C CA . HIS A 1 248 ? -0.342 33.267 -43.623 1.00 28.58 248 HIS A CA 1
ATOM 2019 C C . HIS A 1 248 ? -1.382 32.436 -42.835 1.00 28.58 248 HIS A C 1
ATOM 2021 O O . HIS A 1 248 ? -2.206 31.706 -43.372 1.00 28.58 248 HIS A O 1
ATOM 2027 N N . LYS A 1 249 ? -1.342 32.675 -41.507 1.00 29.72 249 LYS A N 1
ATOM 2028 C CA . LYS A 1 249 ? -2.268 32.280 -40.421 1.00 29.72 249 LYS A CA 1
ATOM 2029 C C . LYS A 1 249 ? -2.178 30.840 -39.884 1.00 29.72 249 LYS A C 1
ATOM 2031 O O . LYS A 1 249 ? -2.953 29.969 -40.267 1.00 29.72 249 LYS A O 1
ATOM 2036 N N . LYS A 1 250 ? -1.346 30.657 -38.845 1.00 28.80 250 LYS A N 1
ATOM 2037 C CA . LYS A 1 250 ? -1.552 29.634 -37.792 1.00 28.80 250 LYS A CA 1
ATOM 2038 C C . LYS A 1 250 ? -1.396 30.131 -36.339 1.00 28.80 250 LYS A C 1
ATOM 2040 O O . LYS A 1 250 ? -1.367 29.314 -35.425 1.00 28.80 250 LYS A O 1
ATOM 2045 N N . ASP A 1 251 ? -1.458 31.441 -36.096 1.00 34.19 251 ASP A N 1
ATOM 2046 C CA . ASP A 1 251 ? -1.624 32.016 -34.747 1.00 34.19 251 ASP A CA 1
ATOM 2047 C C . ASP A 1 251 ? -3.099 32.002 -34.299 1.00 34.19 251 ASP A C 1
ATOM 2049 O O . ASP A 1 251 ? -3.707 33.049 -34.085 1.00 34.19 251 ASP A O 1
ATOM 2053 N N . PHE A 1 252 ? -3.727 30.820 -34.231 1.00 31.33 252 PHE A N 1
ATOM 2054 C CA . PHE A 1 252 ? -5.155 30.707 -33.885 1.00 31.33 252 PHE A CA 1
ATOM 2055 C C . PHE A 1 252 ? -5.544 29.346 -33.268 1.00 31.33 252 PHE A C 1
ATOM 2057 O O . PHE A 1 252 ? -6.305 28.578 -33.848 1.00 31.33 252 PHE A O 1
ATOM 2064 N N . LEU A 1 253 ? -5.028 29.042 -32.068 1.00 33.75 253 LEU A N 1
ATOM 2065 C CA . LEU A 1 253 ? -5.445 27.854 -31.288 1.00 33.75 253 LEU A CA 1
ATOM 2066 C C . LEU A 1 253 ? -5.674 28.101 -29.782 1.00 33.75 253 LEU A C 1
ATOM 2068 O O . LEU A 1 253 ? -6.447 27.375 -29.158 1.00 33.75 253 LEU A O 1
ATOM 2072 N N . TYR A 1 254 ? -5.093 29.153 -29.192 1.00 33.88 254 TYR A N 1
ATOM 2073 C CA . TYR A 1 254 ? -5.317 29.478 -27.774 1.00 33.88 254 TYR A CA 1
ATOM 2074 C C . TYR A 1 254 ? -6.741 30.012 -27.509 1.00 33.88 254 TYR A C 1
ATOM 2076 O O . TYR A 1 254 ? -7.412 29.592 -26.566 1.00 33.88 254 TYR A O 1
ATOM 2084 N N . GLN A 1 255 ? -7.270 30.869 -28.396 1.00 33.00 255 GLN A N 1
ATOM 2085 C CA . GLN A 1 255 ? -8.623 31.427 -28.242 1.00 33.00 255 GLN A CA 1
ATOM 2086 C C . GLN A 1 255 ? -9.744 30.381 -28.369 1.00 33.00 255 GLN A C 1
ATOM 2088 O O . GLN A 1 255 ? -10.766 30.513 -27.699 1.00 33.00 255 GLN A O 1
ATOM 2093 N N . SER A 1 256 ? -9.559 29.313 -29.154 1.00 35.28 256 SER A N 1
ATOM 2094 C CA . SER A 1 256 ? -10.552 28.231 -29.261 1.00 35.28 256 SER A CA 1
ATOM 2095 C C . SER A 1 256 ? -10.721 27.425 -27.970 1.00 35.28 256 SER A C 1
ATOM 2097 O O . SER A 1 256 ? -11.763 26.801 -27.784 1.00 35.28 256 SER A O 1
ATOM 2099 N N . TYR A 1 257 ? -9.739 27.453 -27.061 1.00 33.09 257 TYR A N 1
ATOM 2100 C CA . TYR A 1 257 ? -9.867 26.838 -25.738 1.00 33.09 257 TYR A CA 1
ATOM 2101 C C . TYR A 1 257 ? -10.727 27.718 -24.812 1.00 33.09 257 TYR A C 1
ATOM 2103 O O . TYR A 1 257 ? -11.699 27.244 -24.224 1.00 33.09 257 TYR A O 1
ATOM 2111 N N . LEU A 1 258 ? -10.446 29.028 -24.782 1.00 34.72 258 LEU A N 1
ATOM 2112 C CA . LEU A 1 258 ? -11.175 30.025 -23.981 1.00 34.72 258 LEU A CA 1
ATOM 2113 C C . LEU A 1 258 ? -12.628 30.254 -24.444 1.00 34.72 258 LEU A C 1
ATOM 2115 O O . LEU A 1 258 ? -13.507 30.525 -23.630 1.00 34.72 258 LEU A O 1
ATOM 2119 N N . GLN A 1 259 ? -12.926 30.105 -25.737 1.00 36.25 259 GLN A N 1
ATOM 2120 C CA . GLN A 1 259 ? -14.313 30.153 -26.223 1.00 36.25 259 GLN A CA 1
ATOM 2121 C C . GLN A 1 259 ? -15.125 28.910 -25.814 1.00 36.25 259 GLN A C 1
ATOM 2123 O O . GLN A 1 259 ? -16.346 28.988 -25.660 1.00 36.25 259 GLN A O 1
ATOM 2128 N N . ARG A 1 260 ? -14.464 27.765 -25.588 1.00 33.12 260 ARG A N 1
ATOM 2129 C CA . ARG A 1 260 ? -15.131 26.514 -25.199 1.00 33.12 260 ARG A CA 1
ATOM 2130 C C . ARG A 1 260 ? -15.533 26.496 -23.722 1.00 33.12 260 ARG A C 1
ATOM 2132 O O . ARG A 1 260 ? -16.577 25.934 -23.407 1.00 33.12 260 ARG A O 1
ATOM 2139 N N . SER A 1 261 ? -14.786 27.166 -22.841 1.00 33.16 261 SER A N 1
ATOM 2140 C CA . SER A 1 261 ? -15.212 27.419 -21.454 1.00 33.16 261 SER A CA 1
ATOM 2141 C C . SER A 1 261 ? -16.327 28.472 -21.367 1.00 33.16 261 SER A C 1
ATOM 2143 O O . SER A 1 261 ? -17.286 28.278 -20.624 1.00 33.16 261 SER A O 1
ATOM 2145 N N . ALA A 1 262 ? -16.299 29.513 -22.209 1.00 33.62 262 ALA A N 1
ATOM 2146 C CA . ALA A 1 262 ? -17.363 30.527 -22.293 1.00 33.62 262 ALA A CA 1
ATOM 2147 C C . ALA A 1 262 ? -18.725 30.005 -22.821 1.00 33.62 262 ALA A C 1
ATOM 2149 O O . ALA A 1 262 ? -19.701 30.755 -22.886 1.00 33.62 262 ALA A O 1
ATOM 2150 N N . SER A 1 263 ? -18.814 28.727 -23.208 1.00 35.00 263 SER A N 1
ATOM 2151 C CA . SER A 1 263 ? -20.018 28.116 -23.792 1.00 35.00 263 SER A CA 1
ATOM 2152 C C . SER A 1 263 ? -21.015 27.549 -22.766 1.00 35.00 263 SER A C 1
ATOM 2154 O O . SER A 1 263 ? -22.103 27.138 -23.161 1.00 35.00 263 SER A O 1
ATOM 2156 N N . LEU A 1 264 ? -20.686 27.522 -21.464 1.00 34.53 264 LEU A N 1
ATOM 2157 C CA . LEU A 1 264 ? -21.553 26.950 -20.413 1.00 34.53 264 LEU A CA 1
ATOM 2158 C C . LEU A 1 264 ? -22.310 27.979 -19.550 1.00 34.53 264 LEU A C 1
ATOM 2160 O O . LEU A 1 264 ? -23.197 27.592 -18.793 1.00 34.53 264 LEU A O 1
ATOM 2164 N N . GLU A 1 265 ? -22.049 29.281 -19.701 1.00 33.62 265 GLU A N 1
ATOM 2165 C CA . GLU A 1 265 ? -22.727 30.334 -18.917 1.00 33.62 265 GLU A CA 1
ATOM 2166 C C . GLU A 1 265 ? -23.965 30.951 -19.602 1.00 33.62 265 GLU A C 1
ATOM 2168 O O . GLU A 1 265 ? -24.630 31.810 -19.027 1.00 33.62 265 GLU A O 1
ATOM 2173 N N . LYS A 1 266 ? -24.339 30.504 -20.810 1.00 31.00 266 LYS A N 1
ATOM 2174 C CA . LYS A 1 266 ? -25.496 31.039 -21.566 1.00 31.00 266 LYS A CA 1
ATOM 2175 C C . LYS A 1 266 ? -26.732 30.133 -21.578 1.00 31.00 266 LYS A C 1
ATOM 2177 O O . LYS A 1 266 ? -27.395 29.999 -22.600 1.00 31.00 266 LYS A O 1
ATOM 2182 N N . SER A 1 267 ? -27.078 29.595 -20.406 1.00 30.62 267 SER A N 1
ATOM 2183 C CA . SER A 1 267 ? -28.331 28.852 -20.173 1.00 30.62 267 SER A CA 1
ATOM 2184 C C . SER A 1 267 ? -29.014 29.201 -18.840 1.00 30.62 267 SER A C 1
ATOM 2186 O O . SER A 1 267 ? -29.539 28.313 -18.167 1.00 30.62 267 SER A O 1
ATOM 2188 N N . ARG A 1 268 ? -29.029 30.484 -18.433 1.00 26.98 268 ARG A N 1
ATOM 2189 C CA . ARG A 1 268 ? -29.875 30.990 -17.329 1.00 26.98 268 ARG A CA 1
ATOM 2190 C C . ARG A 1 268 ? -30.219 32.485 -17.464 1.00 26.98 268 ARG A C 1
ATOM 2192 O O . ARG A 1 268 ? -29.334 33.303 -17.675 1.00 26.98 268 ARG A O 1
ATOM 2199 N N . ASN A 1 269 ? -31.501 32.793 -17.225 1.00 28.06 269 ASN A N 1
ATOM 2200 C CA . ASN A 1 269 ? -32.106 34.097 -16.880 1.00 28.06 269 ASN A CA 1
ATOM 2201 C C . ASN A 1 269 ? -32.546 35.071 -17.999 1.00 28.06 269 ASN A C 1
ATOM 2203 O O . ASN A 1 269 ? -31.897 36.078 -18.257 1.00 28.06 269 ASN A O 1
ATOM 2207 N N . ILE A 1 270 ? -33.763 34.832 -18.507 1.00 25.56 270 ILE A N 1
ATOM 2208 C CA . ILE A 1 270 ? -34.825 35.807 -18.859 1.00 25.56 270 ILE A CA 1
ATOM 2209 C C . ILE A 1 270 ? -36.139 35.068 -18.518 1.00 25.56 270 ILE A C 1
ATOM 2211 O O . ILE A 1 270 ? -36.245 33.907 -18.904 1.00 25.56 270 ILE A O 1
ATOM 2215 N N . ASN A 1 271 ? -37.184 35.554 -17.837 1.00 26.27 271 ASN A N 1
ATOM 2216 C CA . ASN A 1 271 ? -37.517 36.717 -16.979 1.00 26.27 271 ASN A CA 1
ATOM 2217 C C . ASN A 1 271 ? -38.705 36.230 -16.086 1.00 26.27 271 ASN A C 1
ATOM 2219 O O . ASN A 1 271 ? -39.259 35.175 -16.384 1.00 26.27 271 ASN A O 1
ATOM 2223 N N . ASN A 1 272 ? -39.227 36.831 -15.009 1.00 25.02 272 ASN A N 1
ATOM 2224 C CA . ASN A 1 272 ? -39.144 38.097 -14.243 1.00 25.02 272 ASN A CA 1
ATOM 2225 C C . ASN A 1 272 ? -39.544 37.717 -12.773 1.00 25.02 272 ASN A C 1
ATOM 2227 O O . ASN A 1 272 ? -39.948 36.577 -12.561 1.00 25.02 272 ASN A O 1
ATOM 2231 N N . PHE A 1 273 ? -39.545 38.505 -11.686 1.00 23.31 273 PHE A N 1
ATOM 2232 C CA . PHE A 1 273 ? -39.237 39.906 -11.309 1.00 23.31 273 PHE A CA 1
ATOM 2233 C C . PHE A 1 273 ? -38.894 39.874 -9.776 1.00 23.31 273 PHE A C 1
ATOM 2235 O O . PHE A 1 273 ? -38.723 38.782 -9.244 1.00 23.31 273 PHE A O 1
ATOM 2242 N N . CYS A 1 274 ? -38.755 40.927 -8.954 1.00 22.19 274 CYS A N 1
ATOM 2243 C CA . CYS A 1 274 ? -39.033 42.369 -9.043 1.00 22.19 274 CYS A CA 1
ATOM 2244 C C . CYS A 1 274 ? -38.024 43.168 -8.164 1.00 22.19 274 CYS A C 1
ATOM 2246 O O . CYS A 1 274 ? -36.976 42.654 -7.780 1.00 22.19 274 CYS A O 1
ATOM 2248 N N . SER A 1 275 ? -38.360 44.413 -7.815 1.00 23.64 275 SER A N 1
ATOM 2249 C CA . SER A 1 275 ? -37.727 45.276 -6.798 1.00 23.64 275 SER A CA 1
ATOM 2250 C C . SER A 1 275 ? -38.482 45.204 -5.444 1.00 23.64 275 SER A C 1
ATOM 2252 O O . SER A 1 275 ? -39.522 44.554 -5.380 1.00 23.64 275 SER A O 1
ATOM 2254 N N . GLN A 1 276 ? -38.073 45.787 -4.303 1.00 25.08 276 GLN A N 1
ATOM 2255 C CA . GLN A 1 276 ? -37.004 46.740 -3.892 1.00 25.08 276 GLN A CA 1
ATOM 2256 C C . GLN A 1 276 ? -36.576 46.333 -2.428 1.00 25.08 276 GLN A C 1
ATOM 2258 O O . GLN A 1 276 ? -36.916 45.228 -2.021 1.00 25.08 276 GLN A O 1
ATOM 2263 N N . GLN A 1 277 ? -35.852 47.039 -1.538 1.00 23.86 277 GLN A N 1
ATOM 2264 C CA . GLN A 1 277 ? -35.364 48.426 -1.433 1.00 23.86 277 GLN A CA 1
ATOM 2265 C C . GLN A 1 277 ? -33.979 48.495 -0.722 1.00 23.86 277 GLN A C 1
ATOM 2267 O O . GLN A 1 277 ? -33.110 47.690 -1.040 1.00 23.86 277 GLN A O 1
ATOM 2272 N N . LEU A 1 278 ? -33.731 49.455 0.186 1.00 21.73 278 LEU A N 1
ATOM 2273 C CA . LEU A 1 278 ? -32.436 49.730 0.843 1.00 21.73 278 LEU A CA 1
ATOM 2274 C C . LEU A 1 278 ? -32.573 49.829 2.377 1.00 21.73 278 LEU A C 1
ATOM 2276 O O . LEU A 1 278 ? -33.604 50.306 2.843 1.00 21.73 278 LEU A O 1
ATOM 2280 N N . ASN A 1 279 ? -31.518 49.491 3.142 1.00 22.34 279 ASN A N 1
ATOM 2281 C CA . ASN A 1 279 ? -30.824 50.427 4.063 1.00 22.34 279 ASN A CA 1
ATOM 2282 C C . ASN A 1 279 ? -29.706 49.781 4.923 1.00 22.34 279 ASN A C 1
ATOM 2284 O O . ASN A 1 279 ? -29.722 48.593 5.232 1.00 22.34 279 ASN A O 1
ATOM 2288 N N . GLN A 1 280 ? -28.738 50.613 5.326 1.00 23.34 280 GLN A N 1
ATOM 2289 C CA . GLN A 1 280 ? -27.743 50.408 6.404 1.00 23.34 280 GLN A CA 1
ATOM 2290 C C . GLN A 1 280 ? -28.131 51.331 7.610 1.00 23.34 280 GLN A C 1
ATOM 2292 O O . GLN A 1 280 ? -29.109 52.063 7.434 1.00 23.34 280 GLN A O 1
ATOM 2297 N N . PRO A 1 281 ? -27.439 51.409 8.787 1.00 29.83 281 PRO A N 1
ATOM 2298 C CA . PRO A 1 281 ? -26.119 50.864 9.149 1.00 29.83 281 PRO A CA 1
ATOM 2299 C C . PRO A 1 281 ? -25.932 50.296 10.592 1.00 29.83 281 PRO A C 1
ATOM 2301 O O . PRO A 1 281 ? -26.837 50.239 11.414 1.00 29.83 281 PRO A O 1
ATOM 2304 N N . ARG A 1 282 ? -24.673 49.898 10.856 1.00 22.92 282 ARG A N 1
ATOM 2305 C CA . ARG A 1 282 ? -23.960 49.574 12.122 1.00 22.92 282 ARG A CA 1
ATOM 2306 C C . ARG A 1 282 ? -24.572 49.990 13.478 1.00 22.92 282 ARG A C 1
ATOM 2308 O O . ARG A 1 282 ? -24.922 51.150 13.672 1.00 22.92 282 ARG A O 1
ATOM 2315 N N . ASN A 1 283 ? -24.342 49.143 14.495 1.00 23.52 283 ASN A N 1
ATOM 2316 C CA . ASN A 1 283 ? -23.953 49.599 15.843 1.00 23.52 283 ASN A CA 1
ATOM 2317 C C . ASN A 1 283 ? -22.974 48.620 16.558 1.00 23.52 283 ASN A C 1
ATOM 2319 O O . ASN A 1 283 ? -22.575 47.627 15.949 1.00 23.52 283 ASN A O 1
ATOM 2323 N N . ARG A 1 284 ? -22.484 48.947 17.770 1.00 18.91 284 ARG A N 1
ATOM 2324 C CA . ARG A 1 284 ? -21.276 48.358 18.425 1.00 18.91 284 ARG A CA 1
ATOM 2325 C C . ARG A 1 284 ? -21.535 47.452 19.661 1.00 18.91 284 ARG A C 1
ATOM 2327 O O . ARG A 1 284 ? -22.600 47.538 20.256 1.00 18.91 284 ARG A O 1
ATOM 2334 N N . TYR A 1 285 ? -20.459 46.771 20.112 1.00 20.75 285 TYR A N 1
ATOM 2335 C CA . TYR A 1 285 ? -20.245 46.077 21.415 1.00 20.75 285 TYR A CA 1
ATOM 2336 C C . TYR A 1 285 ? -20.987 44.724 21.594 1.00 20.75 285 TYR A C 1
ATOM 2338 O O . TYR A 1 285 ? -22.055 44.544 21.029 1.00 20.75 285 TYR A O 1
ATOM 2346 N N . SER A 1 286 ? -20.494 43.714 22.337 1.00 20.62 286 SER A N 1
ATOM 2347 C CA . SER A 1 286 ? -19.146 43.435 22.897 1.00 20.62 286 SER A CA 1
ATOM 2348 C C . SER A 1 286 ? -19.006 41.963 23.355 1.00 20.62 286 SER A C 1
ATOM 2350 O O . SER A 1 286 ? -19.967 41.395 23.854 1.00 20.62 286 SER A O 1
ATOM 2352 N N . SER A 1 287 ? -17.788 41.403 23.263 1.00 22.25 287 SER A N 1
ATOM 2353 C CA . SER A 1 287 ? -17.207 40.305 24.084 1.00 22.25 287 SER A CA 1
ATOM 2354 C C . SER A 1 287 ? -18.050 39.085 24.525 1.00 22.25 287 SER A C 1
ATOM 2356 O O . SER A 1 287 ? -18.895 39.199 25.411 1.00 22.25 287 SER A O 1
ATOM 2358 N N . THR A 1 288 ? -17.634 37.871 24.130 1.00 21.86 288 THR A N 1
ATOM 2359 C CA . THR A 1 288 ? -17.379 36.735 25.062 1.00 21.86 288 THR A CA 1
ATOM 2360 C C . THR A 1 288 ? -16.660 35.563 24.371 1.00 21.86 288 THR A C 1
ATOM 2362 O O . THR A 1 288 ? -16.654 35.458 23.148 1.00 21.86 288 THR A O 1
ATOM 2365 N N . ASN A 1 289 ? -16.022 34.688 25.159 1.00 24.00 289 ASN A N 1
ATOM 2366 C CA . ASN A 1 289 ? -15.261 33.525 24.680 1.00 24.00 289 ASN A CA 1
ATOM 2367 C C . ASN A 1 289 ? -16.159 32.373 24.192 1.00 24.00 289 ASN A C 1
ATOM 2369 O O . ASN A 1 289 ? -17.090 32.007 24.912 1.00 24.00 289 ASN A O 1
ATOM 2373 N N . LYS A 1 290 ? -15.746 31.666 23.124 1.00 24.66 290 LYS A N 1
ATOM 2374 C CA . LYS A 1 290 ? -15.587 30.191 23.135 1.00 24.66 290 LYS A CA 1
ATOM 2375 C C . LYS A 1 290 ? -14.888 29.633 21.885 1.00 24.66 290 LYS A C 1
ATOM 2377 O O . LYS A 1 290 ? -14.769 30.303 20.867 1.00 24.66 290 LYS A O 1
ATOM 2382 N N . LYS A 1 291 ? -14.407 28.393 22.037 1.00 26.06 291 LYS A N 1
ATOM 2383 C CA . LYS A 1 291 ? -13.723 27.551 21.040 1.00 26.06 291 LYS A CA 1
ATOM 2384 C C . LYS A 1 291 ? -14.509 27.429 19.725 1.00 26.06 291 LYS A C 1
ATOM 2386 O O . LYS A 1 291 ? -15.736 27.364 19.762 1.00 26.06 291 LYS A O 1
ATOM 2391 N N . GLN A 1 292 ? -13.798 27.242 18.614 1.00 25.53 292 GLN A N 1
ATOM 2392 C CA . GLN A 1 292 ? -14.340 26.633 17.396 1.00 25.53 292 GLN A CA 1
ATOM 2393 C C . GLN A 1 292 ? -13.419 25.505 16.921 1.00 25.53 292 GLN A C 1
ATOM 2395 O O . GLN A 1 292 ? -12.256 25.737 16.604 1.00 25.53 292 GLN A O 1
ATOM 2400 N N . GLU A 1 293 ? -13.973 24.299 16.857 1.00 24.31 293 GLU A N 1
ATOM 2401 C CA . GLU A 1 293 ? -13.457 23.174 16.075 1.00 24.31 293 GLU A CA 1
ATOM 2402 C C . GLU A 1 293 ? -14.442 22.894 14.927 1.00 24.31 293 GLU A C 1
ATOM 2404 O O . GLU A 1 293 ? -15.630 23.181 15.054 1.00 24.31 293 GLU A O 1
ATOM 2409 N N . ASN A 1 294 ? -13.934 22.308 13.839 1.00 27.06 294 ASN A N 1
ATOM 2410 C CA . ASN A 1 294 ? -14.628 21.450 12.864 1.00 27.06 294 ASN A CA 1
ATOM 2411 C C . ASN A 1 294 ? -16.007 21.880 12.305 1.00 27.06 294 ASN A C 1
ATOM 2413 O O . ASN A 1 294 ? -17.040 21.758 12.959 1.00 27.06 294 ASN A O 1
ATOM 2417 N N . SER A 1 295 ? -16.060 22.207 11.003 1.00 25.91 295 SER A N 1
ATOM 2418 C CA . SER A 1 295 ? -17.327 22.235 10.239 1.00 25.91 295 SER A CA 1
ATOM 2419 C C . SER A 1 295 ? -17.212 21.844 8.750 1.00 25.91 295 SER A C 1
ATOM 2421 O O . SER A 1 295 ? -17.612 22.577 7.852 1.00 25.91 295 SER A O 1
ATOM 2423 N N . LEU A 1 296 ? -16.755 20.616 8.493 1.00 23.69 296 LEU A N 1
ATOM 2424 C CA . LEU A 1 296 ? -17.182 19.778 7.358 1.00 23.69 296 LEU A CA 1
ATOM 2425 C C . LEU A 1 296 ? -17.374 18.372 7.962 1.00 23.69 296 LEU A C 1
ATOM 2427 O O . LEU A 1 296 ? -16.428 17.837 8.527 1.00 23.69 296 LEU A O 1
ATOM 2431 N N . TYR A 1 297 ? -18.555 17.750 8.006 1.00 30.20 297 TYR A N 1
ATOM 2432 C CA . TYR A 1 297 ? -19.698 17.813 7.089 1.00 30.20 297 TYR A CA 1
ATOM 2433 C C . TYR A 1 297 ? -21.029 18.168 7.783 1.00 30.20 297 TYR A C 1
ATOM 2435 O O . TYR A 1 297 ? -21.153 18.148 9.006 1.00 30.20 297 TYR A O 1
ATOM 2443 N N . ARG A 1 298 ? -22.051 18.491 6.982 1.00 26.86 298 ARG A N 1
ATOM 2444 C CA . ARG A 1 298 ? -23.376 18.941 7.440 1.00 26.86 298 ARG A CA 1
ATOM 2445 C C . ARG A 1 298 ? -24.308 17.747 7.687 1.00 26.86 298 ARG A C 1
ATOM 2447 O O . ARG A 1 298 ? -24.669 17.056 6.740 1.00 26.86 298 ARG A O 1
ATOM 2454 N N . ILE A 1 299 ? -24.722 17.525 8.937 1.00 27.88 299 ILE A N 1
ATOM 2455 C CA . ILE A 1 299 ? -25.739 16.514 9.281 1.00 27.88 299 ILE A CA 1
ATOM 2456 C C . ILE A 1 299 ? -27.099 16.956 8.728 1.00 27.88 299 ILE A C 1
ATOM 2458 O O . ILE A 1 299 ? -27.499 18.105 8.920 1.00 27.88 299 ILE A O 1
ATOM 2462 N N . ASN A 1 300 ? -27.817 16.039 8.077 1.00 27.58 300 ASN A N 1
ATOM 2463 C CA . ASN A 1 300 ? -29.146 16.285 7.521 1.00 27.58 300 ASN A CA 1
ATOM 2464 C C . ASN A 1 300 ? -30.176 15.349 8.179 1.00 27.58 300 ASN A C 1
ATOM 2466 O O . ASN A 1 300 ? -30.591 14.349 7.600 1.00 27.58 300 ASN A O 1
ATOM 2470 N N . ASN A 1 301 ? -30.562 15.658 9.421 1.00 35.78 301 ASN A N 1
ATOM 2471 C CA . ASN A 1 301 ? -31.584 14.903 10.150 1.00 35.78 301 ASN A CA 1
ATOM 2472 C C . ASN A 1 301 ? -32.985 15.264 9.638 1.00 35.78 301 ASN A C 1
ATOM 2474 O O . ASN A 1 301 ? -33.520 16.299 10.029 1.00 35.78 301 ASN A O 1
ATOM 2478 N N . ASN A 1 302 ? -33.587 14.411 8.804 1.00 29.42 302 ASN A N 1
ATOM 2479 C CA . ASN A 1 302 ? -35.041 14.320 8.626 1.00 29.42 302 ASN A CA 1
ATOM 2480 C C . ASN A 1 302 ? -35.427 13.082 7.799 1.00 29.42 302 ASN A C 1
ATOM 2482 O O . ASN A 1 302 ? -34.797 12.807 6.783 1.00 29.42 302 ASN A O 1
ATOM 2486 N N . GLY A 1 303 ? -36.520 12.411 8.179 1.00 26.86 303 GLY A N 1
ATOM 2487 C CA . GLY A 1 303 ? -37.198 11.435 7.313 1.00 26.86 303 GLY A CA 1
ATOM 2488 C C . GLY A 1 303 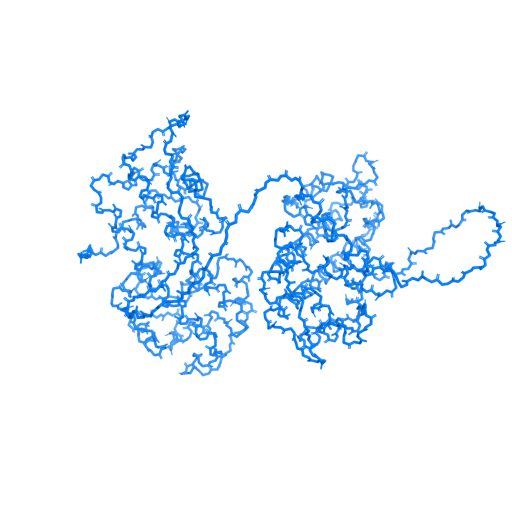? -36.939 9.954 7.599 1.00 26.86 303 GLY A C 1
ATOM 2489 O O . GLY A 1 303 ? -36.558 9.222 6.691 1.00 26.86 303 GLY A O 1
ATOM 2490 N N . LEU A 1 304 ? -37.254 9.478 8.810 1.00 38.00 304 LEU A N 1
ATOM 2491 C CA . LEU A 1 304 ? -37.602 8.061 8.977 1.00 38.00 304 LEU A CA 1
ATOM 2492 C C . LEU A 1 304 ? -38.863 7.763 8.148 1.00 38.00 304 LEU A C 1
ATOM 2494 O O . LEU A 1 304 ? -39.943 8.276 8.448 1.00 38.00 304 LEU A O 1
ATOM 2498 N N . LYS A 1 305 ? -38.724 6.929 7.118 1.00 31.97 305 LYS A N 1
ATOM 2499 C CA . LYS A 1 305 ? -39.832 6.222 6.473 1.00 31.97 305 LYS A CA 1
ATOM 2500 C C . LYS A 1 305 ? -39.448 4.766 6.282 1.00 31.97 305 LYS A C 1
ATOM 2502 O O . LYS A 1 305 ? -38.338 4.463 5.860 1.00 31.97 305 LYS A O 1
ATOM 2507 N N . GLU A 1 306 ? -40.385 3.888 6.597 1.00 40.25 306 GLU A N 1
ATOM 2508 C CA . GLU A 1 306 ? -40.221 2.449 6.459 1.00 40.25 306 GLU A CA 1
ATOM 2509 C C . GLU A 1 306 ? -40.146 2.061 4.976 1.00 40.25 306 GLU A C 1
ATOM 2511 O O . GLU A 1 306 ? -41.041 2.374 4.191 1.00 40.25 306 GLU A O 1
ATOM 2516 N N . SER A 1 307 ? -39.093 1.337 4.606 1.00 29.25 307 SER A N 1
ATOM 2517 C CA . SER A 1 307 ? -39.008 0.585 3.354 1.00 29.25 307 SER A CA 1
ATOM 2518 C C . SER A 1 307 ? -38.609 -0.846 3.694 1.00 29.25 307 SER A C 1
ATOM 2520 O O . SER A 1 307 ? -37.430 -1.178 3.796 1.00 29.25 307 SER A O 1
ATOM 2522 N N . SER A 1 308 ? -39.612 -1.679 3.953 1.00 36.12 308 SER A N 1
ATOM 2523 C CA . SER A 1 308 ? -39.443 -3.087 4.291 1.00 36.12 308 SER A CA 1
ATOM 2524 C C . SER A 1 308 ? -39.042 -3.914 3.069 1.00 36.12 308 SER A C 1
ATOM 2526 O O . SER A 1 308 ? -39.779 -3.968 2.090 1.00 36.12 308 SER A O 1
ATOM 2528 N N . LEU A 1 309 ? -37.912 -4.620 3.157 1.00 34.16 309 LEU A N 1
ATOM 2529 C CA . LEU A 1 309 ? -37.595 -5.818 2.370 1.00 34.16 309 LEU A CA 1
ATOM 2530 C C . LEU A 1 309 ? -36.461 -6.590 3.073 1.00 34.16 309 LEU A C 1
ATOM 2532 O O . LEU A 1 309 ? -35.545 -5.978 3.605 1.00 34.16 309 LEU A O 1
ATOM 2536 N N . LEU A 1 310 ? -36.552 -7.927 3.077 1.00 34.06 310 LEU A N 1
ATOM 2537 C CA . LEU A 1 310 ? -35.552 -8.881 3.600 1.00 34.06 310 LEU A CA 1
ATOM 2538 C C . LEU A 1 310 ? -35.156 -8.738 5.089 1.00 34.06 310 LEU A C 1
ATOM 2540 O O . LEU A 1 310 ? -34.045 -8.353 5.434 1.00 34.06 310 LEU A O 1
ATOM 2544 N N . GLN A 1 311 ? -36.041 -9.182 5.992 1.00 41.94 311 GLN A N 1
ATOM 2545 C CA . GLN A 1 311 ? -35.659 -9.483 7.379 1.00 41.94 311 GLN A CA 1
ATOM 2546 C C . GLN A 1 311 ? -35.044 -10.890 7.508 1.00 41.94 311 GLN A C 1
ATOM 2548 O O . GLN A 1 311 ? -35.757 -11.837 7.841 1.00 41.94 311 GLN A O 1
ATOM 2553 N N . ASN A 1 312 ? -33.718 -11.003 7.395 1.00 43.34 312 ASN A N 1
ATOM 2554 C CA . ASN A 1 312 ? -33.006 -11.851 8.356 1.00 43.34 312 ASN A CA 1
ATOM 2555 C C . ASN A 1 312 ? -32.912 -11.025 9.642 1.00 43.34 312 ASN A C 1
ATOM 2557 O O . ASN A 1 312 ? -32.253 -9.988 9.673 1.00 43.34 312 ASN A O 1
ATOM 2561 N N . LYS A 1 313 ? -33.649 -11.414 10.689 1.00 59.44 313 LYS A N 1
ATOM 2562 C CA . LYS A 1 313 ? -33.615 -10.681 11.960 1.00 59.44 313 LYS A CA 1
ATOM 2563 C C . LYS A 1 313 ? -32.301 -10.982 12.666 1.00 59.44 313 LYS A C 1
ATOM 2565 O O . LYS A 1 313 ? -32.167 -12.047 13.263 1.00 59.44 313 LYS A O 1
ATOM 2570 N N . SER A 1 314 ? -31.381 -10.025 12.602 1.00 76.00 314 SER A N 1
ATOM 2571 C CA . SER A 1 314 ? -30.165 -9.999 13.412 1.00 76.00 314 SER A CA 1
ATOM 2572 C C . SER A 1 314 ? -30.456 -10.395 14.869 1.00 76.00 314 SER A C 1
ATOM 2574 O O . SER A 1 314 ? -31.475 -9.975 15.435 1.00 76.00 314 SER A O 1
ATOM 2576 N N . PRO A 1 315 ? -29.592 -11.207 15.502 1.00 81.62 315 PRO A N 1
ATOM 2577 C CA . PRO A 1 315 ? -29.786 -11.631 16.883 1.00 81.62 315 PRO A CA 1
ATOM 2578 C C . PRO A 1 315 ? -29.497 -10.513 17.900 1.00 81.62 315 PRO A C 1
ATOM 2580 O O . PRO A 1 315 ? -29.751 -10.705 19.094 1.00 81.62 315 PRO A O 1
ATOM 2583 N N . LEU A 1 316 ? -28.987 -9.349 17.476 1.00 84.44 316 LEU A N 1
ATOM 2584 C CA . LEU A 1 316 ? -28.912 -8.150 18.312 1.00 84.44 316 LEU A CA 1
ATOM 2585 C C . LEU A 1 316 ? -30.267 -7.423 18.359 1.00 84.44 316 LEU A C 1
ATOM 2587 O O . LEU A 1 316 ? -30.982 -7.299 17.369 1.00 84.44 316 LEU A O 1
ATOM 2591 N N . LYS A 1 317 ? -30.640 -6.926 19.543 1.00 79.12 317 LYS A N 1
ATOM 2592 C CA . LYS A 1 317 ? -31.921 -6.233 19.768 1.00 79.12 317 LYS A CA 1
ATOM 2593 C C . LYS A 1 317 ? -31.762 -4.715 19.657 1.00 79.12 317 LYS A C 1
ATOM 2595 O O . LYS A 1 317 ? -30.674 -4.195 19.858 1.00 79.12 317 LYS A O 1
ATOM 2600 N N . GLN A 1 318 ? -32.875 -4.022 19.397 1.00 63.88 318 GLN A N 1
ATOM 2601 C CA . GLN A 1 318 ? -33.137 -2.609 19.739 1.00 63.88 318 GLN A CA 1
ATOM 2602 C C . GLN A 1 318 ? -31.887 -1.704 19.846 1.00 63.88 318 GLN A C 1
ATOM 2604 O O . GLN A 1 318 ? -31.480 -1.307 20.936 1.00 63.88 318 GLN A O 1
ATOM 2609 N N . ASN A 1 319 ? -31.314 -1.358 18.691 1.00 84.00 319 ASN A N 1
ATOM 2610 C CA . ASN A 1 319 ? -30.216 -0.396 18.512 1.00 84.00 319 ASN A CA 1
ATOM 2611 C C . ASN A 1 319 ? -28.822 -0.854 19.005 1.00 84.00 319 ASN A C 1
ATOM 2613 O O . ASN A 1 319 ? -27.860 -0.097 18.869 1.00 84.00 319 ASN A O 1
ATOM 2617 N N . GLU A 1 320 ? -28.661 -2.079 19.521 1.00 91.19 320 GLU A N 1
ATOM 2618 C CA . GLU A 1 320 ? -27.340 -2.626 19.887 1.00 91.19 320 GLU A CA 1
ATOM 2619 C C . GLU A 1 320 ? -26.434 -2.814 18.658 1.00 91.19 320 GLU A C 1
ATOM 2621 O O . GLU A 1 320 ? -25.254 -2.471 18.689 1.00 91.19 320 GLU A O 1
ATOM 2626 N N . GLU A 1 321 ? -26.999 -3.277 17.543 1.00 92.38 321 GLU A N 1
ATOM 2627 C CA . GLU A 1 321 ? -26.294 -3.430 16.263 1.00 92.38 321 GLU A CA 1
ATOM 2628 C C . GLU A 1 321 ? -25.864 -2.087 15.663 1.00 92.38 321 GLU A C 1
ATOM 2630 O O . GLU A 1 321 ? -24.754 -1.959 15.156 1.00 92.38 321 GLU A O 1
ATOM 2635 N N . GLU A 1 322 ? -26.679 -1.041 15.823 1.00 92.25 322 GLU A N 1
ATOM 2636 C CA . GLU A 1 322 ? -26.301 0.320 15.434 1.00 92.25 322 GLU A CA 1
ATOM 2637 C C . GLU A 1 322 ? -25.077 0.804 16.235 1.00 92.25 322 GLU A C 1
ATOM 2639 O O . GLU A 1 322 ? -24.204 1.478 15.686 1.00 92.25 322 GLU A O 1
ATOM 2644 N N . GLN A 1 323 ? -24.963 0.432 17.520 1.00 94.38 323 GLN A N 1
ATOM 2645 C CA . GLN A 1 323 ? -23.769 0.749 18.309 1.00 94.38 323 GLN A CA 1
ATOM 2646 C C . GLN A 1 323 ? -22.563 -0.116 17.923 1.00 94.38 323 GLN A C 1
ATOM 2648 O O . GLN A 1 323 ? -21.457 0.419 17.884 1.00 94.38 323 GLN A O 1
ATOM 2653 N N . LEU A 1 324 ? -22.752 -1.394 17.575 1.00 95.56 324 LEU A N 1
ATOM 2654 C CA . LEU A 1 324 ? -21.694 -2.245 17.015 1.00 95.56 324 LEU A CA 1
ATOM 2655 C C . LEU A 1 324 ? -21.136 -1.649 15.715 1.00 95.56 324 LEU A C 1
ATOM 2657 O O . LEU A 1 324 ? -19.933 -1.446 15.583 1.00 95.56 324 LEU A O 1
ATOM 2661 N N . VAL A 1 325 ? -22.009 -1.303 14.774 1.00 95.81 325 VAL A N 1
ATOM 2662 C CA . VAL A 1 325 ? -21.647 -0.707 13.484 1.00 95.81 325 VAL A CA 1
ATOM 2663 C C . VAL A 1 325 ? -20.971 0.656 13.658 1.00 95.81 325 VAL A C 1
ATOM 2665 O O . VAL A 1 325 ? -19.961 0.947 13.012 1.00 95.81 325 VAL A O 1
ATOM 2668 N N . LYS A 1 326 ? -21.464 1.486 14.583 1.00 95.44 326 LYS A N 1
ATOM 2669 C CA . LYS A 1 326 ? -20.820 2.747 14.973 1.00 95.44 326 LYS A CA 1
ATOM 2670 C C . LYS A 1 326 ? -19.427 2.519 15.574 1.00 95.44 326 LYS A C 1
ATOM 2672 O O . LYS A 1 326 ? -18.505 3.244 15.209 1.00 95.44 326 LYS A O 1
ATOM 2677 N N . ALA A 1 327 ? -19.255 1.511 16.427 1.00 96.81 327 ALA A N 1
ATOM 2678 C CA . ALA A 1 327 ? -17.968 1.128 17.002 1.00 96.81 327 ALA A CA 1
ATOM 2679 C C . ALA A 1 327 ? -16.973 0.648 15.928 1.00 96.81 327 ALA A C 1
ATOM 2681 O O . ALA A 1 327 ? -15.842 1.128 15.897 1.00 96.81 327 ALA A O 1
ATOM 2682 N N . LEU A 1 328 ? -17.404 -0.209 14.994 1.00 97.12 328 LEU A N 1
ATOM 2683 C CA . LEU A 1 328 ? -16.594 -0.637 13.844 1.00 97.12 328 LEU A CA 1
ATOM 2684 C C . LEU A 1 328 ? -16.180 0.558 12.969 1.00 97.12 328 LEU A C 1
ATOM 2686 O O . LEU A 1 328 ? -15.015 0.679 12.593 1.00 97.12 328 LEU A O 1
ATOM 2690 N N . LYS A 1 329 ? -17.102 1.494 12.706 1.00 96.19 329 LYS A N 1
ATOM 2691 C CA . LYS A 1 329 ? -16.808 2.743 11.987 1.00 96.19 329 LYS A CA 1
ATOM 2692 C C . LYS A 1 329 ? -15.802 3.627 12.729 1.00 96.19 329 LYS A C 1
ATOM 2694 O O . LYS A 1 329 ? -14.947 4.225 12.083 1.00 96.19 329 LYS A O 1
ATOM 2699 N N . GLN A 1 330 ? -15.900 3.734 14.055 1.00 96.19 330 GLN A N 1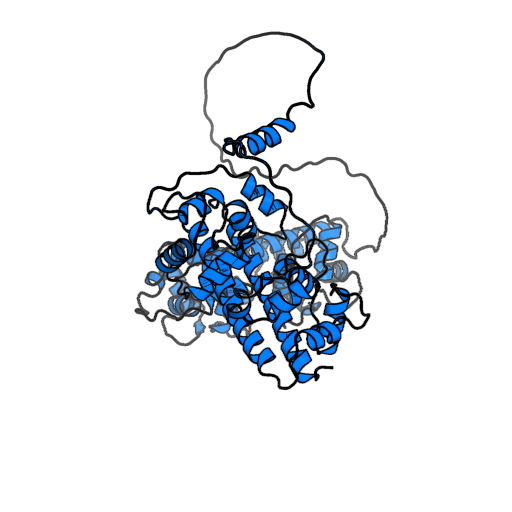
ATOM 2700 C CA . GLN A 1 330 ? -14.913 4.464 14.855 1.00 96.19 330 GLN A CA 1
ATOM 2701 C C . GLN A 1 330 ? -13.542 3.784 14.758 1.00 96.19 330 GLN A C 1
ATOM 2703 O O . GLN A 1 330 ? -12.574 4.461 14.432 1.00 96.19 330 GLN A O 1
ATOM 2708 N N . GLN A 1 331 ? -13.471 2.459 14.920 1.00 97.38 331 GLN A N 1
ATOM 2709 C CA . GLN A 1 331 ? -12.228 1.691 14.801 1.00 97.38 331 GLN A CA 1
ATOM 2710 C C . GLN A 1 331 ? -11.549 1.860 13.430 1.00 97.38 331 GLN A C 1
ATOM 2712 O O . GLN A 1 331 ? -10.345 2.093 13.376 1.00 97.38 331 GLN A O 1
ATOM 2717 N N . ILE A 1 332 ? -12.314 1.843 12.331 1.00 96.06 332 ILE A N 1
ATOM 2718 C CA . ILE A 1 332 ? -11.795 2.118 10.978 1.00 96.06 332 ILE A CA 1
ATOM 2719 C C . ILE A 1 332 ? -11.136 3.504 10.888 1.00 96.06 332 ILE A C 1
ATOM 2721 O O . ILE A 1 332 ? -10.093 3.643 10.254 1.00 96.06 332 ILE A O 1
ATOM 2725 N N . VAL A 1 333 ? -11.704 4.535 11.525 1.00 94.00 333 VAL A N 1
ATOM 2726 C CA . VAL A 1 333 ? -11.097 5.880 11.542 1.00 94.00 333 VAL A CA 1
ATOM 2727 C C . VAL A 1 333 ? -9.788 5.889 12.338 1.00 94.00 333 VAL A C 1
ATOM 2729 O O . VAL A 1 333 ? -8.824 6.506 11.892 1.00 94.00 333 VAL A O 1
ATOM 2732 N N . LEU A 1 334 ? -9.723 5.172 13.466 1.00 95.12 334 LEU A N 1
ATOM 2733 C CA . LEU A 1 334 ? -8.492 5.041 14.255 1.00 95.12 334 LEU A CA 1
ATOM 2734 C C . LEU A 1 334 ? -7.365 4.379 13.451 1.00 95.12 334 LEU A C 1
ATOM 2736 O O . LEU A 1 334 ? -6.245 4.889 13.414 1.00 95.12 334 LEU A O 1
ATOM 2740 N N . ASP A 1 335 ? -7.678 3.276 12.771 1.00 95.19 335 ASP A N 1
ATOM 2741 C CA . ASP A 1 335 ? -6.704 2.533 11.974 1.00 95.19 335 ASP A CA 1
ATOM 2742 C C . ASP A 1 335 ? -6.287 3.286 10.703 1.00 95.19 335 ASP A C 1
ATOM 2744 O O . ASP A 1 335 ? -5.114 3.246 10.331 1.00 95.19 335 ASP A O 1
ATOM 2748 N N . ARG A 1 336 ? -7.191 4.057 10.084 1.00 92.38 336 ARG A N 1
ATOM 2749 C CA . ARG A 1 336 ? -6.842 4.939 8.961 1.00 92.38 336 ARG A CA 1
ATOM 2750 C C . ARG A 1 336 ? -5.926 6.089 9.387 1.00 92.38 336 ARG A C 1
ATOM 2752 O O . ARG A 1 336 ? -4.940 6.337 8.702 1.00 92.38 336 ARG A O 1
ATOM 2759 N N . ASP A 1 337 ? -6.191 6.749 10.520 1.00 92.44 337 ASP A N 1
ATOM 2760 C CA . ASP A 1 337 ? -5.303 7.799 11.053 1.00 92.44 337 ASP A CA 1
ATOM 2761 C C . ASP A 1 337 ? -3.869 7.273 11.281 1.00 92.44 337 ASP A C 1
ATOM 2763 O O . ASP A 1 337 ? -2.892 8.008 11.105 1.00 92.44 337 ASP A O 1
ATOM 2767 N N . LEU A 1 338 ? -3.738 6.011 11.711 1.00 95.94 338 LEU A N 1
ATOM 2768 C CA . LEU A 1 338 ? -2.450 5.335 11.871 1.00 95.94 338 LEU A CA 1
ATOM 2769 C C . LEU A 1 338 ? -1.798 5.034 10.522 1.00 95.94 338 LEU A C 1
ATOM 2771 O O . LEU A 1 338 ? -0.625 5.351 10.332 1.00 95.94 338 LEU A O 1
ATOM 2775 N N . GLU A 1 339 ? -2.545 4.452 9.585 1.00 95.06 339 GLU A N 1
ATOM 2776 C CA . GLU A 1 339 ? -2.053 4.104 8.251 1.00 95.06 339 GLU A CA 1
ATOM 2777 C C . GLU A 1 339 ? -1.588 5.350 7.478 1.00 95.06 339 GLU A C 1
ATOM 2779 O O . GLU A 1 339 ? -0.485 5.360 6.935 1.00 95.06 339 GLU A O 1
ATOM 2784 N N . ASP A 1 340 ? -2.332 6.458 7.536 1.00 89.19 340 ASP A N 1
ATOM 2785 C CA . ASP A 1 340 ? -1.928 7.745 6.956 1.00 89.19 340 ASP A CA 1
ATOM 2786 C C . ASP A 1 340 ? -0.589 8.245 7.525 1.00 89.19 340 ASP A C 1
ATOM 2788 O O . ASP A 1 340 ? 0.225 8.816 6.790 1.00 89.19 340 ASP A O 1
ATOM 2792 N N . LEU A 1 341 ? -0.331 8.037 8.822 1.00 94.94 341 LEU A N 1
ATOM 2793 C CA . LEU A 1 341 ? 0.931 8.411 9.469 1.00 94.94 341 LEU A CA 1
ATOM 2794 C C . LEU A 1 341 ? 2.083 7.465 9.113 1.00 94.94 341 LEU A C 1
ATOM 2796 O O . LEU A 1 341 ? 3.199 7.942 8.898 1.00 94.94 341 LEU A O 1
ATOM 2800 N N . LYS A 1 342 ? 1.821 6.160 8.985 1.00 95.81 342 LYS A N 1
ATOM 2801 C CA . LYS A 1 342 ? 2.784 5.185 8.447 1.00 95.81 342 LYS A CA 1
ATOM 2802 C C . LYS A 1 342 ? 3.186 5.544 7.018 1.00 95.81 342 LYS A C 1
ATOM 2804 O O . LYS A 1 342 ? 4.373 5.556 6.706 1.00 95.81 342 LYS A O 1
ATOM 2809 N N . ASN A 1 343 ? 2.222 5.915 6.179 1.00 89.00 343 ASN A N 1
ATOM 2810 C CA . ASN A 1 343 ? 2.437 6.301 4.784 1.00 89.00 343 ASN A CA 1
ATOM 2811 C C . ASN A 1 343 ? 3.248 7.604 4.680 1.00 89.00 343 ASN A C 1
ATOM 2813 O O . ASN A 1 343 ? 4.248 7.659 3.962 1.00 89.00 343 ASN A O 1
ATOM 2817 N N . GLN A 1 344 ? 2.893 8.627 5.471 1.00 84.44 344 GLN A N 1
ATOM 2818 C CA . GLN A 1 344 ? 3.677 9.866 5.601 1.00 84.44 344 GLN A CA 1
ATOM 2819 C C . GLN A 1 344 ? 5.125 9.597 6.034 1.00 84.44 344 GLN A C 1
ATOM 2821 O O . GLN A 1 344 ? 6.045 10.216 5.500 1.00 84.44 344 GLN A O 1
ATOM 2826 N N . LEU A 1 345 ? 5.337 8.676 6.979 1.00 92.19 345 LEU A N 1
ATOM 2827 C CA . LEU A 1 345 ? 6.663 8.313 7.475 1.00 92.19 345 LEU A CA 1
ATOM 2828 C C . LEU A 1 345 ? 7.463 7.509 6.436 1.00 92.19 345 LEU A C 1
ATOM 2830 O O . LEU A 1 345 ? 8.615 7.829 6.161 1.00 92.19 345 LEU A O 1
ATOM 2834 N N . ALA A 1 346 ? 6.836 6.534 5.780 1.00 88.56 346 ALA A N 1
ATOM 2835 C CA . ALA A 1 346 ? 7.436 5.743 4.711 1.00 88.56 346 ALA A CA 1
ATOM 2836 C C . ALA A 1 346 ? 7.828 6.583 3.482 1.00 88.56 346 ALA A C 1
ATOM 2838 O O . ALA A 1 346 ? 8.803 6.253 2.805 1.00 88.56 346 ALA A O 1
ATOM 2839 N N . LEU A 1 347 ? 7.151 7.702 3.209 1.00 83.56 347 LEU A N 1
ATOM 2840 C CA . LEU A 1 347 ? 7.530 8.649 2.151 1.00 83.56 347 LEU A CA 1
ATOM 2841 C C . LEU A 1 347 ? 8.814 9.450 2.454 1.00 83.56 347 LEU A C 1
ATOM 2843 O O . LEU A 1 347 ? 9.456 9.953 1.525 1.00 83.56 347 LEU A O 1
ATOM 2847 N N . ARG A 1 348 ? 9.236 9.555 3.722 1.00 84.50 348 ARG A N 1
ATOM 2848 C CA . ARG A 1 348 ? 10.455 10.279 4.124 1.00 84.50 348 ARG A CA 1
ATOM 2849 C C . ARG A 1 348 ? 11.707 9.557 3.623 1.00 84.50 348 ARG A C 1
ATOM 2851 O O . ARG A 1 348 ? 11.975 8.435 4.034 1.00 84.50 348 ARG A O 1
ATOM 2858 N N . ARG A 1 349 ? 12.495 10.194 2.744 1.00 75.44 349 ARG A N 1
ATOM 2859 C CA . ARG A 1 349 ? 13.689 9.580 2.113 1.00 75.44 349 ARG A CA 1
ATOM 2860 C C . ARG A 1 349 ? 14.727 9.077 3.127 1.00 75.44 349 ARG A C 1
ATOM 2862 O O . ARG A 1 349 ? 15.430 8.121 2.834 1.00 75.44 349 ARG A O 1
ATOM 2869 N N . ASP A 1 350 ? 14.805 9.738 4.275 1.00 81.00 350 ASP A N 1
ATOM 2870 C CA . ASP A 1 350 ? 15.706 9.481 5.400 1.00 81.00 350 ASP A CA 1
ATOM 2871 C C . ASP A 1 350 ? 15.169 8.457 6.418 1.00 81.00 350 ASP A C 1
ATOM 2873 O O . ASP A 1 350 ? 15.892 8.086 7.334 1.00 81.00 350 ASP A O 1
ATOM 2877 N N . PHE A 1 351 ? 13.926 7.985 6.278 1.00 87.94 351 PHE A N 1
ATOM 2878 C CA . PHE A 1 351 ? 13.334 7.006 7.191 1.00 87.94 351 PHE A CA 1
ATOM 2879 C C . PHE A 1 351 ? 13.550 5.562 6.727 1.00 87.94 351 PHE A C 1
ATOM 2881 O O . PHE A 1 351 ? 13.201 5.216 5.597 1.00 87.94 351 PHE A O 1
ATOM 2888 N N . ASN A 1 352 ? 13.991 4.693 7.632 1.00 87.44 352 ASN A N 1
ATOM 2889 C CA . ASN A 1 352 ? 13.882 3.239 7.517 1.00 87.44 352 ASN A CA 1
ATOM 2890 C C . ASN A 1 352 ? 13.486 2.645 8.884 1.00 87.44 352 ASN A C 1
ATOM 2892 O O . ASN A 1 352 ? 13.655 3.290 9.921 1.00 87.44 352 ASN A O 1
ATOM 2896 N N . ILE A 1 353 ? 12.929 1.431 8.883 1.00 91.56 353 ILE A N 1
ATOM 2897 C CA . ILE A 1 353 ? 12.374 0.800 10.096 1.00 91.56 353 ILE A CA 1
ATOM 2898 C C . ILE A 1 353 ? 13.477 0.327 11.061 1.00 91.56 353 ILE A C 1
ATOM 2900 O O . ILE A 1 353 ? 13.266 0.334 12.273 1.00 91.56 353 ILE A O 1
ATOM 2904 N N . GLU A 1 354 ? 14.659 -0.037 10.557 1.00 89.31 354 GLU A N 1
ATOM 2905 C CA . GLU A 1 354 ? 15.746 -0.576 11.381 1.00 89.31 354 GLU A CA 1
ATOM 2906 C C . GLU A 1 354 ? 16.374 0.506 12.271 1.00 89.31 354 GLU A C 1
ATOM 2908 O O . GLU A 1 354 ? 16.436 0.341 13.489 1.00 89.31 354 GLU A O 1
ATOM 2913 N N . ASP A 1 355 ? 16.735 1.664 11.709 1.00 87.69 355 ASP A N 1
ATOM 2914 C CA . ASP A 1 355 ? 17.197 2.813 12.501 1.00 87.69 355 ASP A CA 1
ATOM 2915 C C . ASP A 1 355 ? 16.099 3.340 13.434 1.00 87.69 355 ASP A C 1
ATOM 2917 O O . ASP A 1 355 ? 16.384 3.733 14.566 1.00 87.69 355 ASP A O 1
ATOM 2921 N N . ALA A 1 356 ? 14.831 3.277 13.013 1.00 89.81 356 ALA A N 1
ATOM 2922 C CA . ALA A 1 356 ? 13.704 3.641 13.868 1.00 89.81 356 ALA A CA 1
ATOM 2923 C C . ALA A 1 356 ? 13.563 2.725 15.096 1.00 89.81 356 ALA A C 1
ATOM 2925 O O . ALA A 1 356 ? 13.136 3.191 16.153 1.00 89.81 356 ALA A O 1
ATOM 2926 N N . PHE A 1 357 ? 13.954 1.450 14.981 1.00 91.25 357 PHE A N 1
ATOM 2927 C CA . PHE A 1 357 ? 14.016 0.526 16.111 1.00 91.25 357 PHE A CA 1
ATOM 2928 C C . PHE A 1 357 ? 15.243 0.776 16.995 1.00 91.25 357 PHE A C 1
ATOM 2930 O O . PHE A 1 357 ? 15.102 0.768 18.213 1.00 91.25 357 PHE A O 1
ATOM 2937 N N . ARG A 1 358 ? 16.422 1.077 16.428 1.00 87.06 358 ARG A N 1
ATOM 2938 C CA . ARG A 1 358 ? 17.666 1.356 17.190 1.00 87.06 358 ARG A CA 1
ATOM 2939 C C . ARG A 1 358 ? 17.557 2.550 18.144 1.00 87.06 358 ARG A C 1
ATOM 2941 O O . ARG A 1 358 ? 18.194 2.560 19.191 1.00 87.06 358 ARG A O 1
ATOM 2948 N N . ILE A 1 359 ? 16.711 3.532 17.823 1.00 84.94 359 ILE A N 1
ATOM 2949 C CA . ILE A 1 359 ? 16.344 4.638 18.733 1.00 84.94 359 ILE A CA 1
ATOM 2950 C C . ILE A 1 359 ? 15.799 4.110 20.074 1.00 84.94 359 ILE A C 1
ATOM 2952 O O . ILE A 1 359 ? 15.947 4.758 21.114 1.00 84.94 359 ILE A O 1
ATOM 2956 N N . ILE A 1 360 ? 15.165 2.938 20.037 1.00 87.38 360 ILE A N 1
ATOM 2957 C CA . ILE A 1 360 ? 14.486 2.273 21.145 1.00 87.38 360 ILE A CA 1
ATOM 2958 C C . ILE A 1 360 ? 15.370 1.153 21.718 1.00 87.38 360 ILE A C 1
ATOM 2960 O O . ILE A 1 360 ? 15.652 1.150 22.916 1.00 87.38 360 ILE A O 1
ATOM 2964 N N . ASP A 1 361 ? 15.876 0.254 20.869 1.00 89.50 361 ASP A N 1
ATOM 2965 C CA . ASP A 1 361 ? 16.853 -0.786 21.216 1.00 89.50 361 ASP A CA 1
ATOM 2966 C C . ASP A 1 361 ? 18.284 -0.235 21.256 1.00 89.50 361 ASP A C 1
ATOM 2968 O O . ASP A 1 361 ? 19.159 -0.580 20.461 1.00 89.50 361 ASP A O 1
ATOM 2972 N N . GLN A 1 362 ? 18.523 0.622 22.244 1.00 80.94 362 GLN A N 1
ATOM 2973 C CA . GLN A 1 362 ? 19.818 1.262 22.498 1.00 80.94 362 GLN A CA 1
ATOM 2974 C C . GLN A 1 362 ? 20.903 0.256 22.935 1.00 80.94 362 GLN A C 1
ATOM 2976 O O . GLN A 1 362 ? 22.082 0.598 22.967 1.00 80.94 362 GLN A O 1
ATOM 2981 N N . ASN A 1 363 ? 20.509 -0.985 23.249 1.00 83.31 363 ASN A N 1
ATOM 2982 C CA . ASN A 1 363 ? 21.394 -2.091 23.611 1.00 83.31 363 ASN A CA 1
ATOM 2983 C C . ASN A 1 363 ? 21.702 -3.028 22.420 1.00 83.31 363 ASN A C 1
ATOM 2985 O O . ASN A 1 363 ? 22.525 -3.931 22.571 1.00 83.31 363 ASN A O 1
ATOM 2989 N N . GLY A 1 364 ? 21.055 -2.842 21.261 1.00 85.00 364 GLY A N 1
ATOM 2990 C CA . GLY A 1 364 ? 21.295 -3.608 20.033 1.00 85.00 364 GLY A CA 1
ATOM 2991 C C . GLY A 1 364 ? 21.016 -5.112 20.139 1.00 85.00 364 GLY A C 1
ATOM 2992 O O . GLY A 1 364 ? 21.719 -5.904 19.512 1.00 85.00 364 GLY A O 1
ATOM 2993 N N . ARG A 1 365 ? 20.038 -5.530 20.953 1.00 88.50 365 ARG A N 1
ATOM 2994 C CA . ARG A 1 365 ? 19.736 -6.954 21.206 1.00 88.50 365 ARG A CA 1
ATOM 2995 C C . ARG A 1 365 ? 18.729 -7.576 20.233 1.00 88.50 365 ARG A C 1
ATOM 2997 O O . ARG A 1 365 ? 18.552 -8.791 20.252 1.00 88.50 365 ARG A O 1
ATOM 3004 N N . GLY A 1 366 ? 18.028 -6.766 19.441 1.00 90.19 366 GLY A N 1
ATOM 3005 C CA . GLY A 1 366 ? 16.868 -7.163 18.635 1.00 90.19 366 GLY A CA 1
ATOM 3006 C C . GLY A 1 366 ? 15.531 -7.137 19.392 1.00 90.19 366 GLY A C 1
ATOM 3007 O O . GLY A 1 366 ? 14.496 -7.428 18.791 1.00 90.19 366 GLY A O 1
ATOM 3008 N N . PHE A 1 367 ? 15.535 -6.789 20.685 1.00 93.56 367 PHE A N 1
ATOM 3009 C CA . PHE A 1 367 ? 14.350 -6.763 21.549 1.00 93.56 367 PHE A CA 1
ATOM 3010 C C . PHE A 1 367 ? 14.505 -5.798 22.734 1.00 93.56 367 PHE A C 1
ATOM 3012 O O . PHE A 1 367 ? 15.585 -5.678 23.327 1.00 93.56 367 PHE A O 1
ATOM 3019 N N . VAL A 1 368 ? 13.402 -5.176 23.154 1.00 94.94 368 VAL A N 1
ATOM 3020 C CA . VAL A 1 368 ? 13.355 -4.251 24.302 1.00 94.94 368 VAL A CA 1
ATOM 3021 C C . VAL A 1 368 ? 12.301 -4.662 25.319 1.00 94.94 368 VAL A C 1
ATOM 3023 O O . VAL A 1 368 ? 11.164 -4.945 24.963 1.00 94.94 368 VAL A O 1
ATOM 3026 N N . SER A 1 369 ? 12.652 -4.669 26.605 1.00 94.94 369 SER A N 1
ATOM 3027 C CA . SER A 1 369 ? 11.659 -4.846 27.667 1.00 94.94 369 SER A CA 1
ATOM 3028 C C . SER A 1 369 ? 10.798 -3.593 27.825 1.00 94.94 369 SER A C 1
ATOM 3030 O O . SER A 1 369 ? 11.213 -2.480 27.495 1.00 94.94 369 SER A O 1
ATOM 3032 N N . LYS A 1 370 ? 9.619 -3.746 28.431 1.00 94.75 370 LYS A N 1
ATOM 3033 C CA . LYS A 1 370 ? 8.701 -2.638 28.740 1.00 94.75 370 LYS A CA 1
ATOM 3034 C C . LYS A 1 370 ? 9.343 -1.430 29.446 1.00 94.75 370 LYS A C 1
ATOM 3036 O O . LYS A 1 370 ? 8.949 -0.299 29.178 1.00 94.75 370 LYS A O 1
ATOM 3041 N N . ILE A 1 371 ? 10.335 -1.655 30.314 1.00 93.31 371 ILE A N 1
ATOM 3042 C CA . ILE A 1 371 ? 11.045 -0.591 31.050 1.00 93.31 371 ILE A CA 1
ATOM 3043 C C . ILE A 1 371 ? 12.046 0.139 30.141 1.00 93.31 371 ILE A C 1
ATOM 3045 O O . ILE A 1 371 ? 12.168 1.362 30.201 1.00 93.31 371 ILE A O 1
ATOM 3049 N N . GLU A 1 372 ? 12.749 -0.591 29.274 1.00 93.62 372 GLU A N 1
ATOM 3050 C CA . GLU A 1 372 ? 13.662 -0.004 28.284 1.00 93.62 372 GLU A CA 1
ATOM 3051 C C . GLU A 1 372 ? 12.881 0.783 27.224 1.00 93.62 372 GLU A C 1
ATOM 3053 O O . GLU A 1 372 ? 13.275 1.893 26.874 1.00 93.62 372 GLU A O 1
ATOM 3058 N N . PHE A 1 373 ? 11.726 0.261 26.803 1.00 94.62 373 PHE A N 1
ATOM 3059 C CA . PHE A 1 373 ? 10.783 0.921 25.901 1.00 94.62 373 PHE A CA 1
ATOM 3060 C C . PHE A 1 373 ? 10.266 2.250 26.480 1.00 94.62 373 PHE A C 1
ATOM 3062 O O . PHE A 1 373 ? 10.380 3.288 25.831 1.00 94.62 373 PHE A O 1
ATOM 3069 N N . GLU A 1 374 ? 9.778 2.253 27.729 1.00 94.88 374 GLU A N 1
ATOM 3070 C CA . GLU A 1 374 ? 9.376 3.471 28.454 1.00 94.88 374 GLU A CA 1
ATOM 3071 C C . GLU A 1 374 ? 10.540 4.476 28.562 1.00 94.88 374 GLU A C 1
ATOM 3073 O O . GLU A 1 374 ? 10.379 5.658 28.258 1.00 94.88 374 GLU A O 1
ATOM 3078 N N . SER A 1 375 ? 11.739 4.008 28.921 1.00 92.06 375 SER A N 1
ATOM 3079 C CA . SER A 1 375 ? 12.946 4.840 29.031 1.00 92.06 375 SER A CA 1
ATOM 3080 C C . SER A 1 375 ? 13.348 5.493 27.700 1.00 92.06 375 SER A C 1
ATOM 3082 O O . SER A 1 375 ? 13.616 6.696 27.654 1.00 92.06 375 SER A O 1
ATOM 3084 N N . ALA A 1 376 ? 13.350 4.738 26.599 1.00 90.44 376 ALA A N 1
ATOM 3085 C CA . ALA A 1 376 ? 13.710 5.255 25.284 1.00 90.44 376 ALA A CA 1
ATOM 3086 C C . ALA A 1 376 ? 12.655 6.219 24.717 1.00 90.44 376 ALA A C 1
ATOM 3088 O O . ALA A 1 376 ? 13.016 7.257 24.161 1.00 90.44 376 ALA A O 1
ATOM 3089 N N . LEU A 1 377 ? 11.364 5.938 24.924 1.00 92.12 377 LEU A N 1
ATOM 3090 C CA . LEU A 1 377 ? 10.276 6.857 24.576 1.00 92.12 377 LEU A CA 1
ATOM 3091 C C . LEU A 1 377 ? 10.414 8.200 25.307 1.00 92.12 377 LEU A C 1
ATOM 3093 O O . LEU A 1 377 ? 10.371 9.256 24.667 1.00 92.12 377 LEU A O 1
ATOM 3097 N N . ASN A 1 378 ? 10.695 8.166 26.613 1.00 91.50 378 ASN A N 1
ATOM 3098 C CA . ASN A 1 378 ? 10.923 9.369 27.414 1.00 91.50 378 ASN A CA 1
ATOM 3099 C C . ASN A 1 378 ? 12.117 10.192 26.883 1.00 91.50 378 ASN A C 1
ATOM 3101 O O . ASN A 1 378 ? 12.025 11.418 26.796 1.00 91.50 378 ASN A O 1
ATOM 3105 N N . LYS A 1 379 ? 13.213 9.539 26.456 1.00 87.06 379 LYS A N 1
ATOM 3106 C CA . LYS A 1 379 ? 14.373 10.209 25.823 1.00 87.06 379 LYS A CA 1
ATOM 3107 C C . LYS A 1 379 ? 14.015 10.925 24.514 1.00 87.06 379 LYS A C 1
ATOM 3109 O O . LYS A 1 379 ? 14.611 11.958 24.218 1.00 87.06 379 LYS A O 1
ATOM 3114 N N . ILE A 1 380 ? 13.040 10.422 23.752 1.00 84.81 380 ILE A N 1
ATOM 3115 C CA . ILE A 1 380 ? 12.555 11.059 22.513 1.00 84.81 380 ILE A CA 1
ATOM 3116 C C . ILE A 1 380 ? 11.333 11.972 22.720 1.00 84.81 380 ILE A C 1
ATOM 3118 O O . ILE A 1 380 ? 10.702 12.388 21.745 1.00 84.81 380 ILE A O 1
ATOM 3122 N N . GLY A 1 381 ? 11.015 12.325 23.971 1.00 88.12 381 GLY A N 1
ATOM 3123 C CA . GLY A 1 381 ? 9.961 13.282 24.320 1.00 88.12 381 GLY A CA 1
ATOM 3124 C C . GLY A 1 381 ? 8.538 12.714 24.297 1.00 88.12 381 GLY A C 1
ATOM 3125 O O . GLY A 1 381 ? 7.586 13.476 24.132 1.00 88.12 381 GLY A O 1
ATOM 3126 N N . ILE A 1 382 ? 8.385 11.395 24.430 1.00 91.44 382 ILE A N 1
ATOM 3127 C CA . ILE A 1 382 ? 7.099 10.689 24.448 1.00 91.44 382 ILE A CA 1
ATOM 3128 C C . ILE A 1 382 ? 6.924 10.064 25.831 1.00 91.44 382 ILE A C 1
ATOM 3130 O O . ILE A 1 382 ? 7.709 9.208 26.220 1.00 91.44 382 ILE A O 1
ATOM 3134 N N . PHE A 1 383 ? 5.894 10.486 26.565 1.00 93.62 383 PHE A N 1
ATOM 3135 C CA . PHE A 1 383 ? 5.708 10.153 27.983 1.00 93.62 383 PHE A CA 1
ATOM 3136 C C . PHE A 1 383 ? 4.402 9.364 28.199 1.00 93.62 383 PHE A C 1
ATOM 3138 O O . PHE A 1 383 ? 3.423 9.930 28.692 1.00 93.62 383 PHE A O 1
ATOM 3145 N N . PRO A 1 384 ? 4.331 8.084 27.781 1.00 93.62 384 PRO A N 1
ATOM 3146 C CA . PRO A 1 384 ? 3.108 7.294 27.875 1.00 93.62 384 PRO A CA 1
ATOM 3147 C C . PRO A 1 384 ? 2.812 6.912 29.331 1.00 93.62 384 PRO A C 1
ATOM 3149 O O . PRO A 1 384 ? 3.707 6.572 30.105 1.00 93.62 384 PRO A O 1
ATOM 3152 N N . SER A 1 385 ? 1.539 6.911 29.721 1.00 94.44 385 SER A N 1
ATOM 3153 C CA . SER A 1 385 ? 1.141 6.421 31.040 1.00 94.44 385 SER A CA 1
ATOM 3154 C C . SER A 1 385 ? 1.311 4.903 31.159 1.00 94.44 385 SER A C 1
ATOM 3156 O O . SER A 1 385 ? 1.276 4.155 30.179 1.00 94.44 385 SER A O 1
ATOM 3158 N N . LYS A 1 386 ? 1.365 4.403 32.400 1.00 93.19 386 LYS A N 1
ATOM 3159 C CA . LYS A 1 386 ? 1.379 2.956 32.689 1.00 93.19 386 LYS A CA 1
ATOM 3160 C C . LYS A 1 386 ? 0.182 2.199 32.092 1.00 93.19 386 LYS A C 1
ATOM 3162 O O . LYS A 1 386 ? 0.297 1.004 31.838 1.00 93.19 386 LYS A O 1
ATOM 3167 N N . ASN A 1 387 ? -0.944 2.881 31.858 1.00 93.00 387 ASN A N 1
ATOM 3168 C CA . ASN A 1 387 ? -2.123 2.316 31.198 1.00 93.00 387 ASN A CA 1
ATOM 3169 C C . ASN A 1 387 ? -1.922 2.209 29.678 1.00 93.00 387 ASN A C 1
ATOM 3171 O O . ASN A 1 387 ? -2.269 1.191 29.092 1.00 93.00 387 ASN A O 1
ATOM 3175 N N . GLU A 1 388 ? -1.358 3.235 29.041 1.00 95.19 388 GLU A N 1
ATOM 3176 C CA . GLU A 1 388 ? -1.012 3.214 27.611 1.00 95.19 388 GLU A CA 1
ATOM 3177 C C . GLU A 1 388 ? 0.064 2.161 27.321 1.00 95.19 388 GLU A C 1
ATOM 3179 O O . GLU A 1 388 ? -0.114 1.338 26.431 1.00 95.19 388 GLU A O 1
ATOM 3184 N N . LEU A 1 389 ? 1.111 2.084 28.149 1.00 95.56 389 LEU A N 1
ATOM 3185 C CA . LEU A 1 389 ? 2.124 1.022 28.094 1.00 95.56 389 LEU A CA 1
ATOM 3186 C C . LEU A 1 389 ? 1.565 -0.378 28.405 1.00 95.56 389 LEU A C 1
ATOM 3188 O O . LEU A 1 389 ? 2.172 -1.379 28.040 1.00 95.56 389 LEU A O 1
ATOM 3192 N N . PHE A 1 390 ? 0.453 -0.497 29.133 1.00 95.12 390 PHE A N 1
ATOM 3193 C CA . PHE A 1 390 ? -0.217 -1.783 29.350 1.00 95.12 390 PHE A CA 1
ATOM 3194 C C . PHE A 1 390 ? -0.993 -2.221 28.106 1.00 95.12 390 PHE A C 1
ATOM 3196 O O . PHE A 1 390 ? -0.717 -3.298 27.584 1.00 95.12 390 PHE A O 1
ATOM 3203 N N . LEU A 1 391 ? -1.869 -1.354 27.593 1.00 95.75 391 LEU A N 1
ATOM 3204 C CA . LEU A 1 391 ? -2.670 -1.630 26.400 1.00 95.75 391 LEU A CA 1
ATOM 3205 C C . LEU A 1 391 ? -1.808 -1.829 25.143 1.00 95.75 391 LEU A C 1
ATOM 3207 O O . LEU A 1 391 ? -2.112 -2.703 24.339 1.00 95.75 391 LEU A O 1
ATOM 3211 N N . PHE A 1 392 ? -0.712 -1.074 24.998 1.00 96.44 392 PHE A N 1
ATOM 3212 C CA . PHE A 1 392 ? 0.240 -1.223 23.893 1.00 96.44 392 PHE A CA 1
ATOM 3213 C C . PHE A 1 392 ? 0.830 -2.635 23.832 1.00 96.44 392 PHE A C 1
ATOM 3215 O O . PHE A 1 392 ? 0.691 -3.303 22.811 1.00 96.44 392 PHE A O 1
ATOM 3222 N N . PHE A 1 393 ? 1.447 -3.114 24.922 1.00 95.75 393 PHE A N 1
ATOM 3223 C CA . PHE A 1 393 ? 2.042 -4.454 24.932 1.00 95.75 393 PHE A CA 1
ATOM 3224 C C . PHE A 1 393 ? 0.950 -5.501 24.681 1.00 95.75 393 PHE A C 1
ATOM 3226 O O . PHE A 1 393 ? 1.041 -6.246 23.720 1.00 95.75 393 PHE A O 1
ATOM 3233 N N . GLN A 1 394 ? -0.180 -5.432 25.389 1.00 93.81 394 GLN A N 1
ATOM 3234 C CA . GLN A 1 394 ? -1.320 -6.346 25.209 1.00 93.81 394 GLN A CA 1
ATOM 3235 C C . GLN A 1 394 ? -1.951 -6.356 23.791 1.00 93.81 394 GLN A C 1
ATOM 3237 O O . GLN A 1 394 ? -2.788 -7.216 23.495 1.00 93.81 394 GLN A O 1
ATOM 3242 N N . ARG A 1 395 ? -1.590 -5.405 22.915 1.00 92.69 395 ARG A N 1
ATOM 3243 C CA . ARG A 1 395 ? -2.012 -5.339 21.507 1.00 92.69 395 ARG A CA 1
ATOM 3244 C C . ARG A 1 395 ? -0.932 -5.804 20.519 1.00 92.69 395 ARG A C 1
ATOM 3246 O O . ARG A 1 395 ? -1.310 -6.355 19.480 1.00 92.69 395 ARG A O 1
ATOM 3253 N N . TYR A 1 396 ? 0.348 -5.550 20.806 1.00 94.12 396 TYR A N 1
ATOM 3254 C CA . TYR A 1 396 ? 1.462 -5.680 19.850 1.00 94.12 396 TYR A CA 1
ATOM 3255 C C . TYR A 1 396 ? 2.528 -6.723 20.216 1.00 94.12 396 TYR A C 1
ATOM 3257 O O . TYR A 1 396 ? 3.192 -7.201 19.303 1.00 94.12 396 TYR A O 1
ATOM 3265 N N . ASP A 1 397 ? 2.639 -7.097 21.492 1.00 94.88 397 ASP A N 1
ATOM 3266 C CA . ASP A 1 397 ? 3.351 -8.293 21.961 1.00 94.88 397 ASP A CA 1
ATOM 3267 C C . ASP A 1 397 ? 2.538 -9.523 21.500 1.00 94.88 397 ASP A C 1
ATOM 3269 O O . ASP A 1 397 ? 1.388 -9.732 21.913 1.00 94.88 397 ASP A O 1
ATOM 3273 N N . LYS A 1 398 ? 3.072 -10.259 20.520 1.00 89.81 398 LYS A N 1
ATOM 3274 C CA . LYS A 1 398 ? 2.395 -11.356 19.813 1.00 89.81 398 LYS A CA 1
ATOM 3275 C C . LYS A 1 398 ? 2.557 -12.684 20.545 1.00 89.81 398 LYS A C 1
ATOM 3277 O O . LYS A 1 398 ? 1.590 -13.449 20.590 1.00 89.81 398 LYS A O 1
ATOM 3282 N N . ASP A 1 399 ? 3.733 -12.974 21.102 1.00 91.50 399 ASP A N 1
ATOM 3283 C CA . ASP A 1 399 ? 4.008 -14.235 21.810 1.00 91.50 399 ASP A CA 1
ATOM 3284 C C . ASP A 1 399 ? 3.796 -14.159 23.336 1.00 91.50 399 ASP A C 1
ATOM 3286 O O . ASP A 1 399 ? 3.605 -15.196 23.974 1.00 91.50 399 ASP A O 1
ATOM 3290 N N . ASN A 1 400 ? 3.603 -12.947 23.870 1.00 92.50 400 ASN A N 1
ATOM 3291 C CA . ASN A 1 400 ? 3.311 -12.613 25.268 1.00 92.50 400 ASN A CA 1
ATOM 3292 C C . ASN A 1 400 ? 4.513 -12.832 26.210 1.00 92.50 400 ASN A C 1
ATOM 3294 O O . ASN A 1 400 ? 4.319 -13.140 27.392 1.00 92.50 400 ASN A O 1
ATOM 3298 N N . ASP A 1 401 ? 5.747 -12.662 25.713 1.00 94.31 401 ASP A N 1
ATOM 3299 C CA . ASP A 1 401 ? 6.975 -12.739 26.519 1.00 94.31 401 ASP A CA 1
ATOM 3300 C C . ASP A 1 401 ? 7.257 -11.476 27.372 1.00 94.31 401 ASP A C 1
ATOM 3302 O O . ASP A 1 401 ? 8.043 -11.531 28.327 1.00 94.31 401 ASP A O 1
ATOM 3306 N N . GLY A 1 402 ? 6.564 -10.356 27.114 1.00 93.44 402 GLY A N 1
ATOM 3307 C CA . GLY A 1 402 ? 6.715 -9.081 27.828 1.00 93.44 402 GLY A CA 1
ATOM 3308 C C . GLY A 1 402 ? 7.826 -8.166 27.291 1.00 93.44 402 GLY A C 1
ATOM 3309 O O . GLY A 1 402 ? 8.140 -7.133 27.908 1.00 93.44 402 GLY A O 1
ATOM 3310 N N . LEU A 1 403 ? 8.424 -8.537 26.164 1.00 95.56 403 LEU A N 1
ATOM 3311 C CA . LEU A 1 403 ? 9.376 -7.773 25.370 1.00 95.56 403 LEU A CA 1
ATOM 3312 C C . LEU A 1 403 ? 8.663 -7.221 24.120 1.00 95.56 403 LEU A C 1
ATOM 3314 O O . LEU A 1 403 ? 7.481 -7.452 23.887 1.00 95.56 403 LEU A O 1
ATOM 3318 N N . LEU A 1 404 ? 9.364 -6.390 23.355 1.00 96.44 404 LEU A N 1
ATOM 3319 C CA . LEU A 1 404 ? 8.967 -5.998 22.007 1.00 96.44 404 LEU A CA 1
ATOM 3320 C C . LEU A 1 404 ? 10.129 -6.327 21.076 1.00 96.44 404 LEU A C 1
ATOM 3322 O O . LEU A 1 404 ? 11.206 -5.727 21.177 1.00 96.44 404 LEU A O 1
ATOM 3326 N N . GLN A 1 405 ? 9.915 -7.297 20.200 1.00 96.06 405 GLN A N 1
ATOM 3327 C CA . GLN A 1 405 ? 10.894 -7.801 19.246 1.00 96.06 405 GLN A CA 1
ATOM 3328 C C . GLN A 1 405 ? 10.913 -6.928 17.977 1.00 96.06 405 GLN A C 1
ATOM 3330 O O . GLN A 1 405 ? 9.926 -6.273 17.625 1.00 96.06 405 GLN A O 1
ATOM 3335 N N . TYR A 1 406 ? 12.030 -6.926 17.238 1.00 94.62 406 TYR A N 1
ATOM 3336 C CA . TYR A 1 406 ? 12.134 -6.162 15.983 1.00 94.62 406 TYR A CA 1
ATOM 3337 C C . TYR A 1 406 ? 11.054 -6.542 14.953 1.00 94.62 406 TYR A C 1
ATOM 3339 O O . TYR A 1 406 ? 10.545 -5.674 14.248 1.00 94.62 406 TYR A O 1
ATOM 3347 N N . SER A 1 407 ? 10.671 -7.819 14.886 1.00 94.31 407 SER A N 1
ATOM 3348 C CA . SER A 1 407 ? 9.571 -8.346 14.062 1.00 94.31 407 SER A CA 1
ATOM 3349 C C . SER A 1 407 ? 8.247 -7.616 14.320 1.00 94.31 407 SER A C 1
ATOM 3351 O O . SER A 1 407 ? 7.593 -7.145 13.387 1.00 94.31 407 SER A O 1
ATOM 3353 N N . GLU A 1 408 ? 7.887 -7.475 15.591 1.00 95.50 408 GLU A N 1
ATOM 3354 C CA . GLU A 1 408 ? 6.644 -6.867 16.065 1.00 95.50 408 GLU A CA 1
ATOM 3355 C C . GLU A 1 408 ? 6.656 -5.350 15.891 1.00 95.50 408 GLU A C 1
ATOM 3357 O O . GLU A 1 408 ? 5.671 -4.771 15.437 1.00 95.50 408 GLU A O 1
ATOM 3362 N N . PHE A 1 409 ? 7.793 -4.700 16.161 1.00 95.44 409 PHE A N 1
ATOM 3363 C CA . PHE A 1 409 ? 7.974 -3.282 15.858 1.00 95.44 409 PHE A CA 1
ATOM 3364 C C . PHE A 1 409 ? 7.931 -3.007 14.344 1.00 95.44 409 PHE A C 1
ATOM 3366 O O . PHE A 1 409 ? 7.342 -2.019 13.901 1.00 95.44 409 PHE A O 1
ATOM 3373 N N . ASN A 1 410 ? 8.488 -3.901 13.522 1.00 94.19 410 ASN A N 1
ATOM 3374 C CA . ASN A 1 410 ? 8.345 -3.837 12.072 1.00 94.19 410 ASN A CA 1
ATOM 3375 C C . ASN A 1 410 ? 6.874 -3.964 11.648 1.00 94.19 410 ASN A C 1
ATOM 3377 O O . ASN A 1 410 ? 6.458 -3.213 10.772 1.00 94.19 410 ASN A O 1
ATOM 3381 N N . ASP A 1 411 ? 6.082 -4.853 12.248 1.00 92.25 411 ASP A N 1
ATOM 3382 C CA . ASP A 1 411 ? 4.651 -4.994 11.931 1.00 92.25 411 ASP A CA 1
ATOM 3383 C C . ASP A 1 411 ? 3.825 -3.796 12.431 1.00 92.25 411 ASP A C 1
ATOM 3385 O O . ASP A 1 411 ? 2.887 -3.344 11.766 1.00 92.25 411 ASP A O 1
ATOM 3389 N N . LEU A 1 412 ? 4.208 -3.239 13.583 1.00 93.94 412 LEU A N 1
ATOM 3390 C CA . LEU A 1 412 ? 3.639 -2.026 14.157 1.00 93.94 412 LEU A CA 1
ATOM 3391 C C . LEU A 1 412 ? 3.826 -0.824 13.228 1.00 93.94 412 LEU A C 1
ATOM 3393 O O . LEU A 1 412 ? 2.868 -0.085 13.010 1.00 93.94 412 LEU A O 1
ATOM 3397 N N . ILE A 1 413 ? 5.033 -0.623 12.688 1.00 94.06 413 ILE A N 1
ATOM 3398 C CA . ILE A 1 413 ? 5.411 0.584 11.935 1.00 94.06 413 ILE A CA 1
ATOM 3399 C C . ILE A 1 413 ? 5.275 0.415 10.413 1.00 94.06 413 ILE A C 1
ATOM 3401 O O . ILE A 1 413 ? 5.033 1.406 9.723 1.00 94.06 413 ILE A O 1
ATOM 3405 N N . SER A 1 414 ? 5.355 -0.808 9.873 1.00 93.06 414 SER A N 1
ATOM 3406 C CA . SER A 1 414 ? 5.149 -1.063 8.437 1.00 93.06 414 SER A CA 1
ATOM 3407 C C . SER A 1 414 ? 3.760 -0.593 7.988 1.00 93.06 414 SER A C 1
ATOM 3409 O O . SER A 1 414 ? 2.762 -0.977 8.610 1.00 93.06 414 SER A O 1
ATOM 3411 N N . PRO A 1 415 ? 3.667 0.166 6.884 1.00 92.06 415 PRO A N 1
ATOM 3412 C CA . PRO A 1 415 ? 2.440 0.299 6.107 1.00 92.06 415 PRO A CA 1
ATOM 3413 C C . PRO A 1 415 ? 1.854 -1.057 5.691 1.00 92.06 415 PRO A C 1
ATOM 3415 O O . PRO A 1 415 ? 2.578 -2.035 5.496 1.00 92.06 415 PRO A O 1
ATOM 3418 N N . GLN A 1 416 ? 0.541 -1.094 5.497 1.00 87.56 416 GLN A N 1
ATOM 3419 C CA . GLN A 1 416 ? -0.189 -2.180 4.843 1.00 87.56 416 GLN A CA 1
ATOM 3420 C C . GLN A 1 416 ? -0.174 -2.042 3.317 1.00 87.56 416 GLN A C 1
ATOM 3422 O O . GLN A 1 416 ? -0.233 -3.043 2.601 1.00 87.56 416 GLN A O 1
ATOM 3427 N N . ASN A 1 417 ? -0.092 -0.811 2.800 1.00 84.50 417 ASN A N 1
ATOM 3428 C CA . ASN A 1 417 ? 0.109 -0.590 1.371 1.00 84.50 417 ASN A CA 1
ATOM 3429 C C . ASN A 1 417 ? 1.514 -1.077 0.970 1.00 84.50 417 ASN A C 1
ATOM 3431 O O . ASN A 1 417 ? 2.526 -0.607 1.494 1.00 84.50 417 ASN A O 1
ATOM 3435 N N . PHE A 1 418 ? 1.558 -2.004 0.011 1.00 80.00 418 PHE A N 1
ATOM 3436 C CA . PHE A 1 418 ? 2.782 -2.644 -0.468 1.00 80.00 418 PHE A CA 1
ATOM 3437 C C . PHE A 1 418 ? 3.848 -1.649 -0.955 1.00 80.00 418 PHE A C 1
ATOM 3439 O O . PHE A 1 418 ? 5.031 -1.880 -0.721 1.00 80.00 418 PHE A O 1
ATOM 3446 N N . GLU A 1 419 ? 3.465 -0.539 -1.595 1.00 73.00 419 GLU A N 1
ATOM 3447 C CA . GLU A 1 419 ? 4.425 0.452 -2.092 1.00 73.00 419 GLU A CA 1
ATOM 3448 C C . GLU A 1 419 ? 5.118 1.185 -0.939 1.00 73.00 419 GLU A C 1
ATOM 3450 O O . GLU A 1 419 ? 6.347 1.238 -0.884 1.00 73.00 419 GLU A O 1
ATOM 3455 N N . PHE A 1 420 ? 4.349 1.696 0.025 1.00 79.88 420 PHE A N 1
ATOM 3456 C CA . PHE A 1 420 ? 4.907 2.377 1.191 1.00 79.88 420 PHE A CA 1
ATOM 3457 C C . PHE A 1 420 ? 5.719 1.403 2.065 1.00 79.88 420 PHE A C 1
ATOM 3459 O O . PHE A 1 420 ? 6.819 1.745 2.503 1.00 79.88 420 PHE A O 1
ATOM 3466 N N . ALA A 1 421 ? 5.251 0.161 2.233 1.00 78.12 421 ALA A N 1
ATOM 3467 C CA . ALA A 1 421 ? 5.987 -0.893 2.932 1.00 78.12 421 ALA A CA 1
ATOM 3468 C C . ALA A 1 421 ? 7.315 -1.246 2.237 1.00 78.12 421 ALA A C 1
ATOM 3470 O O . ALA A 1 421 ? 8.337 -1.407 2.910 1.00 78.12 421 ALA A O 1
ATOM 3471 N N . TYR A 1 422 ? 7.326 -1.309 0.901 1.00 74.69 422 TYR A N 1
ATOM 3472 C CA . TYR A 1 422 ? 8.541 -1.489 0.107 1.00 74.69 422 TYR A CA 1
ATOM 3473 C C . TYR A 1 422 ? 9.488 -0.296 0.280 1.00 74.69 422 TYR A C 1
ATOM 3475 O O . TYR A 1 422 ? 10.653 -0.494 0.612 1.00 74.69 422 TYR A O 1
ATOM 3483 N N . LEU A 1 423 ? 8.994 0.942 0.159 1.00 71.44 423 LEU A N 1
ATOM 3484 C CA . LEU A 1 423 ? 9.793 2.165 0.309 1.00 71.44 423 LEU A CA 1
ATOM 3485 C C . LEU A 1 423 ? 10.491 2.271 1.674 1.00 71.44 423 LEU A C 1
ATOM 3487 O O . LEU A 1 423 ? 11.625 2.741 1.727 1.00 71.44 423 LEU A O 1
ATOM 3491 N N . SER A 1 424 ? 9.852 1.827 2.761 1.00 76.88 424 SER A N 1
ATOM 3492 C CA . SER A 1 424 ? 10.461 1.805 4.102 1.00 76.88 424 SER A CA 1
ATOM 3493 C C . SER A 1 424 ? 11.470 0.669 4.332 1.00 76.88 424 SER A C 1
ATOM 3495 O O . SER A 1 424 ? 12.249 0.745 5.282 1.00 76.88 424 SER A O 1
ATOM 3497 N N . LYS A 1 425 ? 11.454 -0.371 3.484 1.00 76.81 425 LYS A N 1
ATOM 3498 C CA . LYS A 1 425 ? 12.312 -1.571 3.574 1.00 76.81 425 LYS A CA 1
ATOM 3499 C C . LYS A 1 425 ? 13.427 -1.601 2.523 1.00 76.81 425 LYS A C 1
ATOM 3501 O O . LYS A 1 425 ? 14.424 -2.282 2.716 1.00 76.81 425 LYS A O 1
ATOM 3506 N N . SER A 1 426 ? 13.295 -0.850 1.429 1.00 73.31 426 SER A N 1
ATOM 3507 C CA . SER A 1 426 ? 14.271 -0.775 0.332 1.00 73.31 426 SER A CA 1
ATOM 3508 C C . SER A 1 426 ? 15.348 0.302 0.543 1.00 73.31 426 SER A C 1
ATOM 3510 O O . SER A 1 426 ? 15.901 0.813 -0.434 1.00 73.31 426 SER A O 1
ATOM 3512 N N . ARG A 1 427 ? 15.579 0.730 1.787 1.00 79.50 427 ARG A N 1
ATOM 3513 C CA . ARG A 1 427 ? 16.547 1.768 2.164 1.00 79.50 427 ARG A CA 1
ATOM 3514 C C . ARG A 1 427 ? 17.585 1.157 3.087 1.00 79.50 427 ARG A C 1
ATOM 3516 O O . ARG A 1 427 ? 17.223 0.485 4.046 1.00 79.50 427 ARG A O 1
ATOM 3523 N N . GLU A 1 428 ? 18.850 1.415 2.794 1.00 73.69 428 GLU A N 1
ATOM 3524 C CA . GLU A 1 428 ? 19.959 0.988 3.643 1.00 73.69 428 GLU A CA 1
ATOM 3525 C C . GLU A 1 428 ? 19.923 1.760 4.978 1.00 73.69 428 GLU A C 1
ATOM 3527 O O . GLU A 1 428 ? 19.689 2.976 4.958 1.00 73.69 428 GLU A O 1
ATOM 3532 N N . PRO A 1 429 ? 20.139 1.099 6.132 1.00 75.31 429 PRO A N 1
ATOM 3533 C CA . PRO A 1 429 ? 20.257 1.787 7.412 1.00 75.31 429 PRO A CA 1
ATOM 3534 C C . PRO A 1 429 ? 21.486 2.702 7.438 1.00 75.31 429 PRO A C 1
ATOM 3536 O O . PRO A 1 429 ? 22.567 2.344 6.965 1.00 75.31 429 PRO A O 1
ATOM 3539 N N . LEU A 1 430 ? 21.344 3.878 8.040 1.00 65.50 430 LEU A N 1
ATOM 3540 C CA . LEU A 1 430 ? 22.404 4.863 8.212 1.00 65.50 430 LEU A CA 1
ATOM 3541 C C . LEU A 1 430 ? 22.987 4.704 9.619 1.00 65.50 430 LEU A C 1
ATOM 3543 O O . LEU A 1 430 ? 22.535 5.334 10.572 1.00 65.50 430 LEU A O 1
ATOM 3547 N N . TYR A 1 431 ? 24.010 3.846 9.721 1.00 59.78 431 TYR A N 1
ATOM 3548 C CA . TYR A 1 431 ? 24.729 3.439 10.943 1.00 59.78 431 TYR A CA 1
ATOM 3549 C C . TYR A 1 431 ? 25.548 4.574 11.612 1.00 59.78 431 TYR A C 1
ATOM 3551 O O . TYR A 1 431 ? 26.711 4.392 11.973 1.00 59.78 431 TYR A O 1
ATOM 3559 N N . CYS A 1 432 ? 24.964 5.759 11.781 1.00 50.91 432 CYS A N 1
ATOM 3560 C CA . CYS A 1 432 ? 25.550 6.860 12.535 1.00 50.91 432 CYS A CA 1
ATOM 3561 C C . CYS A 1 432 ? 25.152 6.756 14.016 1.00 50.91 432 CYS A C 1
ATOM 3563 O O . CYS A 1 432 ? 23.967 6.698 14.324 1.00 50.91 432 CYS A O 1
ATOM 3565 N N . ASP A 1 433 ? 26.158 6.730 14.894 1.00 56.25 433 ASP A N 1
ATOM 3566 C CA . ASP A 1 433 ? 26.104 6.867 16.362 1.00 56.25 433 ASP A CA 1
ATOM 3567 C C . ASP A 1 433 ? 24.788 6.457 17.083 1.00 56.25 433 ASP A C 1
ATOM 3569 O O . ASP A 1 433 ? 23.848 7.258 17.170 1.00 56.25 433 ASP A O 1
ATOM 3573 N N . PRO A 1 434 ? 24.737 5.256 17.699 1.00 52.03 434 PRO A N 1
ATOM 3574 C CA . PRO A 1 434 ? 23.594 4.802 18.492 1.00 52.03 434 PRO A CA 1
ATOM 3575 C C . PRO A 1 434 ? 23.174 5.743 19.632 1.00 52.03 434 PRO A C 1
ATOM 3577 O O . PRO A 1 434 ? 21.981 5.806 19.933 1.00 52.03 434 PRO A O 1
ATOM 3580 N N . GLU A 1 435 ? 24.091 6.506 20.244 1.00 55.81 435 GLU A N 1
ATOM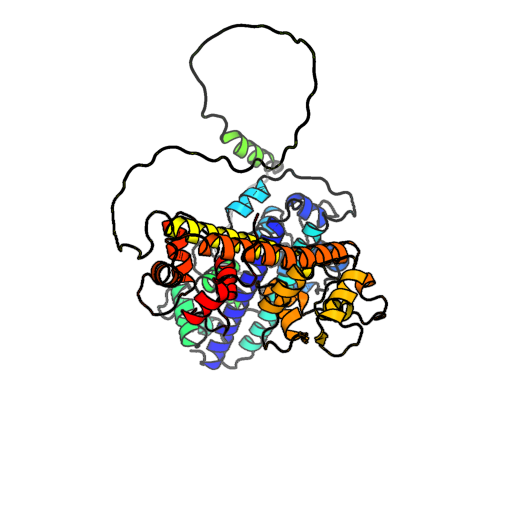 3581 C CA . GLU A 1 435 ? 23.730 7.444 21.323 1.00 55.81 435 GLU A CA 1
ATOM 3582 C C . GLU A 1 435 ? 22.876 8.616 20.810 1.00 55.81 435 GLU A C 1
ATOM 3584 O O . GLU A 1 435 ? 22.102 9.208 21.567 1.00 55.81 435 GLU A O 1
ATOM 3589 N N . ASN A 1 436 ? 22.960 8.913 19.509 1.00 58.69 436 ASN A N 1
ATOM 3590 C CA . ASN A 1 436 ? 22.282 10.024 18.849 1.00 58.69 436 ASN A CA 1
ATOM 3591 C C . ASN A 1 436 ? 21.277 9.586 17.767 1.00 58.69 436 ASN A C 1
ATOM 3593 O O . ASN A 1 436 ? 20.792 10.438 17.025 1.00 58.69 436 ASN A O 1
ATOM 3597 N N . GLY A 1 437 ? 20.892 8.305 17.693 1.00 56.25 437 GLY A N 1
ATOM 3598 C CA . GLY A 1 437 ? 20.159 7.725 16.552 1.00 56.25 437 GLY A CA 1
ATOM 3599 C C . GLY A 1 437 ? 18.915 8.488 16.057 1.00 56.25 437 GLY A C 1
ATOM 3600 O O . GLY A 1 437 ? 18.665 8.538 14.854 1.00 56.25 437 GLY A O 1
ATOM 3601 N N . LEU A 1 438 ? 18.160 9.168 16.934 1.00 59.44 438 LEU A N 1
ATOM 3602 C CA . LEU A 1 438 ? 17.018 9.997 16.510 1.00 59.44 438 LEU A CA 1
ATOM 3603 C C . LEU A 1 438 ? 17.463 11.186 15.633 1.00 59.44 438 LEU A C 1
ATOM 3605 O O . LEU A 1 438 ? 16.738 11.567 14.718 1.00 59.44 438 LEU A O 1
ATOM 3609 N N . PHE A 1 439 ? 18.635 11.778 15.888 1.00 63.34 439 PHE A N 1
ATOM 3610 C CA . PHE A 1 439 ? 19.180 12.919 15.139 1.00 63.34 439 PHE A CA 1
ATOM 3611 C C . PHE A 1 439 ? 19.593 12.575 13.699 1.00 63.34 439 PHE A C 1
ATOM 3613 O O . PHE A 1 439 ? 19.700 13.496 12.889 1.00 63.34 439 PHE A O 1
ATOM 3620 N N . ASN A 1 440 ? 19.756 11.290 13.361 1.00 71.56 440 ASN A N 1
ATOM 3621 C CA . ASN A 1 440 ? 19.983 10.840 11.981 1.00 71.56 440 ASN A CA 1
ATOM 3622 C C . ASN A 1 440 ? 18.774 11.156 11.084 1.00 71.56 440 ASN A C 1
ATOM 3624 O O . ASN A 1 440 ? 18.924 11.426 9.892 1.00 71.56 440 ASN A O 1
ATOM 3628 N N . PHE A 1 441 ? 17.571 11.170 11.665 1.00 82.69 441 PHE A N 1
ATOM 3629 C CA . PHE A 1 441 ? 16.357 11.595 10.985 1.00 82.69 441 PHE A CA 1
ATOM 3630 C C . PHE A 1 441 ? 16.237 13.125 10.965 1.00 82.69 441 PHE A C 1
ATOM 3632 O O . PHE A 1 441 ? 16.377 13.822 11.978 1.00 82.69 441 PHE A O 1
ATOM 3639 N N . SER A 1 442 ? 15.873 13.663 9.801 1.00 84.44 442 SER A N 1
ATOM 3640 C CA . SER A 1 442 ? 15.536 15.077 9.646 1.00 84.44 442 SER A CA 1
ATOM 3641 C C . SER A 1 442 ? 14.417 15.486 10.612 1.00 84.44 442 SER A C 1
ATOM 3643 O O . SER A 1 442 ? 13.573 14.680 11.004 1.00 84.44 442 SER A O 1
ATOM 3645 N N . THR A 1 443 ? 14.386 16.758 11.018 1.00 85.56 443 THR A N 1
ATOM 3646 C CA . THR A 1 443 ? 13.427 17.268 12.021 1.00 85.56 443 THR A CA 1
ATOM 3647 C C . THR A 1 443 ? 11.966 16.968 11.671 1.00 85.56 443 THR A C 1
ATOM 3649 O O . THR A 1 443 ? 11.175 16.689 12.566 1.00 85.56 443 THR A O 1
ATOM 3652 N N . GLU A 1 444 ? 11.617 16.940 10.383 1.00 85.12 444 GLU A N 1
ATOM 3653 C CA . GLU A 1 444 ? 10.276 16.563 9.928 1.00 85.12 444 GLU A CA 1
ATOM 3654 C C . GLU A 1 444 ? 10.003 15.055 10.070 1.00 85.12 444 GLU A C 1
ATOM 3656 O O . GLU A 1 444 ? 8.949 14.665 10.564 1.00 85.12 444 GLU A O 1
ATOM 3661 N N . THR A 1 445 ? 10.969 14.198 9.731 1.00 89.06 445 THR A N 1
ATOM 3662 C CA . THR A 1 445 ? 10.870 12.742 9.936 1.00 89.06 445 THR A CA 1
ATOM 3663 C C . THR A 1 445 ? 10.749 12.395 11.419 1.00 89.06 445 THR A C 1
ATOM 3665 O O . THR A 1 445 ? 9.874 11.615 11.793 1.00 89.06 445 THR A O 1
ATOM 3668 N N . ARG A 1 446 ? 11.536 13.053 12.286 1.00 89.12 446 ARG A N 1
ATOM 3669 C CA . ARG A 1 446 ? 11.401 12.956 13.752 1.00 89.12 446 ARG A CA 1
ATOM 3670 C C . ARG A 1 446 ? 9.998 13.343 14.219 1.00 89.12 446 ARG A C 1
ATOM 3672 O O . ARG A 1 446 ? 9.378 12.591 14.964 1.00 89.12 446 ARG A O 1
ATOM 3679 N N . ARG A 1 447 ? 9.475 14.476 13.737 1.00 90.56 447 ARG A N 1
ATOM 3680 C CA . ARG A 1 447 ? 8.137 14.986 14.081 1.00 90.56 447 ARG A CA 1
ATOM 3681 C C . ARG A 1 447 ? 7.021 14.024 13.659 1.00 90.56 447 ARG A C 1
ATOM 3683 O O . ARG A 1 447 ? 6.066 13.836 14.413 1.00 90.56 447 ARG A O 1
ATOM 3690 N N . ILE A 1 448 ? 7.130 13.404 12.482 1.00 92.31 448 ILE A N 1
ATOM 3691 C CA . ILE A 1 448 ? 6.163 12.405 12.001 1.00 92.31 448 ILE A CA 1
ATOM 3692 C C . ILE A 1 448 ? 6.271 11.111 12.818 1.00 92.31 448 ILE A C 1
ATOM 3694 O O . ILE A 1 448 ? 5.241 10.608 13.260 1.00 92.31 448 ILE A O 1
ATOM 3698 N N . PHE A 1 449 ? 7.481 10.613 13.098 1.00 93.56 449 PHE A N 1
ATOM 3699 C CA . PHE A 1 449 ? 7.688 9.428 13.941 1.00 93.56 449 PHE A CA 1
ATOM 3700 C C . PHE A 1 449 ? 7.131 9.632 15.358 1.00 93.56 449 PHE A C 1
ATOM 3702 O O . PHE A 1 449 ? 6.361 8.807 15.845 1.00 93.56 449 PHE A O 1
ATOM 3709 N N . GLN A 1 450 ? 7.413 10.779 15.986 1.00 93.06 450 GLN A N 1
ATOM 3710 C CA . GLN A 1 450 ? 6.831 11.151 17.277 1.00 93.06 450 GLN A CA 1
ATOM 3711 C C . GLN A 1 450 ? 5.298 11.220 17.218 1.00 93.06 450 GLN A C 1
ATOM 3713 O O . GLN A 1 450 ? 4.629 10.734 18.130 1.00 93.06 450 GLN A O 1
ATOM 3718 N N . LYS A 1 451 ? 4.719 11.785 16.149 1.00 94.94 451 LYS A N 1
ATOM 3719 C CA . LYS A 1 451 ? 3.260 11.838 15.961 1.00 94.94 451 LYS A CA 1
ATOM 3720 C C . LYS A 1 451 ? 2.650 10.439 15.792 1.00 94.94 451 LYS A C 1
ATOM 3722 O O . LYS A 1 451 ? 1.608 10.179 16.389 1.00 94.94 451 LYS A O 1
ATOM 3727 N N . LEU A 1 452 ? 3.293 9.548 15.031 1.00 96.50 452 LEU A N 1
ATOM 3728 C CA . LEU A 1 452 ? 2.877 8.153 14.858 1.00 96.50 452 LEU A CA 1
ATOM 3729 C C . LEU A 1 452 ? 2.910 7.401 16.194 1.00 96.50 452 LEU A C 1
ATOM 3731 O O . LEU A 1 452 ? 1.884 6.871 16.605 1.00 96.50 452 LEU A O 1
ATOM 3735 N N . MET A 1 453 ? 4.037 7.428 16.912 1.00 95.44 453 MET A N 1
ATOM 3736 C CA . MET A 1 453 ? 4.180 6.742 18.203 1.00 95.44 453 MET A CA 1
ATOM 3737 C C . MET A 1 453 ? 3.165 7.234 19.246 1.00 95.44 453 MET A C 1
ATOM 3739 O O . MET A 1 453 ? 2.549 6.415 19.923 1.00 95.44 453 MET A O 1
ATOM 3743 N N . ASN A 1 454 ? 2.902 8.544 19.332 1.00 95.25 454 ASN A N 1
ATOM 3744 C CA . ASN A 1 454 ? 1.832 9.063 20.195 1.00 95.25 454 ASN A CA 1
ATOM 3745 C C . ASN A 1 454 ? 0.434 8.596 19.739 1.00 95.25 454 ASN A C 1
ATOM 3747 O O . ASN A 1 454 ? -0.364 8.161 20.569 1.00 95.25 454 ASN A O 1
ATOM 3751 N N . LYS A 1 455 ? 0.119 8.645 18.434 1.00 96.62 455 LYS A N 1
ATOM 3752 C CA . LYS A 1 455 ? -1.192 8.200 17.924 1.00 96.62 455 LYS A CA 1
ATOM 3753 C C . LYS A 1 455 ? -1.398 6.691 18.082 1.00 96.62 455 LYS A C 1
ATOM 3755 O O . LYS A 1 455 ? -2.538 6.295 18.273 1.00 96.62 455 LYS A O 1
ATOM 3760 N N . ILE A 1 456 ? -0.348 5.866 18.088 1.00 96.88 456 ILE A N 1
ATOM 3761 C CA . ILE A 1 456 ? -0.434 4.427 18.402 1.00 96.88 456 ILE A CA 1
ATOM 3762 C C . ILE A 1 456 ? -0.992 4.210 19.818 1.00 96.88 456 ILE A C 1
ATOM 3764 O O . ILE A 1 456 ? -1.977 3.490 19.979 1.00 96.88 456 ILE A O 1
ATOM 3768 N N . PHE A 1 457 ? -0.431 4.877 20.835 1.00 96.00 457 PHE A N 1
ATOM 3769 C CA . PHE A 1 457 ? -0.942 4.782 22.209 1.00 96.00 457 PHE A CA 1
ATOM 3770 C C . PHE A 1 457 ? -2.377 5.308 22.332 1.00 96.00 457 PHE A C 1
ATOM 3772 O O . PHE A 1 457 ? -3.241 4.621 22.878 1.00 96.00 457 PHE A O 1
ATOM 3779 N N . LEU A 1 458 ? -2.645 6.497 21.779 1.00 94.88 458 LEU A N 1
ATOM 3780 C CA . LEU A 1 458 ? -3.975 7.112 21.813 1.00 94.88 458 LEU A CA 1
ATOM 3781 C C . LEU A 1 458 ? -5.022 6.250 21.095 1.00 94.88 458 LEU A C 1
ATOM 3783 O O . LEU A 1 458 ? -6.113 6.060 21.618 1.00 94.88 458 LEU A O 1
ATOM 3787 N N . SER A 1 459 ? -4.677 5.666 19.945 1.00 95.69 459 SER A N 1
ATOM 3788 C CA . SER A 1 459 ? -5.555 4.782 19.174 1.00 95.69 459 SER A CA 1
ATOM 3789 C C . SER A 1 459 ? -5.944 3.526 19.946 1.00 95.69 459 SER A C 1
ATOM 3791 O O . SER A 1 459 ? -7.076 3.075 19.816 1.00 95.69 459 SER A O 1
ATOM 3793 N N . GLU A 1 460 ? -5.042 2.935 20.732 1.00 96.25 460 GLU A N 1
ATOM 3794 C CA . GLU A 1 460 ? -5.370 1.728 21.497 1.00 96.25 460 GLU A CA 1
ATOM 3795 C C . GLU A 1 460 ? -6.123 2.062 22.802 1.00 96.25 460 GLU A C 1
ATOM 3797 O O . GLU A 1 460 ? -6.962 1.280 23.248 1.00 96.25 460 GLU A O 1
ATOM 3802 N N . VAL A 1 461 ? -5.933 3.264 23.365 1.00 95.62 461 VAL A N 1
ATOM 3803 C CA . VAL A 1 461 ? -6.815 3.814 24.415 1.00 95.62 461 VAL A CA 1
ATOM 3804 C C . VAL A 1 461 ? -8.217 4.112 23.871 1.00 95.62 461 VAL A C 1
ATOM 3806 O O . VAL A 1 461 ? -9.204 3.790 24.529 1.00 95.62 461 VAL A O 1
ATOM 3809 N N . GLU A 1 462 ? -8.328 4.697 22.678 1.00 95.75 462 GLU A N 1
ATOM 3810 C CA . GLU A 1 462 ? -9.604 4.981 22.010 1.00 95.75 462 GLU A CA 1
ATOM 3811 C C . GLU A 1 462 ? -10.327 3.675 21.619 1.00 95.75 462 GLU A C 1
ATOM 3813 O O . GLU A 1 462 ? -11.529 3.551 21.866 1.00 95.75 462 GLU A O 1
ATOM 3818 N N . ALA A 1 463 ? -9.601 2.658 21.136 1.00 96.00 463 ALA A N 1
ATOM 3819 C CA . ALA A 1 463 ? -10.125 1.308 20.912 1.00 96.00 463 ALA A CA 1
ATOM 3820 C C . ALA A 1 463 ? -10.623 0.656 22.214 1.00 96.00 463 ALA A C 1
ATOM 3822 O O . ALA A 1 463 ? -11.731 0.123 22.262 1.00 96.00 463 ALA A O 1
ATOM 3823 N N . GLU A 1 464 ? -9.860 0.747 23.306 1.00 96.19 464 GLU A N 1
ATOM 3824 C CA . GLU A 1 464 ? -10.281 0.235 24.613 1.00 96.19 464 GLU A CA 1
ATOM 3825 C C . GLU A 1 464 ? -11.538 0.944 25.147 1.00 96.19 464 GLU A C 1
ATOM 3827 O O . GLU A 1 464 ? -12.433 0.287 25.679 1.00 96.19 464 GLU A O 1
ATOM 3832 N N . ILE A 1 465 ? -11.670 2.259 24.948 1.00 94.75 465 ILE A N 1
ATOM 3833 C CA . ILE A 1 465 ? -12.900 2.996 25.279 1.00 94.75 465 ILE A CA 1
ATOM 3834 C C . ILE A 1 465 ? -14.090 2.463 24.468 1.00 94.75 465 ILE A C 1
ATOM 3836 O O . ILE A 1 465 ? -15.172 2.294 25.029 1.00 94.75 465 ILE A O 1
ATOM 3840 N N . ILE A 1 466 ? -13.905 2.142 23.184 1.00 95.38 466 ILE A N 1
ATOM 3841 C CA . ILE A 1 466 ? -14.948 1.534 22.342 1.00 95.38 466 ILE A CA 1
ATOM 3842 C C . ILE A 1 466 ? -15.341 0.142 22.874 1.00 95.38 466 ILE A C 1
ATOM 3844 O O . ILE A 1 466 ? -16.535 -0.128 23.041 1.00 95.38 466 ILE A O 1
ATOM 3848 N N . ARG A 1 467 ? -14.369 -0.716 23.228 1.00 95.62 467 ARG A N 1
ATOM 3849 C CA . ARG A 1 467 ? -14.629 -2.031 23.856 1.00 95.62 467 ARG A CA 1
ATOM 3850 C C . ARG A 1 467 ? -15.421 -1.884 25.157 1.00 95.62 467 ARG A C 1
ATOM 3852 O O . ARG A 1 467 ? -16.399 -2.604 25.363 1.00 95.62 467 ARG A O 1
ATOM 3859 N N . GLN A 1 468 ? -15.044 -0.944 26.026 1.00 94.75 468 GLN A N 1
ATOM 3860 C CA . GLN A 1 468 ? -15.760 -0.687 27.281 1.00 94.75 468 GLN A CA 1
ATOM 3861 C C . GLN A 1 468 ? -17.181 -0.156 27.026 1.00 94.75 468 GLN A C 1
ATOM 3863 O O . GLN A 1 468 ? -18.134 -0.660 27.618 1.00 94.75 468 GLN A O 1
ATOM 3868 N N . GLN A 1 469 ? -17.361 0.791 26.099 1.00 93.31 469 GLN A N 1
ATOM 3869 C CA . GLN A 1 469 ? -18.676 1.362 25.770 1.00 93.31 469 GLN A CA 1
ATOM 3870 C C . GLN A 1 469 ? -19.665 0.346 25.186 1.00 93.31 469 GLN A C 1
ATOM 3872 O O . GLN A 1 469 ? -20.859 0.467 25.456 1.00 93.31 469 GLN A O 1
ATOM 3877 N N . LEU A 1 470 ? -19.203 -0.649 24.420 1.00 93.38 470 LEU A N 1
ATOM 3878 C CA . LEU A 1 470 ? -20.055 -1.755 23.972 1.00 93.38 470 LEU A CA 1
ATOM 3879 C C . LEU A 1 470 ? -20.448 -2.664 25.144 1.00 93.38 470 LEU A C 1
ATOM 3881 O O . LEU A 1 470 ? -21.630 -2.905 25.373 1.00 93.38 470 LEU A O 1
ATOM 3885 N N . ASN A 1 471 ? -19.472 -3.134 25.922 1.00 92.62 471 ASN A N 1
ATOM 3886 C CA . ASN A 1 471 ? -19.691 -4.196 26.910 1.00 92.62 471 ASN A CA 1
ATOM 3887 C C . ASN A 1 471 ? -20.303 -3.726 28.247 1.00 92.62 471 ASN A C 1
ATOM 3889 O O . ASN A 1 471 ? -20.690 -4.555 29.063 1.00 92.62 471 ASN A O 1
ATOM 3893 N N . ILE A 1 472 ? -20.458 -2.414 28.464 1.00 92.06 472 ILE A N 1
ATOM 3894 C CA . ILE A 1 472 ? -21.309 -1.856 29.535 1.00 92.06 472 ILE A CA 1
ATOM 3895 C C . ILE A 1 472 ? -22.812 -2.025 29.215 1.00 92.06 472 ILE A C 1
ATOM 3897 O O . ILE A 1 472 ? -23.651 -1.969 30.117 1.00 92.06 472 ILE A O 1
ATOM 3901 N N . ARG A 1 473 ? -23.195 -2.207 27.942 1.00 90.44 473 ARG A N 1
ATOM 3902 C CA . ARG A 1 473 ? -24.604 -2.176 27.521 1.00 90.44 473 ARG A CA 1
ATOM 3903 C C . ARG A 1 473 ? -25.323 -3.481 27.901 1.00 90.44 473 ARG A C 1
ATOM 3905 O O . ARG A 1 473 ? -24.913 -4.548 27.454 1.00 90.44 473 ARG A O 1
ATOM 3912 N N . PRO A 1 474 ? -26.443 -3.432 28.650 1.00 87.25 474 PRO A N 1
ATOM 3913 C CA . PRO A 1 474 ? -27.056 -4.621 29.257 1.00 87.25 474 PRO A CA 1
ATOM 3914 C C . PRO A 1 474 ? -27.750 -5.570 28.264 1.00 87.25 474 PRO A C 1
ATOM 3916 O O . PRO A 1 474 ? -28.200 -6.641 28.663 1.00 87.25 474 PRO A O 1
ATOM 3919 N N . LEU A 1 475 ? -27.878 -5.176 26.993 1.00 89.94 475 LEU A N 1
ATOM 3920 C CA . LEU A 1 475 ? -28.428 -5.999 25.910 1.00 89.94 475 LEU A CA 1
ATOM 3921 C C . LEU A 1 475 ? -27.371 -6.396 24.867 1.00 89.94 475 LEU A C 1
ATOM 3923 O O . LEU A 1 475 ? -27.695 -7.132 23.933 1.00 89.94 475 LEU A O 1
ATOM 3927 N N . PHE A 1 476 ? -26.127 -5.927 25.010 1.00 92.56 476 PHE A N 1
ATOM 3928 C CA . PHE A 1 476 ? -25.046 -6.279 24.101 1.00 92.56 476 PHE A CA 1
ATOM 3929 C C . PHE A 1 476 ? -24.508 -7.674 24.430 1.00 92.56 476 PHE A C 1
ATOM 3931 O O . PHE A 1 476 ? -24.243 -8.010 25.582 1.00 92.56 476 PHE A O 1
ATOM 3938 N N . SER A 1 477 ? -24.339 -8.495 23.397 1.00 93.00 477 SER A N 1
ATOM 3939 C CA . SER A 1 477 ? -23.770 -9.837 23.496 1.00 93.00 477 SER A CA 1
ATOM 3940 C C . SER A 1 477 ? -22.756 -10.001 22.378 1.00 93.00 477 SER A C 1
ATOM 3942 O O . SER A 1 477 ? -23.107 -9.862 21.206 1.00 93.00 477 SER A O 1
ATOM 3944 N N . VAL A 1 478 ? -21.509 -10.323 22.729 1.00 94.38 478 VAL A N 1
ATOM 3945 C CA . VAL A 1 478 ? -20.429 -10.543 21.753 1.00 94.38 478 VAL A CA 1
ATOM 3946 C C . VAL A 1 478 ? -20.748 -11.717 20.819 1.00 94.38 478 VAL A C 1
ATOM 3948 O O . VAL A 1 478 ? -20.411 -11.670 19.640 1.00 94.38 478 VAL A O 1
ATOM 3951 N N . TYR A 1 479 ? -21.463 -12.735 21.307 1.00 93.50 479 TYR A N 1
ATOM 3952 C CA . TYR A 1 479 ? -21.937 -13.850 20.484 1.00 93.50 479 TYR A CA 1
ATOM 3953 C C . TYR A 1 479 ? -22.972 -13.394 19.446 1.00 93.50 479 TYR A C 1
ATOM 3955 O O . TYR A 1 479 ? -22.842 -13.688 18.261 1.00 93.50 479 TYR A O 1
ATOM 3963 N N . ASN A 1 480 ? -23.952 -12.589 19.863 1.00 93.38 480 ASN A N 1
ATOM 3964 C CA . ASN A 1 480 ? -24.963 -12.048 18.956 1.00 93.38 480 ASN A CA 1
ATOM 3965 C C . ASN A 1 480 ? -24.336 -11.034 17.977 1.00 93.38 480 ASN A C 1
ATOM 3967 O O . ASN A 1 480 ? -24.744 -10.968 16.825 1.00 93.38 480 ASN A O 1
ATOM 3971 N N . ALA A 1 481 ? -23.321 -10.279 18.408 1.00 94.88 481 ALA A N 1
ATOM 3972 C CA . ALA A 1 481 ? -22.542 -9.393 17.546 1.00 94.88 481 ALA A CA 1
ATOM 3973 C C . ALA A 1 481 ? -21.735 -10.161 16.488 1.00 94.88 481 ALA A C 1
ATOM 3975 O O . ALA A 1 481 ? -21.681 -9.725 15.343 1.00 94.88 481 ALA A O 1
ATOM 3976 N N . PHE A 1 482 ? -21.165 -11.319 16.840 1.00 95.88 482 PHE A N 1
ATOM 3977 C CA . PHE A 1 482 ? -20.504 -12.201 15.878 1.00 95.88 482 PHE A CA 1
ATOM 3978 C C . PHE A 1 482 ? -21.495 -12.707 14.821 1.00 95.88 482 PHE A C 1
ATOM 3980 O O . PHE A 1 482 ? -21.264 -12.528 13.629 1.00 95.88 482 PHE A O 1
ATOM 3987 N N . GLN A 1 483 ? -22.636 -13.256 15.255 1.00 93.44 483 GLN A N 1
ATOM 3988 C CA . GLN A 1 483 ? -23.681 -13.766 14.357 1.00 93.44 483 GLN A CA 1
ATOM 3989 C C . GLN A 1 483 ? -24.352 -12.680 13.497 1.00 93.44 483 GLN A C 1
ATOM 3991 O O . GLN A 1 483 ? -24.779 -12.962 12.385 1.00 93.44 483 GLN A O 1
ATOM 3996 N N . ALA A 1 484 ? -24.449 -11.436 13.981 1.00 92.38 484 ALA A N 1
ATOM 3997 C CA . ALA A 1 484 ? -24.955 -10.320 13.178 1.00 92.38 484 ALA A CA 1
ATOM 3998 C C . ALA A 1 484 ? -24.020 -9.980 12.000 1.00 92.38 484 ALA A C 1
ATOM 4000 O O . ALA A 1 484 ? -24.487 -9.551 10.947 1.00 92.38 484 ALA A O 1
ATOM 4001 N N . ILE A 1 485 ? -22.708 -10.193 12.161 1.00 94.12 485 ILE A N 1
ATOM 4002 C CA . ILE A 1 485 ? -21.713 -9.968 11.106 1.00 94.12 485 ILE A CA 1
ATOM 4003 C C . ILE A 1 485 ? -21.600 -11.205 10.197 1.00 94.12 485 ILE A C 1
ATOM 4005 O O . ILE A 1 485 ? -21.630 -11.062 8.975 1.00 94.12 485 ILE A O 1
ATOM 4009 N N . ASP A 1 486 ? -21.523 -12.420 10.755 1.00 93.12 486 ASP A N 1
ATOM 4010 C CA . ASP A 1 486 ? -21.558 -13.694 10.010 1.00 93.12 486 ASP A CA 1
ATOM 4011 C C . ASP A 1 486 ? -22.983 -14.042 9.530 1.00 93.12 486 ASP A C 1
ATOM 4013 O O . ASP A 1 486 ? -23.542 -15.102 9.796 1.00 93.12 486 ASP A O 1
ATOM 4017 N N . ASN A 1 487 ? -23.573 -13.121 8.770 1.00 78.38 487 ASN A N 1
ATOM 4018 C CA . ASN A 1 487 ? -24.913 -13.195 8.189 1.00 78.38 487 ASN A CA 1
ATOM 4019 C C . ASN A 1 487 ? -25.110 -14.298 7.122 1.00 78.38 487 ASN A C 1
ATOM 4021 O O . ASN A 1 487 ? -26.163 -14.349 6.481 1.00 78.38 487 ASN A O 1
ATOM 4025 N N . LEU A 1 488 ? -24.110 -15.166 6.933 1.00 77.50 488 LEU A N 1
ATOM 4026 C CA . LEU A 1 488 ? -24.144 -16.360 6.087 1.00 77.50 488 LEU A CA 1
ATOM 4027 C C . LEU A 1 488 ? -24.079 -17.668 6.908 1.00 77.50 488 LEU A C 1
ATOM 4029 O O . LEU A 1 488 ? -24.035 -18.735 6.298 1.00 77.50 488 LEU A O 1
ATOM 4033 N N . ASP A 1 489 ? -24.054 -17.592 8.250 1.00 79.00 489 ASP A N 1
ATOM 4034 C CA . ASP A 1 489 ? -23.856 -18.722 9.181 1.00 79.00 489 ASP A CA 1
ATOM 4035 C C . ASP A 1 489 ? -22.650 -19.610 8.789 1.00 79.00 489 ASP A C 1
ATOM 4037 O O . ASP A 1 489 ? -22.690 -20.842 8.841 1.00 79.00 489 ASP A O 1
ATOM 4041 N N . SER A 1 490 ? -21.553 -18.979 8.356 1.00 87.00 490 SER A N 1
ATOM 4042 C CA . SER A 1 490 ? -20.365 -19.674 7.842 1.00 87.00 490 SER A CA 1
ATOM 4043 C C . SER A 1 490 ? -19.429 -20.202 8.939 1.00 87.00 490 SER A C 1
ATOM 4045 O O . SER A 1 490 ? -18.603 -21.083 8.687 1.00 87.00 490 SER A O 1
ATOM 4047 N N . GLY A 1 491 ? -19.573 -19.692 10.165 1.00 89.81 491 GLY A N 1
ATOM 4048 C CA . GLY A 1 491 ? -18.746 -19.983 11.334 1.00 89.81 491 GLY A CA 1
ATOM 4049 C C . GLY A 1 491 ? -17.541 -19.048 11.502 1.00 89.81 491 GLY A C 1
ATOM 4050 O O . GLY A 1 491 ? -16.780 -19.219 12.458 1.00 89.81 491 GLY A O 1
ATOM 4051 N N . PHE A 1 492 ? -17.343 -18.083 10.598 1.00 94.50 492 PHE A N 1
ATOM 4052 C CA . PHE A 1 492 ? -16.200 -17.166 10.585 1.00 94.50 492 PHE A CA 1
ATOM 4053 C C . PHE A 1 492 ? -16.545 -15.820 9.929 1.00 94.50 492 PHE A C 1
ATOM 4055 O O . PHE A 1 492 ? -17.275 -15.750 8.947 1.00 94.50 492 PHE A O 1
ATOM 4062 N N . ILE A 1 493 ? -15.974 -14.726 10.436 1.00 96.06 493 ILE A N 1
ATOM 4063 C CA . ILE A 1 493 ? -16.159 -13.391 9.853 1.00 96.06 493 ILE A CA 1
ATOM 4064 C C . ILE A 1 493 ? -15.070 -13.132 8.807 1.00 96.06 493 ILE A C 1
ATOM 4066 O O . ILE A 1 493 ? -13.877 -13.169 9.108 1.00 96.06 493 ILE A O 1
ATOM 4070 N N . THR A 1 494 ? -15.481 -12.813 7.578 1.00 94.12 494 THR A N 1
ATOM 4071 C CA . THR A 1 494 ? -14.580 -12.388 6.493 1.00 94.12 494 THR A CA 1
ATOM 4072 C C . THR A 1 494 ? -14.634 -10.877 6.244 1.00 94.12 494 THR A C 1
ATOM 4074 O O . THR A 1 494 ? -15.541 -10.168 6.691 1.00 94.12 494 THR A O 1
ATOM 4077 N N . LEU A 1 495 ? -13.713 -10.384 5.410 1.00 94.06 495 LEU A N 1
ATOM 4078 C CA . LEU A 1 495 ? -13.745 -9.023 4.861 1.00 94.06 495 LEU A CA 1
ATOM 4079 C C . LEU A 1 495 ? -15.095 -8.665 4.205 1.00 94.06 495 LEU A C 1
ATOM 4081 O O . LEU A 1 495 ? -15.552 -7.526 4.310 1.00 94.06 495 LEU A O 1
ATOM 4085 N N . GLN A 1 496 ? -15.746 -9.624 3.536 1.00 92.50 496 GLN A N 1
ATOM 4086 C CA . GLN A 1 496 ? -17.025 -9.395 2.858 1.00 92.50 496 GLN A CA 1
ATOM 4087 C C . GLN A 1 496 ? -18.195 -9.296 3.851 1.00 92.50 496 GLN A C 1
ATOM 4089 O O . GLN A 1 496 ? -19.116 -8.521 3.607 1.00 92.50 496 GLN A O 1
ATOM 4094 N N . ASN A 1 497 ? -18.134 -9.996 4.989 1.00 94.81 497 ASN A N 1
ATOM 4095 C CA . ASN A 1 497 ? -19.124 -9.876 6.064 1.00 94.81 497 ASN A CA 1
ATOM 4096 C C . ASN A 1 497 ? -19.095 -8.472 6.693 1.00 94.81 497 ASN A C 1
ATOM 4098 O O . ASN A 1 497 ? -20.128 -7.806 6.761 1.00 94.81 497 ASN A O 1
ATOM 4102 N N . PHE A 1 498 ? -17.904 -7.967 7.052 1.00 95.69 498 PHE A N 1
ATOM 4103 C CA . PHE A 1 498 ? -17.749 -6.582 7.520 1.00 95.69 498 PHE A CA 1
ATOM 4104 C C . PHE A 1 498 ? -18.217 -5.560 6.479 1.00 95.69 498 PHE A C 1
ATOM 4106 O O . PHE A 1 498 ? -18.896 -4.594 6.822 1.00 95.69 498 PHE A O 1
ATOM 4113 N N . LYS A 1 499 ? -17.892 -5.772 5.198 1.00 94.56 499 LYS A N 1
ATOM 4114 C CA . LYS A 1 499 ? -18.365 -4.908 4.110 1.00 94.56 499 LYS A CA 1
ATOM 4115 C C . LYS A 1 499 ? -19.893 -4.896 4.007 1.00 94.56 499 LYS A C 1
ATOM 4117 O O . LYS A 1 499 ? -20.456 -3.840 3.736 1.00 94.56 499 LYS A O 1
ATOM 4122 N N . GLN A 1 500 ? -20.555 -6.035 4.215 1.00 93.00 500 GLN A N 1
ATOM 4123 C CA . GLN A 1 500 ? -22.010 -6.133 4.127 1.00 93.00 500 GLN A CA 1
ATOM 4124 C C . GLN A 1 500 ? -22.693 -5.365 5.267 1.00 93.00 500 GLN A C 1
ATOM 4126 O O . GLN A 1 500 ? -23.388 -4.395 4.982 1.00 93.00 500 GLN A O 1
ATOM 4131 N N . ILE A 1 501 ? -22.399 -5.688 6.533 1.00 93.38 501 ILE A N 1
ATOM 4132 C CA . ILE A 1 501 ? -23.046 -5.034 7.688 1.00 93.38 501 ILE A CA 1
ATOM 4133 C C . ILE A 1 501 ? -22.790 -3.514 7.737 1.00 93.38 501 ILE A C 1
ATOM 4135 O O . ILE A 1 501 ? -23.656 -2.743 8.145 1.00 93.38 501 ILE A O 1
ATOM 4139 N N . LEU A 1 502 ? -21.627 -3.042 7.267 1.00 94.31 502 LEU A N 1
ATOM 4140 C CA . LEU A 1 502 ? -21.359 -1.605 7.138 1.00 94.31 502 LEU A CA 1
ATOM 4141 C C . LEU A 1 502 ? -22.199 -0.966 6.016 1.00 94.31 502 LEU A C 1
ATOM 4143 O O . LEU A 1 502 ? -22.784 0.098 6.229 1.00 94.31 502 LEU A O 1
ATOM 4147 N N . ASN A 1 503 ? -22.322 -1.615 4.852 1.00 93.25 503 ASN A N 1
ATOM 4148 C CA . ASN A 1 503 ? -23.161 -1.139 3.746 1.00 93.25 503 ASN A CA 1
ATOM 4149 C C . ASN A 1 503 ? -24.658 -1.128 4.094 1.00 93.25 503 ASN A C 1
ATOM 4151 O O . ASN A 1 503 ? -25.354 -0.198 3.688 1.00 93.25 503 ASN A O 1
ATOM 4155 N N . ASP A 1 504 ? -25.144 -2.111 4.857 1.00 91.12 504 ASP A N 1
ATOM 4156 C CA . ASP A 1 504 ? -26.551 -2.214 5.281 1.00 91.12 504 ASP A CA 1
ATOM 4157 C C . ASP A 1 504 ? -26.974 -1.014 6.156 1.00 91.12 504 ASP A C 1
ATOM 4159 O O . ASP A 1 504 ? -28.125 -0.579 6.128 1.00 91.12 504 ASP A O 1
ATOM 4163 N N . TYR A 1 505 ? -26.009 -0.398 6.848 1.00 91.50 505 TYR A N 1
ATOM 4164 C CA . TYR A 1 505 ? -26.147 0.854 7.601 1.00 91.50 505 TYR A CA 1
ATOM 4165 C C . TYR A 1 505 ? -25.647 2.104 6.836 1.00 91.50 505 TYR A C 1
ATOM 4167 O O . TYR A 1 505 ? -25.472 3.177 7.420 1.00 91.50 505 TYR A O 1
ATOM 4175 N N . GLY A 1 506 ? -25.409 1.998 5.524 1.00 88.62 506 GLY A N 1
ATOM 4176 C CA . GLY A 1 506 ? -25.008 3.108 4.648 1.00 88.62 506 GLY A CA 1
ATOM 4177 C C . GLY A 1 506 ? -23.565 3.605 4.828 1.00 88.62 506 GLY A C 1
ATOM 4178 O O . GLY A 1 506 ? -23.249 4.734 4.445 1.00 88.62 506 GLY A O 1
ATOM 4179 N N . ILE A 1 507 ? -22.684 2.801 5.428 1.00 88.56 507 ILE A N 1
ATOM 4180 C CA . ILE A 1 507 ? -21.281 3.136 5.705 1.00 88.56 507 ILE A CA 1
ATOM 4181 C C . ILE A 1 507 ? -20.383 2.473 4.656 1.00 88.56 507 ILE A C 1
ATOM 4183 O O . ILE A 1 507 ? -19.865 1.375 4.834 1.00 88.56 507 ILE A O 1
ATOM 4187 N N . PHE A 1 508 ? -20.174 3.181 3.550 1.00 87.56 508 PHE A N 1
ATOM 4188 C CA . PHE A 1 508 ? -19.270 2.752 2.484 1.00 87.56 508 PHE A CA 1
ATOM 4189 C C . PHE A 1 508 ? -17.809 3.047 2.861 1.00 87.56 508 PHE A C 1
ATOM 4191 O O . PHE A 1 508 ? -17.465 4.182 3.202 1.00 87.56 508 PHE A O 1
ATOM 4198 N N . VAL A 1 509 ? -16.954 2.026 2.793 1.00 85.44 509 VAL A N 1
ATOM 4199 C CA . VAL A 1 509 ? -15.529 2.056 3.179 1.00 85.44 509 VAL A CA 1
ATOM 4200 C C . VAL A 1 509 ? -14.661 1.396 2.105 1.00 85.44 509 VAL A C 1
ATOM 4202 O O . VAL A 1 509 ? -15.161 0.599 1.305 1.00 85.44 509 VAL A O 1
ATOM 4205 N N . CYS A 1 510 ? -13.374 1.749 2.034 1.00 87.00 510 CYS A N 1
ATOM 4206 C CA . CYS A 1 510 ? -12.487 1.226 0.994 1.00 87.00 510 CYS A CA 1
ATOM 4207 C C . CYS A 1 510 ? -11.988 -0.197 1.316 1.00 87.00 510 CYS A C 1
ATOM 4209 O O . CYS A 1 510 ? -12.172 -0.725 2.415 1.00 87.00 510 CYS A O 1
ATOM 4211 N N . LYS A 1 511 ? -11.340 -0.846 0.341 1.00 88.94 511 LYS A N 1
ATOM 4212 C CA . LYS A 1 511 ? -10.793 -2.204 0.513 1.00 88.94 511 LYS A CA 1
ATOM 4213 C C . LYS A 1 511 ? -9.716 -2.250 1.604 1.00 88.94 511 LYS A C 1
ATOM 4215 O O . LYS A 1 511 ? -9.618 -3.253 2.302 1.00 88.94 511 LYS A O 1
ATOM 4220 N N . ASP A 1 512 ? -8.948 -1.177 1.772 1.00 86.75 512 ASP A N 1
ATOM 4221 C CA . ASP A 1 512 ? -7.826 -1.108 2.714 1.00 86.75 512 ASP A CA 1
ATOM 4222 C C . ASP A 1 512 ? -8.254 -0.712 4.138 1.00 86.75 512 ASP A C 1
ATOM 4224 O O . ASP A 1 512 ? -7.709 -1.255 5.098 1.00 86.75 512 ASP A O 1
ATOM 4228 N N . ASP A 1 513 ? -9.314 0.095 4.294 1.00 92.00 513 ASP A N 1
ATOM 4229 C CA . ASP A 1 513 ? -10.040 0.257 5.569 1.00 92.00 513 ASP A CA 1
ATOM 4230 C C . ASP A 1 513 ? -10.461 -1.119 6.114 1.00 92.00 513 ASP A C 1
ATOM 4232 O O . ASP A 1 513 ? -10.252 -1.450 7.281 1.00 92.00 513 ASP A O 1
ATOM 4236 N N . LEU A 1 514 ? -11.044 -1.946 5.238 1.00 93.62 514 LEU A N 1
ATOM 4237 C CA . LEU A 1 514 ? -11.544 -3.272 5.586 1.00 93.62 514 LEU A CA 1
ATOM 4238 C C . LEU A 1 514 ? -10.418 -4.280 5.858 1.00 93.62 514 LEU A C 1
ATOM 4240 O O . LEU A 1 514 ? -10.563 -5.091 6.769 1.00 93.62 514 LEU A O 1
ATOM 4244 N N . LYS A 1 515 ? -9.287 -4.225 5.134 1.00 91.81 515 LYS A N 1
ATOM 4245 C CA . LYS A 1 515 ? -8.077 -4.999 5.486 1.00 91.81 515 LYS A CA 1
ATOM 4246 C C . LYS A 1 515 ? -7.565 -4.622 6.876 1.00 91.81 515 LYS A C 1
ATOM 4248 O O . LYS A 1 515 ? -7.295 -5.515 7.673 1.00 91.81 515 LYS A O 1
ATOM 4253 N N . SER A 1 516 ? -7.490 -3.321 7.168 1.00 92.50 516 SER A N 1
ATOM 4254 C CA . SER A 1 516 ? -7.039 -2.793 8.462 1.00 92.50 516 SER A CA 1
ATOM 4255 C C . SER A 1 516 ? -7.922 -3.306 9.599 1.00 92.50 516 SER A C 1
ATOM 4257 O O . SER A 1 516 ? -7.421 -3.811 10.603 1.00 92.50 516 SER A O 1
ATOM 4259 N N . LEU A 1 517 ? -9.246 -3.257 9.400 1.00 95.19 517 LEU A N 1
ATOM 4260 C CA . LEU A 1 517 ? -10.215 -3.795 10.348 1.00 95.19 517 LEU A CA 1
ATOM 4261 C C . LEU A 1 517 ? -10.075 -5.315 10.511 1.00 95.19 517 LEU A C 1
ATOM 4263 O O . LEU A 1 517 ? -10.044 -5.789 11.641 1.00 95.19 517 LEU A O 1
ATOM 4267 N N . VAL A 1 518 ? -9.948 -6.087 9.425 1.00 94.75 518 VAL A N 1
ATOM 4268 C CA . VAL A 1 518 ? -9.757 -7.547 9.514 1.00 94.75 518 VAL A CA 1
ATOM 4269 C C . VAL A 1 518 ? -8.479 -7.878 10.286 1.00 94.75 518 VAL A C 1
ATOM 4271 O O . VAL A 1 518 ? -8.562 -8.613 11.265 1.00 94.75 518 VAL A O 1
ATOM 4274 N N . LYS A 1 519 ? -7.343 -7.239 9.964 1.00 92.38 519 LYS A N 1
ATOM 4275 C CA . LYS A 1 519 ? -6.057 -7.400 10.671 1.00 92.38 519 LYS A CA 1
ATOM 4276 C C . LYS A 1 519 ? -6.089 -6.941 12.144 1.00 92.38 519 LYS A C 1
ATOM 4278 O O . LYS A 1 519 ? -5.178 -7.243 12.922 1.00 92.38 519 LYS A O 1
ATOM 4283 N N . ARG A 1 520 ? -7.134 -6.233 12.593 1.00 92.88 520 ARG A N 1
ATOM 4284 C CA . ARG A 1 520 ? -7.346 -6.016 14.032 1.00 92.88 520 ARG A CA 1
ATOM 4285 C C . ARG A 1 520 ? -7.755 -7.313 14.737 1.00 92.88 520 ARG A C 1
ATOM 4287 O O . ARG A 1 520 ? -7.171 -7.621 15.779 1.00 92.88 520 ARG A O 1
ATOM 4294 N N . TYR A 1 521 ? -8.719 -8.040 14.180 1.00 95.12 521 TYR A N 1
ATOM 4295 C CA . TYR A 1 521 ? -9.315 -9.231 14.789 1.00 95.12 521 TYR A CA 1
ATOM 4296 C C . TYR A 1 521 ? -8.570 -10.521 14.448 1.00 95.12 521 TYR A C 1
ATOM 4298 O O . TYR A 1 521 ? -8.339 -11.326 15.340 1.00 95.12 521 TYR A O 1
ATOM 4306 N N . ASP A 1 522 ? -8.207 -10.698 13.180 1.00 94.19 522 ASP A N 1
ATOM 4307 C CA . ASP A 1 522 ? -7.480 -11.848 12.644 1.00 94.19 522 ASP A CA 1
ATOM 4308 C C . ASP A 1 522 ? -6.082 -11.922 13.288 1.00 94.19 522 ASP A C 1
ATOM 4310 O O . ASP A 1 522 ? -5.306 -10.961 13.213 1.00 94.19 522 ASP A O 1
ATOM 4314 N N . LYS A 1 523 ? -5.789 -13.018 14.002 1.00 87.75 523 LYS A N 1
ATOM 4315 C CA . LYS A 1 523 ? -4.530 -13.207 14.748 1.00 87.75 523 LYS A CA 1
ATOM 4316 C C . LYS A 1 523 ? -3.633 -14.285 14.152 1.00 87.75 523 LYS A C 1
ATOM 4318 O O . LYS A 1 523 ? -2.440 -14.274 14.453 1.00 87.75 523 LYS A O 1
ATOM 4323 N N . ASN A 1 524 ? -4.173 -15.202 13.351 1.00 89.31 524 ASN A N 1
ATOM 4324 C CA . ASN A 1 524 ? -3.391 -16.204 12.622 1.00 89.31 524 ASN A CA 1
ATOM 4325 C C . ASN A 1 524 ? -3.075 -15.786 11.167 1.00 89.31 524 ASN A C 1
ATOM 4327 O O . ASN A 1 524 ? -2.286 -16.464 10.512 1.00 89.31 524 ASN A O 1
ATOM 4331 N N . GLU A 1 525 ? -3.633 -14.661 10.710 1.00 90.88 525 GLU A N 1
ATOM 4332 C CA . GLU A 1 525 ? -3.530 -14.089 9.362 1.00 90.88 525 GLU A CA 1
ATOM 4333 C C . GLU A 1 525 ? -4.089 -15.032 8.261 1.00 90.88 525 GLU A C 1
ATOM 4335 O O . GLU A 1 525 ? -3.574 -15.072 7.142 1.00 90.88 525 GLU A O 1
ATOM 4340 N N . ASP A 1 526 ? -5.163 -15.788 8.567 1.00 92.38 526 ASP A N 1
ATOM 4341 C CA . ASP A 1 526 ? -5.842 -16.717 7.634 1.00 92.38 526 ASP A CA 1
ATOM 4342 C C . ASP A 1 526 ? -7.069 -16.134 6.889 1.00 92.38 526 ASP A C 1
ATOM 4344 O O . ASP A 1 526 ? -7.664 -16.804 6.034 1.00 92.38 526 ASP A O 1
ATOM 4348 N N . PHE A 1 527 ? -7.409 -14.868 7.164 1.00 90.44 527 PHE A N 1
ATOM 4349 C CA . PHE A 1 527 ? -8.545 -14.105 6.632 1.00 90.44 527 PHE A CA 1
ATOM 4350 C C . PHE A 1 527 ? -9.948 -14.570 7.083 1.00 90.44 527 PHE A C 1
ATOM 4352 O O . PHE A 1 527 ? -10.951 -14.123 6.506 1.00 90.44 527 PHE A O 1
ATOM 4359 N N . LYS A 1 528 ? -10.056 -15.425 8.112 1.00 93.88 528 LYS A N 1
ATOM 4360 C CA . LYS A 1 528 ? -11.315 -15.964 8.658 1.00 93.88 528 LYS A CA 1
ATOM 4361 C C . LYS A 1 528 ? -11.385 -15.830 10.180 1.00 93.88 528 LYS A C 1
ATOM 4363 O O . LYS A 1 528 ? -11.204 -16.787 10.927 1.00 93.88 528 LYS A O 1
ATOM 4368 N N . ILE A 1 529 ? -11.778 -14.646 10.640 1.00 96.94 529 ILE A N 1
ATOM 4369 C CA . ILE A 1 529 ? -11.890 -14.323 12.066 1.00 96.94 529 ILE A CA 1
ATOM 4370 C C . ILE A 1 529 ? -12.845 -15.302 12.757 1.00 96.94 529 ILE A C 1
ATOM 4372 O O . ILE A 1 529 ? -14.061 -15.279 12.537 1.00 96.94 529 ILE A O 1
ATOM 4376 N N . THR A 1 530 ? -12.298 -16.143 13.628 1.00 96.31 530 THR A N 1
ATOM 4377 C CA . THR A 1 530 ? -13.080 -17.084 14.432 1.00 96.31 530 THR A CA 1
ATOM 4378 C C . THR A 1 530 ? -13.810 -16.363 15.566 1.00 96.31 530 THR A C 1
ATOM 4380 O O . THR A 1 530 ? -13.411 -15.279 16.001 1.00 96.31 530 THR A O 1
ATOM 4383 N N . TYR A 1 531 ? -14.844 -16.986 16.147 1.00 95.88 531 TYR A N 1
ATOM 4384 C CA . TYR A 1 531 ? -15.498 -16.425 17.340 1.00 95.88 531 TYR A CA 1
ATOM 4385 C C . TYR A 1 531 ? -14.512 -16.189 18.500 1.00 95.88 531 TYR A C 1
ATOM 4387 O O . TYR A 1 531 ? -14.656 -15.215 19.235 1.00 95.88 531 TYR A O 1
ATOM 4395 N N . LYS A 1 532 ? -13.475 -17.034 18.635 1.00 95.62 532 LYS A N 1
ATOM 4396 C CA . LYS A 1 532 ? -12.416 -16.892 19.648 1.00 95.62 532 LYS A CA 1
ATOM 4397 C C . LYS A 1 532 ? -11.603 -15.610 19.447 1.00 95.62 532 LYS A C 1
ATOM 4399 O O . LYS A 1 532 ? -11.288 -14.930 20.416 1.00 95.62 532 LYS A O 1
ATOM 4404 N N . GLU A 1 533 ? -11.265 -15.272 18.211 1.00 96.31 533 GLU A N 1
ATOM 4405 C CA . GLU A 1 533 ? -10.549 -14.036 17.884 1.00 96.31 533 GLU A CA 1
ATOM 4406 C C . GLU A 1 533 ? -11.445 -12.809 18.034 1.00 96.31 533 GLU A C 1
ATOM 4408 O O . GLU A 1 533 ? -11.039 -11.816 18.640 1.00 96.31 533 GLU A O 1
ATOM 4413 N N . PHE A 1 534 ? -12.697 -12.915 17.586 1.00 96.75 534 PHE A N 1
ATOM 4414 C CA . PHE A 1 534 ? -13.687 -11.856 17.731 1.00 96.75 534 PHE A CA 1
ATOM 4415 C C . PHE A 1 534 ? -13.931 -11.483 19.200 1.00 96.75 534 PHE A C 1
ATOM 4417 O O . PHE A 1 534 ? -13.843 -10.306 19.551 1.00 96.75 534 PHE A O 1
ATOM 4424 N N . ILE A 1 535 ? -14.154 -12.465 20.086 1.00 95.75 535 ILE A N 1
ATOM 4425 C CA . ILE A 1 535 ? -14.294 -12.194 21.525 1.00 95.75 535 ILE A CA 1
ATOM 4426 C C . ILE A 1 535 ? -12.984 -11.709 22.151 1.00 95.75 535 ILE A C 1
ATOM 4428 O O . ILE A 1 535 ? -13.011 -10.764 22.938 1.00 95.75 535 ILE A O 1
ATOM 4432 N N . ASN A 1 536 ? -11.835 -12.278 21.768 1.00 93.25 536 ASN A N 1
ATOM 4433 C CA . ASN A 1 536 ? -10.538 -11.836 22.278 1.00 93.25 536 ASN A CA 1
ATOM 4434 C C . ASN A 1 536 ? -10.255 -10.363 21.965 1.00 93.25 536 ASN A C 1
ATOM 4436 O O . ASN A 1 536 ? -9.626 -9.698 22.783 1.00 93.25 536 ASN A O 1
ATOM 4440 N N . GLU A 1 537 ? -10.673 -9.846 20.811 1.00 94.69 537 GLU A N 1
ATOM 4441 C CA . GLU A 1 537 ? -10.418 -8.456 20.421 1.00 94.69 537 GLU A CA 1
ATOM 4442 C C . GLU A 1 537 ? -11.529 -7.484 20.849 1.00 94.69 537 GLU A C 1
ATOM 4444 O O . GLU A 1 537 ? -11.231 -6.318 21.103 1.00 94.69 537 GLU A O 1
ATOM 4449 N N . LEU A 1 538 ? -12.784 -7.936 20.986 1.00 94.44 538 LEU A N 1
ATOM 4450 C CA . LEU A 1 538 ? -13.918 -7.075 21.360 1.00 94.44 538 LEU A CA 1
ATOM 4451 C C . LEU A 1 538 ? -14.147 -6.952 22.881 1.00 94.44 538 LEU A C 1
ATOM 4453 O O . LEU A 1 538 ? -14.841 -6.034 23.321 1.00 94.44 538 LEU A O 1
ATOM 4457 N N . MET A 1 539 ? -13.580 -7.847 23.699 1.00 94.19 539 MET A N 1
ATOM 4458 C CA . MET A 1 539 ? -13.646 -7.755 25.167 1.00 94.19 539 MET A CA 1
ATOM 4459 C C . MET A 1 539 ? -12.693 -6.680 25.723 1.00 94.19 539 MET A C 1
ATOM 4461 O O . MET A 1 539 ? -11.547 -6.609 25.269 1.00 94.19 539 MET A O 1
ATOM 4465 N N . PRO A 1 540 ? -13.107 -5.886 26.737 1.00 94.81 540 PRO A N 1
ATOM 4466 C CA . PRO A 1 540 ? -12.244 -4.912 27.400 1.00 94.81 540 PRO A CA 1
ATOM 4467 C C . PRO A 1 540 ? -10.941 -5.527 27.905 1.00 94.81 540 PRO A C 1
ATOM 4469 O O . PRO A 1 540 ? -10.922 -6.615 28.484 1.00 94.81 540 PRO A O 1
ATOM 4472 N N . LYS A 1 541 ? -9.851 -4.803 27.683 1.00 93.38 541 LYS A N 1
ATOM 4473 C CA . LYS A 1 541 ? -8.481 -5.212 27.999 1.00 93.38 541 LYS A CA 1
ATOM 4474 C C . LYS A 1 541 ? -8.039 -4.766 29.388 1.00 93.38 541 LYS A C 1
ATOM 4476 O O . LYS A 1 541 ? -7.183 -5.402 30.001 1.00 93.38 541 LYS A O 1
ATOM 4481 N N . SER A 1 542 ? -8.650 -3.697 29.890 1.00 90.69 542 SER A N 1
ATOM 4482 C CA . SER A 1 542 ? -8.398 -3.061 31.180 1.00 90.69 542 SER A CA 1
ATOM 4483 C C . SER A 1 542 ? -9.692 -2.935 32.004 1.00 90.69 542 SER A C 1
ATOM 4485 O O . SER A 1 542 ? -10.789 -3.106 31.465 1.00 90.69 542 SER A O 1
ATOM 4487 N N . PRO A 1 543 ? -9.609 -2.651 33.319 1.00 84.81 543 PRO A N 1
ATOM 4488 C CA . PRO A 1 543 ? -10.793 -2.402 34.137 1.00 84.81 543 PRO A CA 1
ATOM 4489 C C . PRO A 1 543 ? -11.634 -1.226 33.621 1.00 84.81 543 PRO A C 1
ATOM 4491 O O . PRO A 1 543 ? -11.096 -0.248 33.094 1.00 84.81 543 PRO A O 1
ATOM 4494 N N . LEU A 1 544 ? -12.954 -1.305 33.828 1.00 76.12 544 LEU A N 1
ATOM 4495 C CA . LEU A 1 544 ? -13.891 -0.238 33.468 1.00 76.12 544 LEU A CA 1
ATOM 4496 C C . LEU A 1 544 ? -13.504 1.074 34.158 1.00 76.12 544 LEU A C 1
ATOM 4498 O O . LEU A 1 544 ? -13.531 1.171 35.389 1.00 76.12 544 LEU A O 1
ATOM 4502 N N . LYS A 1 545 ? -13.183 2.097 33.367 1.00 65.44 545 LYS A N 1
ATOM 4503 C CA . LYS A 1 545 ? -12.954 3.445 33.890 1.00 65.44 545 LYS A CA 1
ATOM 4504 C C . LYS A 1 545 ? -14.304 4.092 34.187 1.00 65.44 545 LYS A C 1
ATOM 4506 O O . LYS A 1 545 ? -15.152 4.211 33.307 1.00 65.44 545 LYS A O 1
ATOM 4511 N N . GLN A 1 546 ? -14.497 4.504 35.437 1.00 46.50 546 GLN A N 1
ATOM 4512 C CA . GLN A 1 546 ? -15.585 5.407 35.801 1.00 46.50 546 GLN A CA 1
ATOM 4513 C C . GLN A 1 546 ? -15.214 6.800 35.274 1.00 46.50 546 GLN A C 1
ATOM 4515 O O . GLN A 1 546 ? -14.200 7.359 35.693 1.00 46.50 546 GLN A O 1
ATOM 4520 N N . TYR A 1 547 ? -15.996 7.287 34.308 1.00 43.75 547 TYR A N 1
ATOM 4521 C CA . TYR A 1 547 ? -15.852 8.584 33.637 1.00 43.75 547 TYR A CA 1
ATOM 4522 C C . TYR A 1 547 ? -16.869 9.596 34.177 1.00 43.75 547 TYR A C 1
ATOM 4524 O O . TYR A 1 547 ? -18.013 9.166 34.452 1.00 43.75 547 TYR A O 1
#

Foldseek 3Di:
DDDLVLLLLVLQLLLLLLVLLVQLLVLLLLLLPPLQDALVQVVCLQPLVVPQWHALVSVCVLLVVVVHDDDSLLSLVVQVLQDPDPPRIHHSVSSLVLRHHPPPPVSNVVSVPDDDDHADNPGDGDPSNSVSSSSSSSSSSVSLVSSLVSLVVSVPDPRDDLVVNVCLLPVVVPQWHALVSSQVSCVVSVRHDDPSSSVSSLVSLVDPPRIHGSVSSCCSSDRSVVVSPDDDDDDDDDDDDDDDDDDDDDPPDPVVVVVVVVPPPPPDDDDDDDDDDDDDDDDDDDDDDDDDDDDPDDDDDDDDDDDDDDDPPQPFDDCLLVLVLVLLVLLLVLLVVLLVLLLVLLPQLLAALVLVVLLQPLVPPQKAALVSNQVSCVVLVHHDDPVLSQLLCVQQVQVPPRMHGSVSSLVLNAHPPPVSNCSNHVDDDDPPDSVCSLVSDDPVSSVSSNVSVNSSSVSSVVSLVSLLVSVVDPRHDLVSNQCSLPVVPPQFHALVSSCVSNVVVPNHDDSVSSVSSQVQQDSPPPRTRHSVSSCSRSHRPDDRDDD

Organism: Ichthyophthirius multifiliis (NCBI:txid5932)

Secondary structure (DSSP, 8-state):
---HHHHHHHHHHHHHHHHHHHHHHHHHHHHHH-TT--HHHHHHHH-TT--SEE-HHHHHHHHHHTT----HHHHHHHHHHH-SSSSS-EEHHHHHHHHS-SS-HHHHHHHTTSPP----TTPPPPHHHHHHHHHHHHHHHHHHHHHHHHHHHHHTSTT--HHHHHHHH-SS--SEE-HHHHHHHHHTTT-PPPHHHHHHHHHHTT-TTS-EEHHHHHHHHS-HHHHTT---PPPPP---------------SHHHHHHHHTTSS-S-----------------------------S-----------------SS-TTHHHHHHHHHHHHHHHHHHHHHHHHHHHT-TT--HHHHHHTT-TT-SSEEEHHHHHHHHHHTT----TTHHHHHHHHH-SS-SSEEEHHHHHHHHS-SSHHHHHHHHSS------GGGGGGGS-HHHHHHHHHHHHHHHHHHHHHHHHHHHHHTSTT--HHHHHHHH-TT--SSB-HHHHHHHHHHTT----HHHHHHHHHHH-SSSSS-B-HHHHHHHHS-SSPPP--